Protein AF-A0A4Q2XQZ0-F1 (afdb_monomer_lite)

Radius of gyration: 27.6 Å; chains: 1; bounding box: 77×58×76 Å

Secondary structure (DSSP, 8-state):
------EEEE-SPPEEEE--SSTT-----BPPPP--TT--EEEEEEEEEEESS-EEEEEEEEESS-EEEEEESS-SS-SSS-TT--S--TTT-PPPTTEEEEEE--SS-S-EEPSPEEE-SEEEEEEEEEEESSS---EEEEEEETTEEEE--B-PPP-----SS-EEEEEES--SSS---TTS---EEEEEE--SSS-EEGGGEEEES-TT-TTSEEPPS-EEPTT-EEEEEEBS--SEETTTEEE-SSB--TT---EEEEEE-SSS-EEEEEEESSPPPPBTTBEEEEETTTTEEEEESS--TTS-----BSEEPPPPEESS-SEE-SS-EEE-EEPPTT-SSGGG-EEEEESSSPPP-SSSSEE--SPEEE-S-EEEEEEEE-TTEE----EEEEEE-HHHHTT--HHHHHHTT--SS-BTTBPP--S--HHHHHH-HHHHHHHHHTS-EEEEEE-HHHHH-TTTS----TTSPPPEEEEEEEEEPTTSS-TT-EEEEEEEE-------S--

Structure (mmCIF, N/CA/C/O backbone):
data_AF-A0A4Q2XQZ0-F1
#
_entry.id   AF-A0A4Q2XQZ0-F1
#
loop_
_atom_site.group_PDB
_atom_site.id
_atom_site.type_symbol
_atom_site.label_atom_id
_atom_site.label_alt_id
_atom_site.label_comp_id
_atom_site.label_asym_id
_atom_site.label_entity_id
_atom_site.label_seq_id
_atom_site.pdbx_PDB_ins_code
_atom_site.Cartn_x
_atom_site.Cartn_y
_atom_site.Cartn_z
_atom_site.occupancy
_atom_site.B_iso_or_equiv
_atom_site.auth_seq_id
_atom_site.auth_comp_id
_atom_site.auth_asym_id
_atom_site.auth_atom_id
_atom_site.pdbx_PDB_model_num
ATOM 1 N N . ALA A 1 1 ? -6.280 -11.729 -5.870 1.00 20.44 1 ALA A N 1
ATOM 2 C CA . ALA A 1 1 ? -6.634 -10.898 -7.041 1.00 20.44 1 ALA A CA 1
ATOM 3 C C . ALA A 1 1 ? -7.101 -9.523 -6.558 1.00 20.44 1 ALA A C 1
ATOM 5 O O . ALA A 1 1 ? -8.278 -9.340 -6.271 1.00 20.44 1 ALA A O 1
ATOM 6 N N . ARG A 1 2 ? -6.156 -8.602 -6.333 1.00 21.66 2 ARG A N 1
ATOM 7 C CA . ARG A 1 2 ? -6.397 -7.234 -5.843 1.00 21.66 2 ARG A CA 1
ATOM 8 C C . ARG A 1 2 ? -5.993 -6.278 -6.948 1.00 21.66 2 ARG A C 1
ATOM 10 O O . ARG A 1 2 ? -5.000 -6.516 -7.622 1.00 21.66 2 ARG A O 1
ATOM 17 N N . LEU A 1 3 ? -6.809 -5.266 -7.166 1.00 25.25 3 LEU A N 1
ATOM 18 C CA . LEU A 1 3 ? -6.782 -4.486 -8.382 1.00 25.25 3 LEU A CA 1
ATOM 19 C C . LEU A 1 3 ? -6.524 -3.029 -8.056 1.00 25.25 3 LEU A C 1
ATOM 21 O O . LEU A 1 3 ? -7.097 -2.482 -7.117 1.00 25.25 3 LEU A O 1
ATOM 25 N N . SER A 1 4 ? -5.606 -2.458 -8.827 1.00 28.22 4 SER A N 1
ATOM 26 C CA . SER A 1 4 ? -5.172 -1.069 -8.815 1.00 28.22 4 SER A CA 1
ATOM 27 C C . SER A 1 4 ? -6.320 -0.094 -8.834 1.00 28.22 4 SER A C 1
ATOM 29 O O . SER A 1 4 ? -7.181 -0.181 -9.709 1.00 28.22 4 SER A O 1
ATOM 31 N N . LYS A 1 5 ? -6.187 0.885 -7.933 1.00 31.66 5 LYS A N 1
ATOM 32 C CA . LYS A 1 5 ? -6.328 2.323 -8.182 1.00 31.66 5 LYS A CA 1
ATOM 33 C C . LYS A 1 5 ? -7.072 2.650 -9.472 1.00 31.66 5 LYS A C 1
ATOM 35 O O . LYS A 1 5 ? -6.501 2.561 -10.557 1.00 31.66 5 LYS A O 1
ATOM 40 N N . ALA A 1 6 ? -8.302 3.124 -9.314 1.00 28.19 6 ALA A N 1
ATOM 41 C CA . ALA A 1 6 ? -8.831 4.026 -10.306 1.00 28.19 6 ALA A CA 1
ATOM 42 C C . ALA A 1 6 ? -8.125 5.380 -10.144 1.00 28.19 6 ALA A C 1
ATOM 44 O O . ALA A 1 6 ? -8.208 5.976 -9.070 1.00 28.19 6 ALA A O 1
ATOM 45 N N . SER A 1 7 ? -7.346 5.814 -11.137 1.00 29.33 7 SER A N 1
ATOM 46 C CA . SER A 1 7 ? -6.726 7.145 -11.119 1.00 29.33 7 SER A CA 1
ATOM 47 C C . SER A 1 7 ? -7.700 8.165 -11.688 1.00 29.33 7 SER A C 1
ATOM 49 O O . SER A 1 7 ? -8.451 7.853 -12.604 1.00 29.33 7 SER A O 1
ATOM 51 N N . VAL A 1 8 ? -7.715 9.367 -11.121 1.00 30.70 8 VAL A N 1
ATOM 52 C CA . VAL A 1 8 ? -8.523 10.499 -11.583 1.00 30.70 8 VAL A CA 1
ATOM 53 C C . VAL A 1 8 ? -7.554 11.504 -12.209 1.00 30.70 8 VAL A C 1
ATOM 55 O O . VAL A 1 8 ? -6.859 12.210 -11.485 1.00 30.70 8 VAL A O 1
ATOM 58 N N . SER A 1 9 ? -7.452 11.529 -13.543 1.00 30.14 9 SER A N 1
ATOM 59 C CA . SER A 1 9 ? -6.588 12.444 -14.305 1.00 30.14 9 SER A CA 1
ATOM 60 C C . SER A 1 9 ? -7.202 13.841 -14.344 1.00 30.14 9 SER A C 1
ATOM 62 O O . SER A 1 9 ? -8.100 14.109 -15.129 1.00 30.14 9 SER A O 1
ATOM 64 N N . ALA A 1 10 ? -6.802 14.730 -13.436 1.00 29.39 10 ALA A N 1
ATOM 65 C CA . ALA A 1 10 ? -7.298 16.106 -13.432 1.00 29.39 10 ALA A CA 1
ATOM 66 C C . ALA A 1 10 ? -6.640 16.888 -14.578 1.00 29.39 10 ALA A C 1
ATOM 68 O O . ALA A 1 10 ? -5.494 17.313 -14.470 1.00 29.39 10 ALA A O 1
ATOM 69 N N . ALA A 1 11 ? -7.353 17.079 -15.688 1.00 24.34 11 ALA A N 1
ATOM 70 C CA . ALA A 1 11 ? -6.839 17.850 -16.820 1.00 24.34 11 ALA A CA 1
ATOM 71 C C . ALA A 1 11 ? -6.917 19.372 -16.607 1.00 24.34 11 ALA A C 1
ATOM 73 O O . ALA A 1 11 ? -6.368 20.112 -17.413 1.00 24.34 11 ALA A O 1
ATOM 74 N N . ASN A 1 12 ? -7.557 19.866 -15.539 1.00 25.55 12 ASN A N 1
ATOM 75 C CA . ASN A 1 12 ? -7.627 21.295 -15.239 1.00 25.55 12 ASN A CA 1
ATOM 76 C C . ASN A 1 12 ? -7.651 21.574 -13.726 1.00 25.55 12 ASN A C 1
ATOM 78 O O . ASN A 1 12 ? -8.337 20.899 -12.961 1.00 25.55 12 ASN A O 1
ATOM 82 N N . VAL A 1 13 ? -6.891 22.598 -13.328 1.00 24.20 13 VAL A N 1
ATOM 83 C CA . VAL A 1 13 ? -6.850 23.237 -11.997 1.00 24.20 13 VAL A CA 1
ATOM 84 C C . VAL A 1 13 ? -8.279 23.611 -11.542 1.00 24.20 13 VAL A C 1
ATOM 86 O O . VAL A 1 13 ? -9.074 24.005 -12.395 1.00 24.20 13 VAL A O 1
ATOM 89 N N . PRO A 1 14 ? -8.639 23.503 -10.242 1.00 26.66 14 PRO A N 1
ATOM 90 C CA . PRO A 1 14 ? -10.006 23.728 -9.763 1.00 26.66 14 PRO A CA 1
ATOM 91 C C . PRO A 1 14 ? -10.538 25.122 -1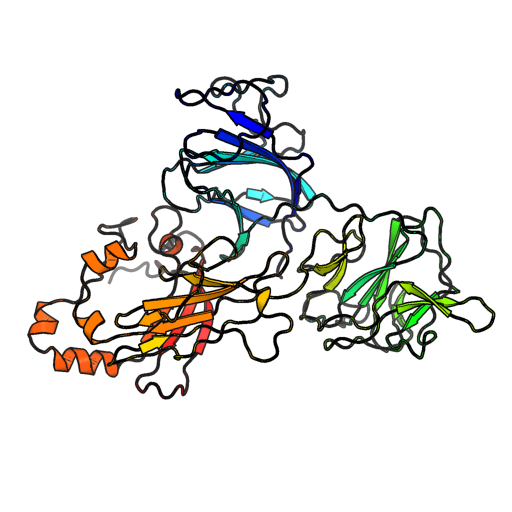0.118 1.00 26.66 14 PRO A C 1
ATOM 93 O O . PRO A 1 14 ? -9.919 26.140 -9.801 1.00 26.66 14 PRO A O 1
ATOM 96 N N . PHE A 1 15 ? -11.719 25.154 -10.737 1.00 29.52 15 PHE A N 1
ATOM 97 C CA . PHE A 1 15 ? -12.512 26.366 -10.931 1.00 29.52 15 PHE A CA 1
ATOM 98 C C . PHE A 1 15 ? -13.484 26.511 -9.744 1.00 29.52 15 PHE A C 1
ATOM 100 O O . PHE A 1 15 ? -14.143 25.543 -9.359 1.00 29.52 15 PHE A O 1
ATOM 107 N N . ILE A 1 16 ? -13.542 27.705 -9.141 1.00 30.09 16 ILE A N 1
ATOM 108 C CA . ILE A 1 16 ? -14.365 28.027 -7.959 1.00 30.09 16 ILE A CA 1
ATOM 109 C C . ILE A 1 16 ? -15.537 28.909 -8.402 1.00 30.09 16 ILE A C 1
ATOM 111 O O . ILE A 1 16 ? -15.321 29.931 -9.061 1.00 30.09 16 ILE A O 1
ATOM 115 N N . ASP A 1 17 ? -16.760 28.523 -8.033 1.00 32.28 17 ASP A N 1
ATOM 116 C CA . ASP A 1 17 ? -17.987 29.278 -8.314 1.00 32.28 17 ASP A CA 1
ATOM 117 C C . ASP A 1 17 ? -18.670 29.709 -7.001 1.00 32.28 17 ASP A C 1
ATOM 119 O O . ASP A 1 17 ? -18.692 28.955 -6.023 1.00 32.28 17 ASP A O 1
ATOM 123 N N . TYR A 1 18 ? -19.214 30.928 -6.960 1.00 29.53 18 TYR A N 1
ATOM 124 C CA . TYR A 1 18 ? -19.845 31.503 -5.762 1.00 29.53 18 TYR A CA 1
ATOM 125 C C . TYR A 1 18 ? -21.365 31.538 -5.920 1.00 29.53 18 TYR A C 1
ATOM 127 O O . TYR A 1 18 ? -21.873 32.110 -6.885 1.00 29.53 18 TYR A O 1
ATOM 135 N N . ALA A 1 19 ? -22.106 31.008 -4.942 1.00 32.41 19 ALA A N 1
ATOM 136 C CA . ALA A 1 19 ? -23.568 31.033 -4.957 1.00 32.41 19 ALA A CA 1
ATOM 137 C C . ALA A 1 19 ? -24.158 32.110 -4.024 1.00 32.41 19 ALA A C 1
ATOM 139 O O . ALA A 1 19 ? -23.759 32.275 -2.872 1.00 32.41 19 ALA A O 1
ATOM 140 N N . SER A 1 20 ? -25.171 32.813 -4.539 1.00 30.05 20 SER A N 1
ATOM 141 C CA . SER A 1 20 ? -26.143 33.627 -3.790 1.00 30.05 20 SER A CA 1
ATOM 142 C C . SER A 1 20 ? -27.056 32.724 -2.929 1.00 30.05 20 SER A C 1
ATOM 144 O O . SER A 1 20 ? -27.250 31.564 -3.287 1.00 30.05 20 SER A O 1
ATOM 146 N N . PRO A 1 21 ? -27.662 33.211 -1.822 1.00 31.39 21 PRO A N 1
ATOM 147 C CA . PRO A 1 21 ? -28.359 32.389 -0.815 1.00 31.39 21 PRO A CA 1
ATOM 148 C C . PRO A 1 21 ? -29.692 31.739 -1.257 1.00 31.39 21 PRO A C 1
ATOM 150 O O . PRO A 1 21 ? -30.498 31.356 -0.411 1.00 31.39 21 PRO A O 1
ATOM 153 N N . ALA A 1 22 ? -29.952 31.590 -2.556 1.00 29.28 22 ALA A N 1
ATOM 154 C CA . ALA A 1 22 ? -31.099 30.851 -3.075 1.00 29.28 22 ALA A CA 1
ATOM 155 C C . ALA A 1 22 ? -30.618 29.540 -3.712 1.00 29.28 22 ALA A C 1
ATOM 157 O O . ALA A 1 22 ? -29.774 29.552 -4.604 1.00 29.28 22 ALA A O 1
ATOM 158 N N . ALA A 1 23 ? -31.157 28.418 -3.230 1.00 32.28 23 ALA A N 1
ATOM 159 C CA . ALA A 1 23 ? -30.808 27.076 -3.675 1.00 32.28 23 ALA A CA 1
ATOM 160 C C . ALA A 1 23 ? -30.816 26.949 -5.212 1.00 32.28 23 ALA A C 1
ATOM 162 O O . ALA A 1 23 ? -31.841 27.179 -5.852 1.00 32.28 23 ALA A O 1
ATOM 163 N N . GLY A 1 24 ? -29.679 26.525 -5.775 1.00 33.84 24 GLY A N 1
ATOM 164 C CA . GLY A 1 24 ? -29.621 25.878 -7.087 1.00 33.84 24 GLY A CA 1
ATOM 165 C C . GLY A 1 24 ? -29.402 26.747 -8.330 1.00 33.84 24 GLY A C 1
ATOM 166 O O . GLY A 1 24 ? -29.757 26.284 -9.405 1.00 33.84 24 GLY A O 1
ATOM 167 N N . VAL A 1 25 ? -28.817 27.948 -8.254 1.00 31.05 25 VAL A N 1
ATOM 168 C CA . VAL A 1 25 ? -28.464 28.721 -9.469 1.00 31.05 25 VAL A CA 1
ATOM 169 C C . VAL A 1 25 ? -26.987 29.129 -9.442 1.00 31.05 25 VAL A C 1
ATOM 171 O O . VAL A 1 25 ? -26.564 29.813 -8.511 1.00 31.05 25 VAL A O 1
ATOM 174 N N . PHE A 1 26 ? -26.211 28.732 -10.460 1.00 38.56 26 PHE A N 1
ATOM 175 C CA . PHE A 1 26 ? -24.772 29.022 -10.580 1.00 38.56 26 PHE A CA 1
ATOM 176 C C . PHE A 1 26 ? -24.524 30.078 -11.665 1.00 38.56 26 PHE A C 1
ATOM 178 O O . PHE A 1 26 ? -24.969 29.922 -12.803 1.00 38.56 26 PHE A O 1
ATOM 185 N N . THR A 1 27 ? -23.816 31.162 -11.333 1.00 31.44 27 THR A N 1
ATOM 186 C CA . THR A 1 27 ? -23.431 32.194 -12.308 1.00 31.44 27 THR A CA 1
ATOM 187 C C . THR A 1 27 ? -21.955 32.593 -12.173 1.00 31.44 27 THR A C 1
ATOM 189 O O . THR A 1 27 ? -21.615 33.407 -11.322 1.00 31.44 27 THR A O 1
ATOM 192 N N . PHE A 1 28 ? -21.162 32.119 -13.140 1.00 36.78 28 PHE A N 1
ATOM 193 C CA . PHE A 1 28 ? -19.859 32.582 -13.657 1.00 36.78 28 PHE A CA 1
ATOM 194 C C . PHE A 1 28 ? -18.585 32.581 -12.772 1.00 36.78 28 PHE A C 1
ATOM 196 O O . PHE A 1 28 ? -18.402 33.401 -11.875 1.00 36.78 28 PHE A O 1
ATOM 203 N N . ASN A 1 29 ? -17.603 31.816 -13.279 1.00 33.75 29 ASN A N 1
ATOM 204 C CA . ASN A 1 29 ? -16.130 31.897 -13.205 1.00 33.75 29 ASN A CA 1
ATOM 205 C C . ASN A 1 29 ? -15.503 33.109 -12.481 1.00 33.75 29 ASN A C 1
ATOM 207 O O . ASN A 1 29 ? -15.409 34.206 -13.048 1.00 33.75 29 ASN A O 1
ATOM 211 N N . ARG A 1 30 ? -14.913 32.875 -11.297 1.00 35.62 30 ARG A N 1
ATOM 212 C CA . ARG A 1 30 ? -14.011 33.821 -10.610 1.00 35.62 30 ARG A CA 1
ATOM 213 C C . ARG A 1 30 ? -12.788 33.133 -9.987 1.00 35.62 30 ARG A C 1
ATOM 215 O O . ARG A 1 30 ? -12.743 31.919 -9.837 1.00 35.62 30 ARG A O 1
ATOM 222 N N . ALA A 1 31 ? -11.764 33.928 -9.665 1.00 33.50 31 ALA A N 1
ATOM 223 C CA . ALA A 1 31 ? -10.567 33.471 -8.957 1.00 33.50 31 ALA A CA 1
ATOM 224 C C . ALA A 1 31 ? -10.862 33.161 -7.476 1.00 33.50 31 ALA A C 1
ATOM 226 O O . ALA A 1 31 ? -11.778 33.747 -6.902 1.00 33.50 31 ALA A O 1
ATOM 227 N N . ALA A 1 32 ? -10.054 32.277 -6.877 1.00 36.91 32 ALA A N 1
ATOM 228 C CA . ALA A 1 32 ? -10.199 31.802 -5.501 1.00 36.91 32 ALA A CA 1
ATOM 229 C C . ALA A 1 32 ? -10.293 32.948 -4.467 1.00 36.91 32 ALA A C 1
ATOM 231 O O . ALA A 1 32 ? -9.446 33.850 -4.498 1.00 36.91 32 ALA A O 1
ATOM 232 N N . PRO A 1 33 ? -11.242 32.907 -3.510 1.00 41.44 33 PRO A N 1
ATOM 233 C CA . PRO A 1 33 ? -11.195 33.792 -2.353 1.00 41.44 33 PRO A CA 1
ATOM 234 C C . PRO A 1 33 ? -10.003 33.393 -1.485 1.00 41.44 33 PRO A C 1
ATOM 236 O O . PRO A 1 33 ? -9.776 32.211 -1.228 1.00 41.44 33 PRO A O 1
ATOM 239 N N . GLY A 1 34 ? -9.245 34.372 -0.990 1.00 40.88 34 GLY A N 1
ATOM 240 C CA . GLY A 1 34 ? -8.356 34.124 0.143 1.00 40.88 34 GLY A CA 1
ATOM 241 C C . GLY A 1 34 ? -9.200 33.614 1.313 1.00 40.88 34 GLY A C 1
ATOM 242 O O . GLY A 1 34 ? -10.158 34.283 1.682 1.00 40.88 34 GLY A O 1
ATOM 243 N N . GLY A 1 35 ? -8.873 32.426 1.832 1.00 38.00 35 GLY A N 1
ATOM 244 C CA . GLY A 1 35 ? -9.691 31.648 2.770 1.00 38.00 35 GLY A CA 1
ATOM 245 C C . GLY A 1 35 ? -10.087 32.386 4.051 1.00 38.00 35 GLY A C 1
ATOM 246 O O . GLY A 1 35 ? -9.419 32.271 5.078 1.00 38.00 35 GLY A O 1
ATOM 247 N N . GLY A 1 36 ? -11.194 33.124 3.987 1.00 43.72 36 GLY A N 1
ATOM 248 C CA . GLY A 1 36 ? -11.877 33.726 5.122 1.00 43.72 36 GLY A CA 1
ATOM 249 C C . GLY A 1 36 ? -13.106 32.911 5.518 1.00 43.72 36 GLY A C 1
ATOM 250 O O . GLY A 1 36 ? -13.794 32.338 4.680 1.00 43.72 36 GLY A O 1
ATOM 251 N N . THR A 1 37 ? -13.391 32.864 6.817 1.00 41.81 37 THR A N 1
ATOM 252 C CA . THR A 1 37 ? -14.593 32.236 7.377 1.00 41.81 37 THR A CA 1
ATOM 253 C C . THR A 1 37 ? -15.838 33.038 6.975 1.00 41.81 37 THR A C 1
ATOM 255 O O . THR A 1 37 ? -16.014 34.152 7.473 1.00 41.81 37 THR A O 1
ATOM 258 N N . GLY A 1 38 ? -16.699 32.491 6.110 1.00 48.22 38 GLY A N 1
ATOM 259 C CA . GLY A 1 38 ? -18.007 33.087 5.789 1.00 48.22 38 GLY A CA 1
ATOM 260 C C . GLY A 1 38 ? -18.486 32.994 4.336 1.00 48.22 38 GLY A C 1
ATOM 261 O O . GLY A 1 38 ? -19.594 33.455 4.067 1.00 48.22 38 GLY A O 1
ATOM 262 N N . ASP A 1 39 ? -17.706 32.416 3.421 1.00 51.38 39 ASP A N 1
ATOM 263 C CA . ASP A 1 39 ? -18.089 32.316 2.008 1.00 51.38 39 ASP A CA 1
ATOM 264 C C . ASP A 1 39 ? -18.716 30.948 1.692 1.00 51.38 39 ASP A C 1
ATOM 266 O O . ASP A 1 39 ? -18.111 29.915 1.965 1.00 51.38 39 ASP A O 1
ATOM 270 N N . ASN A 1 40 ? -19.902 30.946 1.071 1.00 57.38 40 ASN A N 1
ATOM 271 C CA . ASN A 1 40 ? -20.477 29.750 0.450 1.00 57.38 40 ASN A CA 1
ATOM 272 C C . ASN A 1 40 ? -19.904 29.608 -0.964 1.00 57.38 40 ASN A C 1
ATOM 274 O O . ASN A 1 40 ? -20.041 30.524 -1.785 1.00 57.38 40 ASN A O 1
ATOM 278 N N . PHE A 1 41 ? -19.311 28.462 -1.278 1.00 55.91 41 PHE A N 1
ATOM 279 C CA . PHE A 1 41 ? -18.758 28.201 -2.606 1.00 55.91 41 PHE A CA 1
ATOM 280 C C . PHE A 1 41 ? -18.980 26.749 -3.033 1.00 55.91 41 PHE A C 1
ATOM 282 O O . PHE A 1 41 ? -19.238 25.865 -2.216 1.00 55.91 41 PHE A O 1
ATOM 289 N N . ALA A 1 42 ? -18.871 26.520 -4.339 1.00 56.41 42 ALA A N 1
ATOM 290 C CA . ALA A 1 42 ? -18.780 25.194 -4.926 1.00 56.41 42 ALA A CA 1
ATOM 291 C C . ALA A 1 42 ? -17.460 25.072 -5.694 1.00 56.41 42 ALA A C 1
ATOM 293 O O . ALA A 1 42 ? -17.058 25.990 -6.415 1.00 56.41 42 ALA A O 1
ATOM 294 N N . ILE A 1 43 ? -16.792 23.931 -5.555 1.00 59.09 43 ILE A N 1
ATOM 295 C CA . ILE A 1 43 ? -15.647 23.570 -6.394 1.00 59.09 43 ILE A CA 1
ATOM 296 C C . ILE A 1 43 ? -16.106 22.502 -7.363 1.00 59.09 43 ILE A C 1
ATOM 298 O O . ILE A 1 43 ? -16.624 21.477 -6.931 1.00 59.09 43 ILE A O 1
ATOM 302 N N . ARG A 1 44 ? -15.867 22.734 -8.655 1.00 64.75 44 ARG A N 1
ATOM 303 C CA . ARG A 1 44 ? -16.060 21.752 -9.723 1.00 64.75 44 ARG A CA 1
ATOM 304 C C . ARG A 1 44 ? -14.700 21.369 -10.296 1.00 64.75 44 ARG A C 1
ATOM 306 O O . ARG A 1 44 ? -13.927 22.228 -10.721 1.00 64.75 44 ARG A O 1
ATOM 313 N N . ALA A 1 45 ? -14.424 20.074 -10.325 1.00 61.81 45 ALA A N 1
ATOM 314 C CA . ALA A 1 45 ? -13.221 19.487 -10.889 1.00 61.81 45 ALA A CA 1
ATOM 315 C C . ALA A 1 45 ? -13.608 18.435 -11.928 1.00 61.81 45 ALA A C 1
ATOM 317 O O . ALA A 1 45 ? -14.395 17.536 -11.651 1.00 61.81 45 ALA A O 1
ATOM 318 N N . THR A 1 46 ? -13.037 18.529 -13.123 1.00 62.97 46 THR A N 1
ATOM 319 C CA . THR A 1 46 ? -13.173 17.501 -14.160 1.00 62.97 46 THR A CA 1
ATOM 320 C C . THR A 1 46 ? -11.909 16.671 -14.231 1.00 62.97 46 THR A C 1
ATOM 322 O O . THR A 1 46 ? -10.804 17.217 -14.143 1.00 62.97 46 THR A O 1
ATOM 325 N N . ALA A 1 47 ? -12.060 15.373 -14.448 1.00 62.28 47 ALA A N 1
ATOM 326 C CA . ALA A 1 47 ? -10.935 14.475 -14.549 1.00 62.28 47 ALA A CA 1
ATOM 327 C C . ALA A 1 47 ? -11.231 13.208 -15.362 1.00 62.28 47 ALA A C 1
ATOM 329 O O . ALA A 1 47 ? -12.345 13.018 -15.830 1.00 62.28 47 ALA A O 1
ATOM 330 N N . THR A 1 48 ? -10.239 12.334 -15.526 1.00 61.25 48 THR A N 1
ATOM 331 C CA . THR A 1 48 ? -10.393 11.032 -16.186 1.00 61.25 48 THR A CA 1
ATOM 332 C C . THR A 1 48 ? -10.260 9.903 -15.177 1.00 61.25 48 THR A C 1
ATOM 334 O O . THR A 1 48 ? -9.169 9.676 -14.671 1.00 61.25 48 THR A O 1
ATOM 337 N N . LEU A 1 49 ? -11.331 9.162 -14.917 1.00 67.31 49 LEU A N 1
ATOM 338 C CA . LEU A 1 49 ? -11.307 7.927 -14.143 1.00 67.31 49 LEU A CA 1
ATOM 339 C C . LEU A 1 49 ? -10.731 6.780 -14.985 1.00 67.31 49 LEU A C 1
ATOM 341 O O . LEU A 1 49 ? -11.332 6.361 -15.974 1.00 67.31 49 LEU A O 1
ATOM 345 N N . VAL A 1 50 ? -9.579 6.243 -14.592 1.00 60.09 50 VAL A N 1
ATOM 346 C CA . VAL A 1 50 ? -8.957 5.079 -15.234 1.00 60.09 50 VAL A CA 1
ATOM 347 C C . VAL A 1 50 ? -9.387 3.815 -14.511 1.00 60.09 50 VAL A C 1
ATOM 349 O O . VAL A 1 50 ? -9.082 3.626 -13.347 1.00 60.09 50 VAL A O 1
ATOM 352 N N . VAL A 1 51 ? -10.061 2.911 -15.199 1.00 58.09 51 VAL A N 1
ATOM 353 C CA . VAL A 1 51 ? -10.463 1.609 -14.677 1.00 58.09 51 VAL A CA 1
ATOM 354 C C . VAL A 1 51 ? -9.532 0.569 -15.273 1.00 58.09 51 VAL A C 1
ATOM 356 O O . VAL A 1 51 ? -9.623 0.240 -16.453 1.00 58.09 51 VAL A O 1
ATOM 359 N N . ASN A 1 52 ? -8.627 0.029 -14.466 1.00 48.91 52 ASN A N 1
ATOM 360 C CA . ASN A 1 52 ? -7.696 -0.994 -14.951 1.00 48.91 52 ASN A CA 1
ATOM 361 C C . ASN A 1 52 ? -8.354 -2.371 -15.076 1.00 48.91 52 ASN A C 1
ATOM 363 O O . ASN A 1 52 ? -7.801 -3.278 -15.692 1.00 48.91 52 ASN A O 1
ATOM 367 N N . VAL A 1 53 ? -9.535 -2.551 -14.480 1.00 48.12 53 VAL A N 1
ATOM 368 C CA . VAL A 1 53 ? -10.161 -3.864 -14.351 1.00 48.12 53 VAL A CA 1
ATOM 369 C C . VAL A 1 53 ? -11.654 -3.750 -14.492 1.00 48.12 53 VAL A C 1
ATOM 371 O O . VAL A 1 53 ? -12.259 -2.956 -13.784 1.00 48.12 53 VAL A O 1
ATOM 374 N N . PRO A 1 54 ? -12.280 -4.557 -15.352 1.00 58.88 54 PRO A N 1
ATOM 375 C CA . PRO A 1 54 ? -13.724 -4.603 -15.372 1.00 58.88 54 PRO A CA 1
ATOM 376 C C . PRO A 1 54 ? -14.283 -5.083 -14.025 1.00 58.88 54 PRO A C 1
ATOM 378 O O . PRO A 1 54 ? -13.805 -6.065 -13.453 1.00 58.88 54 PRO A O 1
ATOM 381 N N . GLY A 1 55 ? -15.330 -4.428 -13.539 1.00 62.28 55 GLY A N 1
ATOM 382 C CA . GLY A 1 55 ? -15.960 -4.796 -12.280 1.00 62.28 55 GLY A CA 1
ATOM 383 C C . GLY A 1 55 ? -17.153 -3.925 -11.927 1.00 62.28 55 GLY A C 1
ATOM 384 O O . GLY A 1 55 ? -17.464 -2.950 -12.607 1.00 62.28 55 GLY A O 1
ATOM 385 N N . THR A 1 56 ? -17.819 -4.299 -10.843 1.00 72.69 56 THR A N 1
ATOM 386 C CA . THR A 1 56 ? -18.885 -3.504 -10.239 1.00 72.69 56 THR A CA 1
ATOM 387 C C . THR A 1 56 ? -18.330 -2.806 -8.999 1.00 72.69 56 THR A C 1
ATOM 389 O O . THR A 1 56 ? -17.782 -3.465 -8.114 1.00 72.69 56 THR A O 1
ATOM 392 N N . TYR A 1 57 ? -18.459 -1.483 -8.954 1.00 65.88 57 TYR A N 1
ATOM 393 C CA . TYR A 1 57 ? -17.846 -0.597 -7.971 1.00 65.88 57 TYR A CA 1
ATOM 394 C C . TYR A 1 57 ? -18.907 0.150 -7.174 1.00 65.88 57 TYR A C 1
ATOM 396 O O . TYR A 1 57 ? -19.838 0.711 -7.747 1.00 65.88 57 TYR A O 1
ATOM 404 N N . ASN A 1 58 ? -18.725 0.221 -5.857 1.00 69.88 58 ASN A N 1
ATOM 405 C CA . ASN A 1 58 ? -19.498 1.123 -5.012 1.00 69.88 58 ASN A CA 1
ATOM 406 C C . ASN A 1 58 ? -18.708 2.419 -4.883 1.00 69.88 58 ASN A C 1
ATOM 408 O O . ASN A 1 58 ? -17.712 2.468 -4.164 1.00 69.88 58 ASN A O 1
ATOM 412 N N . LEU A 1 59 ? -19.120 3.455 -5.599 1.00 72.06 59 LEU A N 1
ATOM 413 C CA . LEU A 1 59 ? -18.464 4.755 -5.548 1.00 72.06 59 LEU A CA 1
ATOM 414 C C . LEU A 1 59 ? -19.206 5.658 -4.571 1.00 72.06 59 LEU A C 1
ATOM 416 O O . LEU A 1 59 ? -20.437 5.627 -4.498 1.00 72.06 59 LEU A O 1
ATOM 420 N N . GLY A 1 60 ? -18.462 6.450 -3.812 1.00 67.94 60 GLY A N 1
ATOM 421 C CA . GLY A 1 60 ? -19.042 7.396 -2.878 1.00 67.94 60 GLY A CA 1
ATOM 422 C C . GLY A 1 60 ? -18.188 8.635 -2.712 1.00 67.94 60 GLY A C 1
ATOM 423 O O . GLY A 1 60 ? -17.044 8.707 -3.166 1.00 67.94 60 GLY A O 1
ATOM 424 N N . ILE A 1 61 ? -18.794 9.624 -2.077 1.00 67.94 61 ILE A N 1
ATOM 425 C CA . ILE A 1 61 ? -18.172 10.909 -1.790 1.00 67.94 61 ILE A CA 1
ATOM 426 C C . ILE A 1 61 ? -18.342 11.236 -0.306 1.00 67.94 61 ILE A C 1
ATOM 428 O O . ILE A 1 61 ? -19.265 10.741 0.345 1.00 67.94 61 ILE A O 1
ATOM 432 N N . ASN A 1 62 ? -17.407 11.998 0.254 1.00 63.53 62 ASN A N 1
ATOM 433 C CA . ASN A 1 62 ? -17.424 12.437 1.645 1.00 63.53 62 ASN A CA 1
ATOM 434 C C . ASN A 1 62 ? -17.096 13.926 1.685 1.00 63.53 62 ASN A C 1
ATOM 436 O O . ASN A 1 62 ? -15.975 14.342 1.394 1.00 63.53 62 ASN A O 1
ATOM 440 N N . ASN A 1 63 ? -18.107 14.716 2.020 1.00 62.69 63 ASN A N 1
ATOM 441 C CA . ASN A 1 63 ? -18.012 16.151 2.215 1.00 62.69 63 ASN A CA 1
ATOM 442 C C . ASN A 1 63 ? -19.034 16.566 3.290 1.00 62.69 63 ASN A C 1
ATOM 444 O O . ASN A 1 63 ? -20.073 15.924 3.435 1.00 62.69 63 ASN A O 1
ATOM 448 N N . ALA A 1 64 ? -18.718 17.600 4.072 1.00 56.91 64 ALA A N 1
ATOM 449 C CA . ALA A 1 64 ? -19.559 18.039 5.187 1.00 56.91 64 ALA A CA 1
ATOM 450 C C . ALA A 1 64 ? -20.865 18.728 4.746 1.00 56.91 64 ALA A C 1
ATOM 452 O O . ALA A 1 64 ? -21.871 18.612 5.445 1.00 56.91 64 ALA A O 1
ATOM 453 N N . ASP A 1 65 ? -20.851 19.376 3.580 1.00 58.44 65 ASP A N 1
ATOM 454 C CA . ASP A 1 65 ? -21.909 20.261 3.081 1.00 58.44 65 ASP A CA 1
ATOM 455 C C . ASP A 1 65 ? -22.511 19.778 1.747 1.00 58.44 65 ASP A C 1
ATOM 457 O O . ASP A 1 65 ? -23.372 20.430 1.152 1.00 58.44 65 ASP A O 1
ATOM 461 N N . GLY A 1 66 ? -22.097 18.588 1.306 1.00 65.25 66 GLY A N 1
ATOM 462 C CA . GLY A 1 66 ? -22.620 17.865 0.155 1.00 65.25 66 GLY A CA 1
ATOM 463 C C . GLY A 1 66 ? -21.695 17.870 -1.061 1.00 65.25 66 GLY A C 1
ATOM 464 O O . GLY A 1 66 ? -20.714 18.609 -1.171 1.00 65.25 66 GLY A O 1
ATOM 465 N N . GLY A 1 67 ? -22.037 17.036 -2.035 1.00 68.31 67 GLY A N 1
ATOM 466 C CA . GLY A 1 67 ? -21.305 16.979 -3.292 1.00 68.31 67 GLY A CA 1
ATOM 467 C C . GLY A 1 67 ? -21.948 16.071 -4.325 1.00 68.31 67 GLY A C 1
ATOM 468 O O . GLY A 1 67 ? -23.011 15.480 -4.110 1.00 68.31 67 GLY A O 1
ATOM 469 N N . ARG A 1 68 ? -21.281 15.953 -5.470 1.00 76.25 68 ARG A N 1
ATOM 470 C CA . ARG A 1 68 ? -21.702 15.139 -6.602 1.00 76.25 68 ARG A CA 1
ATOM 471 C C . ARG A 1 68 ? -20.504 14.609 -7.382 1.00 76.25 68 ARG A C 1
ATOM 473 O O . ARG A 1 68 ? -19.599 15.378 -7.673 1.00 76.25 68 ARG A O 1
ATOM 480 N N . LEU A 1 69 ? -20.529 13.340 -7.783 1.00 76.38 69 LEU A N 1
ATOM 481 C CA . LEU A 1 69 ? -19.633 12.772 -8.797 1.00 76.38 69 LEU A CA 1
ATOM 482 C C . LEU A 1 69 ? -20.465 12.323 -10.008 1.00 76.38 69 LEU A C 1
ATOM 484 O O . LEU A 1 69 ? -21.449 11.608 -9.847 1.00 76.38 69 LEU A O 1
ATOM 488 N N . LEU A 1 70 ? -20.075 12.743 -11.207 1.00 78.25 70 LEU A N 1
ATOM 489 C CA . LEU A 1 70 ? -20.623 12.287 -12.485 1.00 78.25 70 LEU A CA 1
ATOM 490 C C . LEU A 1 70 ? -19.589 11.419 -13.195 1.00 78.25 70 LEU A C 1
ATOM 492 O O . LEU A 1 70 ? -18.395 11.717 -13.119 1.00 78.25 70 LEU A O 1
ATOM 496 N N . ILE A 1 71 ? -20.042 10.364 -13.872 1.00 80.50 71 ILE A N 1
ATOM 497 C CA . ILE A 1 71 ? -19.194 9.462 -14.660 1.00 80.50 71 ILE A CA 1
ATOM 498 C C . ILE A 1 71 ? -19.840 9.243 -16.020 1.00 80.50 71 ILE A C 1
ATOM 500 O O . ILE A 1 71 ? -20.938 8.696 -16.096 1.00 80.50 71 ILE A O 1
ATOM 504 N N . ASP A 1 72 ? -19.115 9.618 -17.064 1.00 80.94 72 ASP A N 1
ATOM 505 C CA . ASP A 1 72 ? -19.493 9.457 -18.466 1.00 80.94 72 ASP A CA 1
ATOM 506 C C . ASP A 1 72 ? -19.333 7.984 -18.886 1.00 80.94 72 ASP A C 1
ATOM 508 O O . ASP A 1 72 ? -18.222 7.544 -19.196 1.00 80.94 72 ASP A O 1
ATOM 512 N N . LEU A 1 73 ? -20.410 7.183 -18.818 1.00 82.06 73 LEU A N 1
ATOM 513 C CA . LEU A 1 73 ? -20.357 5.737 -19.115 1.00 82.06 73 LEU A CA 1
ATOM 514 C C . LEU A 1 73 ? -20.481 5.430 -20.616 1.00 82.06 73 LEU A C 1
ATOM 516 O O . LEU A 1 73 ? -19.949 4.418 -21.083 1.00 82.06 73 LEU A O 1
ATOM 520 N N . ASN A 1 74 ? -21.194 6.283 -21.346 1.00 81.25 74 ASN A N 1
ATOM 521 C CA . ASN A 1 74 ? -21.444 6.283 -22.791 1.00 81.25 74 ASN A CA 1
ATOM 522 C C . ASN A 1 74 ? -20.238 6.768 -23.607 1.00 81.25 74 ASN A C 1
ATOM 524 O O . ASN A 1 74 ? -20.096 6.361 -24.763 1.00 81.25 74 ASN A O 1
ATOM 528 N N . ARG A 1 75 ? -19.321 7.516 -22.989 1.00 79.38 75 ARG A N 1
ATOM 529 C CA . ARG A 1 75 ? -18.072 8.036 -23.568 1.00 79.38 75 ARG A CA 1
ATOM 530 C C . ARG A 1 75 ? -18.295 8.950 -24.768 1.00 79.38 75 ARG A C 1
ATOM 532 O O . ARG A 1 75 ? -17.494 8.945 -25.707 1.00 79.38 75 ARG A O 1
ATOM 539 N N . ASP A 1 76 ? -19.384 9.699 -24.763 1.00 78.19 76 ASP A N 1
ATOM 540 C CA . ASP A 1 76 ? -19.658 10.755 -25.739 1.00 78.19 76 ASP A CA 1
ATOM 541 C C . ASP A 1 76 ? -19.086 12.111 -25.310 1.00 78.19 76 ASP A C 1
ATOM 543 O O . ASP A 1 76 ? -18.997 13.021 -26.139 1.00 78.19 76 ASP A O 1
ATOM 547 N N . GLY A 1 77 ? -18.560 12.205 -24.085 1.00 71.12 77 GLY A N 1
ATOM 548 C CA . GLY A 1 77 ? -17.813 13.361 -23.609 1.00 71.12 77 GLY A CA 1
ATOM 549 C C . GLY A 1 77 ? -18.696 14.502 -23.120 1.00 71.12 77 GLY A C 1
ATOM 550 O O . GLY A 1 77 ? -18.186 15.615 -22.948 1.00 71.12 77 GLY A O 1
ATOM 551 N N . ASP A 1 78 ? -19.983 14.249 -22.886 1.00 77.31 78 ASP A N 1
ATOM 552 C CA . ASP A 1 78 ? -20.856 15.144 -22.144 1.00 77.31 78 ASP A CA 1
ATOM 553 C C . ASP A 1 78 ? -21.340 14.507 -20.829 1.00 77.31 78 ASP A C 1
ATOM 555 O O . ASP A 1 78 ? -21.142 13.334 -20.544 1.00 77.31 78 ASP A O 1
ATOM 559 N N . PHE A 1 79 ? -21.827 15.359 -19.927 1.00 72.00 79 PHE A N 1
ATOM 560 C CA . PHE A 1 79 ? -22.370 14.952 -18.620 1.00 72.00 79 PHE A CA 1
ATOM 561 C C . PHE A 1 79 ? -23.820 15.417 -18.439 1.00 72.00 79 PHE A C 1
ATOM 563 O O . PHE A 1 79 ? -24.400 15.336 -17.353 1.00 72.00 79 PHE A O 1
ATOM 570 N N . TYR A 1 80 ? -24.359 16.063 -19.470 1.00 74.44 80 TYR A N 1
ATOM 571 C CA . TYR A 1 80 ? -25.590 16.825 -19.411 1.00 74.44 80 TYR A CA 1
ATOM 572 C C . TYR A 1 80 ? -26.276 16.710 -20.757 1.00 74.44 80 TYR A C 1
ATOM 574 O O . TYR A 1 80 ? -25.671 16.991 -21.789 1.00 74.44 80 TYR A O 1
ATOM 582 N N . LYS A 1 81 ? -27.583 16.445 -20.730 1.00 69.12 81 LYS A 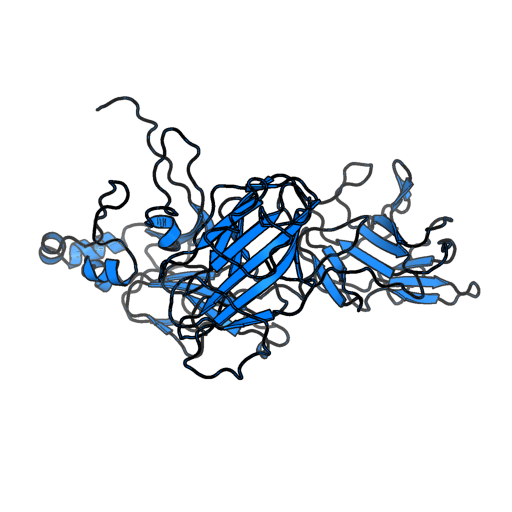N 1
ATOM 583 C CA . LYS A 1 81 ? -28.436 16.293 -21.917 1.00 69.12 81 LYS A CA 1
ATOM 584 C C . LYS A 1 81 ? -28.382 17.481 -22.891 1.00 69.12 81 LYS A C 1
ATOM 586 O O . LYS A 1 81 ? -28.820 17.368 -24.037 1.00 69.12 81 LYS A O 1
ATOM 591 N N . ASN A 1 82 ? -27.915 18.644 -22.434 1.00 66.88 82 ASN A N 1
ATOM 592 C CA . ASN A 1 82 ? -27.687 19.816 -23.266 1.00 66.88 82 ASN A CA 1
ATOM 593 C C . ASN A 1 82 ? -26.243 20.340 -23.126 1.00 66.88 82 ASN A C 1
ATOM 595 O O . ASN A 1 82 ? -25.999 21.297 -22.389 1.00 66.88 82 ASN A O 1
ATOM 599 N N . PRO A 1 83 ? -25.277 19.774 -23.869 1.00 58.03 83 PRO A N 1
ATOM 600 C CA . PRO A 1 83 ? -23.859 20.121 -23.737 1.00 58.03 83 PRO A CA 1
ATOM 601 C C . PRO A 1 83 ? -23.517 21.547 -24.203 1.00 58.03 83 PRO A C 1
ATOM 603 O O . PRO A 1 83 ? -22.429 22.050 -23.929 1.00 58.03 83 PRO A O 1
ATOM 606 N N . ALA A 1 84 ? -24.431 22.222 -24.914 1.00 55.72 84 ALA A N 1
ATOM 607 C CA . ALA A 1 84 ? -24.252 23.597 -25.385 1.00 55.72 84 ALA A CA 1
ATOM 608 C C . ALA A 1 84 ? -24.582 24.657 -24.317 1.00 55.72 84 ALA A C 1
ATOM 610 O O . ALA A 1 84 ? -24.332 25.848 -24.531 1.00 55.72 84 ALA A O 1
ATOM 611 N N . VAL A 1 85 ? -25.164 24.249 -23.187 1.00 49.16 85 VAL A N 1
ATOM 612 C CA . VAL A 1 85 ? -25.539 25.153 -22.103 1.00 49.16 85 VAL A CA 1
ATOM 613 C C . VAL A 1 85 ? -24.332 25.382 -21.203 1.00 49.16 85 VAL A C 1
ATOM 615 O O . VAL A 1 85 ? -23.822 24.488 -20.539 1.00 49.16 85 VAL A O 1
ATOM 618 N N . THR A 1 86 ? -23.848 26.619 -21.199 1.00 46.38 86 THR A N 1
ATOM 619 C CA . THR A 1 86 ? -22.699 27.055 -20.393 1.00 46.38 86 THR A CA 1
ATOM 620 C C . THR A 1 86 ? -23.105 27.603 -19.020 1.00 46.38 86 THR A C 1
ATOM 622 O O . THR A 1 86 ? -22.244 28.047 -18.262 1.00 46.38 86 THR A O 1
ATOM 625 N N . VAL A 1 87 ? -24.406 27.584 -18.702 1.00 45.47 87 VAL A N 1
ATOM 626 C CA . VAL A 1 87 ? -25.003 28.097 -17.461 1.00 45.47 87 VAL A CA 1
ATOM 627 C C . VAL A 1 87 ? -25.893 27.007 -16.871 1.00 45.47 87 VAL A C 1
ATOM 629 O O . VAL A 1 87 ? -26.967 26.771 -17.405 1.00 45.47 87 VAL A O 1
ATOM 632 N N . PHE A 1 88 ? -25.447 26.368 -15.787 1.00 45.75 88 PHE A N 1
ATOM 633 C CA . PHE A 1 88 ? -26.173 25.259 -15.164 1.00 45.75 88 PHE A CA 1
ATOM 634 C C . PHE A 1 88 ? -27.547 25.707 -14.636 1.00 45.75 88 PHE A C 1
ATOM 636 O O . PHE A 1 88 ? -27.622 26.504 -13.695 1.00 45.75 88 PHE A O 1
ATOM 643 N N . ASP A 1 89 ? -28.618 25.157 -15.203 1.00 49.84 89 ASP A N 1
ATOM 644 C CA . ASP A 1 89 ? -29.999 25.271 -14.733 1.00 49.84 89 ASP A CA 1
ATOM 645 C C . ASP A 1 89 ? -30.519 23.878 -14.322 1.00 49.84 89 ASP A C 1
ATOM 647 O O . ASP A 1 89 ? -30.737 23.023 -15.183 1.00 49.84 89 ASP A O 1
ATOM 651 N N . PRO A 1 90 ? -30.786 23.617 -13.028 1.00 45.69 90 PRO A N 1
ATOM 652 C CA . PRO A 1 90 ? -31.247 22.309 -12.556 1.00 45.69 90 PRO A CA 1
ATOM 653 C C . PRO A 1 90 ? -32.606 21.868 -13.127 1.00 45.69 90 PRO A C 1
ATOM 655 O O . PRO A 1 90 ? -32.965 20.698 -12.987 1.00 45.69 90 PRO A O 1
ATOM 658 N N . ALA A 1 91 ? -33.380 22.766 -13.748 1.00 46.84 91 ALA A N 1
ATOM 659 C CA . ALA A 1 91 ? -34.639 22.428 -14.403 1.00 46.84 91 ALA A CA 1
ATOM 660 C C . ALA A 1 91 ? -34.472 22.005 -15.876 1.00 46.84 91 ALA A C 1
ATOM 662 O O . ALA A 1 91 ? -35.310 21.248 -16.376 1.00 46.84 91 ALA A O 1
ATOM 663 N N . SER A 1 92 ? -33.422 22.464 -16.572 1.00 49.34 92 SER A N 1
ATOM 664 C CA . SER A 1 92 ? -33.185 22.168 -17.997 1.00 49.34 92 SER A CA 1
ATOM 665 C C . SER A 1 92 ? -31.941 21.324 -18.280 1.00 49.34 92 SER A C 1
ATOM 667 O O . SER A 1 92 ? -31.918 20.630 -19.296 1.00 49.34 92 SER A O 1
ATOM 669 N N . ASP A 1 93 ? -30.965 21.315 -17.373 1.00 52.41 93 ASP A N 1
ATOM 670 C CA . ASP A 1 93 ? -29.706 20.563 -17.462 1.00 52.41 93 ASP A CA 1
ATOM 671 C C . ASP A 1 93 ? -29.790 19.270 -16.651 1.00 52.41 93 ASP A C 1
ATOM 673 O O . ASP A 1 93 ? -28.968 18.957 -15.786 1.00 52.41 93 ASP A O 1
ATOM 677 N N . ILE A 1 94 ? -30.845 18.507 -16.935 1.00 61.12 94 ILE A N 1
ATOM 678 C CA . ILE A 1 94 ? -30.940 17.115 -16.507 1.00 61.12 94 ILE A CA 1
ATOM 679 C C . ILE A 1 94 ? -29.755 16.335 -17.086 1.00 61.12 94 ILE A C 1
ATOM 681 O O . ILE A 1 94 ? -29.422 16.491 -18.263 1.00 61.12 94 ILE A O 1
ATOM 685 N N . TYR A 1 95 ? -29.134 15.512 -16.242 1.00 66.88 95 TYR A N 1
ATOM 686 C CA . TYR A 1 95 ? -28.022 14.632 -16.611 1.00 66.88 95 TYR A CA 1
ATOM 687 C C . TYR A 1 95 ? -28.380 13.812 -17.848 1.00 66.88 95 TYR A C 1
ATOM 689 O O . TYR A 1 95 ? -29.560 13.472 -18.044 1.00 66.88 95 TYR A O 1
ATOM 697 N N . ASP A 1 96 ? -27.392 13.535 -18.692 1.00 66.75 96 ASP A N 1
ATOM 698 C CA . ASP A 1 96 ? -27.628 12.594 -19.767 1.00 66.75 96 ASP A CA 1
ATOM 699 C C . ASP A 1 96 ? -27.903 11.199 -19.134 1.00 66.75 96 ASP A C 1
ATOM 701 O O . ASP A 1 96 ? -27.289 10.780 -18.144 1.00 66.75 96 ASP A O 1
ATOM 705 N N . PRO A 1 97 ? -28.976 10.507 -19.573 1.00 67.62 97 PRO A N 1
ATOM 706 C CA . PRO A 1 97 ? -29.308 9.170 -19.088 1.00 67.62 97 PRO A CA 1
ATOM 707 C C . PRO A 1 97 ? -28.183 8.128 -19.221 1.00 67.62 97 PRO A C 1
ATOM 709 O O . PRO A 1 97 ? -28.324 7.037 -18.661 1.00 67.62 97 PRO A O 1
ATOM 712 N N . GLY A 1 98 ? -27.135 8.417 -19.995 1.00 69.44 98 GLY A N 1
ATOM 713 C CA . GLY A 1 98 ? -25.937 7.607 -20.150 1.00 69.44 98 GLY A CA 1
ATOM 714 C C . GLY A 1 98 ? -24.952 7.688 -18.983 1.00 69.44 98 GLY A C 1
ATOM 715 O O . GLY A 1 98 ? -24.120 6.790 -18.861 1.00 69.44 98 GLY A O 1
ATOM 716 N N . GLU A 1 99 ? -25.068 8.658 -18.072 1.00 74.38 99 GLU A N 1
ATOM 717 C CA . GLU A 1 99 ? -24.093 8.841 -16.993 1.00 74.38 99 GLU A CA 1
ATOM 718 C C . GLU A 1 99 ? -24.517 8.229 -15.660 1.00 74.38 99 GLU A C 1
ATOM 720 O O . GLU A 1 99 ? -25.690 8.175 -15.278 1.00 74.38 99 GLU A O 1
ATOM 725 N N . ALA A 1 100 ? -23.516 7.824 -14.876 1.00 73.38 100 ALA A N 1
ATOM 726 C CA . ALA A 1 100 ? -23.732 7.553 -13.463 1.00 73.38 100 ALA A CA 1
ATOM 727 C C . ALA A 1 100 ? -23.680 8.859 -12.667 1.00 73.38 100 ALA A C 1
ATOM 729 O O . ALA A 1 100 ? -22.700 9.604 -12.735 1.00 73.38 100 ALA A O 1
ATOM 730 N N . VAL A 1 101 ? -24.709 9.088 -11.851 1.00 70.12 101 VAL A N 1
ATOM 731 C CA . VAL A 1 101 ? -24.808 10.244 -10.957 1.00 70.12 101 VAL A CA 1
ATOM 732 C C . VAL A 1 101 ? -24.698 9.784 -9.509 1.00 70.12 101 VAL A C 1
ATOM 734 O O . VAL A 1 101 ? -25.507 8.994 -9.023 1.00 70.12 101 VAL A O 1
ATOM 737 N N . ILE A 1 102 ? -23.707 10.318 -8.805 1.00 69.75 102 ILE A N 1
ATOM 738 C CA . ILE A 1 102 ? -23.450 10.080 -7.387 1.00 69.75 102 ILE A CA 1
ATOM 739 C C . ILE A 1 102 ? -23.700 11.374 -6.644 1.00 69.75 102 ILE A C 1
ATOM 741 O O . ILE A 1 102 ? -23.050 12.365 -6.946 1.00 69.75 102 ILE A O 1
ATOM 745 N N . THR A 1 103 ? -24.589 11.383 -5.660 1.00 64.88 103 THR A N 1
ATOM 746 C CA . THR A 1 103 ? -24.875 12.585 -4.867 1.00 64.88 103 THR A CA 1
ATOM 747 C C . THR A 1 103 ? -24.787 12.295 -3.383 1.00 64.88 103 THR A C 1
ATOM 749 O O . THR A 1 103 ? -25.317 11.287 -2.920 1.00 64.88 103 THR A O 1
ATOM 752 N N . ASP A 1 104 ? -24.214 13.233 -2.642 1.00 58.78 104 ASP A N 1
ATOM 753 C CA . ASP A 1 104 ? -24.337 13.333 -1.194 1.00 58.78 104 ASP A CA 1
ATOM 754 C C . ASP A 1 104 ? -25.085 14.631 -0.894 1.00 58.78 104 ASP A C 1
ATOM 756 O O . ASP A 1 104 ? -24.587 15.724 -1.160 1.00 58.78 104 ASP A O 1
ATOM 760 N N . ASN A 1 105 ? -26.331 14.493 -0.444 1.00 52.97 105 ASN A N 1
ATOM 761 C CA . ASN A 1 105 ? -27.285 15.593 -0.277 1.00 52.97 105 ASN A CA 1
ATOM 762 C C . ASN A 1 105 ? -27.647 15.808 1.203 1.00 52.97 105 ASN A C 1
ATOM 764 O O . ASN A 1 105 ? -28.768 16.209 1.520 1.00 52.97 105 ASN A O 1
ATOM 768 N N . THR A 1 106 ? -26.757 15.449 2.134 1.00 46.59 106 THR A N 1
ATOM 769 C CA . THR A 1 106 ? -27.073 15.495 3.567 1.00 46.59 106 THR A CA 1
ATOM 770 C C . THR A 1 106 ? -26.108 16.373 4.354 1.00 46.59 106 THR A C 1
ATOM 772 O O . THR A 1 106 ? -24.904 16.153 4.342 1.00 46.59 106 THR A O 1
ATOM 775 N N . LEU A 1 107 ? -26.670 17.323 5.113 1.00 48.00 107 LEU A N 1
ATOM 776 C CA . LEU A 1 107 ? -26.007 18.022 6.220 1.00 48.00 107 LEU A CA 1
ATOM 777 C C . LEU A 1 107 ? -25.798 17.032 7.389 1.00 48.00 107 LEU A C 1
ATOM 779 O O . LEU A 1 107 ? -26.472 17.115 8.416 1.00 48.00 107 LEU A O 1
ATOM 783 N N . HIS A 1 108 ? -24.874 16.084 7.177 1.00 42.94 108 HIS A N 1
ATOM 784 C CA . HIS A 1 108 ? -24.463 14.932 7.999 1.00 42.94 108 HIS A CA 1
ATOM 785 C C . HIS A 1 108 ? -25.236 13.602 7.822 1.00 42.94 108 HIS A C 1
ATOM 787 O O . HIS A 1 108 ? -26.264 13.369 8.450 1.00 42.94 108 HIS A O 1
ATOM 793 N N . THR A 1 109 ? -24.623 12.645 7.113 1.00 44.19 109 THR A N 1
ATOM 794 C CA . THR A 1 109 ? -23.883 11.490 7.680 1.00 44.19 109 THR A CA 1
ATOM 795 C C . THR A 1 109 ? -22.770 11.122 6.695 1.00 44.19 109 THR A C 1
ATOM 797 O O . THR A 1 109 ? -23.053 10.949 5.520 1.00 44.19 109 THR A O 1
ATOM 800 N N . ALA A 1 110 ? -21.516 11.009 7.148 1.00 48.31 110 ALA A N 1
ATOM 801 C CA . ALA A 1 110 ? -20.367 10.810 6.258 1.00 48.31 110 ALA A CA 1
ATOM 802 C C . ALA A 1 110 ? -20.508 9.567 5.353 1.00 48.31 110 ALA A C 1
ATOM 804 O O . ALA A 1 110 ? -20.844 8.490 5.848 1.00 48.31 110 ALA A O 1
ATOM 805 N N . ALA A 1 111 ? -20.102 9.694 4.086 1.00 52.12 111 ALA A N 1
ATOM 806 C CA . ALA A 1 111 ? -20.067 8.661 3.044 1.00 52.12 111 ALA A CA 1
ATOM 807 C C . ALA A 1 111 ? -21.436 8.151 2.558 1.00 52.12 111 ALA A C 1
ATOM 809 O O . ALA A 1 111 ? -21.917 7.097 2.990 1.00 52.12 111 ALA A O 1
ATOM 810 N N . THR A 1 112 ? -22.003 8.838 1.564 1.00 52.78 112 THR A N 1
ATOM 811 C CA . THR A 1 112 ? -23.080 8.278 0.737 1.00 52.78 112 THR A CA 1
ATOM 812 C C . THR A 1 112 ? -22.459 7.462 -0.401 1.00 52.78 112 THR A C 1
ATOM 814 O O . THR A 1 112 ? -21.704 7.985 -1.221 1.00 52.78 112 THR A O 1
ATOM 817 N N . PHE A 1 113 ? -22.742 6.157 -0.428 1.00 55.00 113 PHE A N 1
ATOM 818 C CA . PHE A 1 113 ? -22.406 5.283 -1.554 1.00 55.00 113 PHE A CA 1
ATOM 819 C C . PHE A 1 113 ? -23.548 5.283 -2.566 1.00 55.00 113 PHE A C 1
ATOM 821 O O . PHE A 1 113 ? -24.718 5.365 -2.193 1.00 55.00 113 PHE A O 1
ATOM 828 N N . THR A 1 114 ? -23.200 5.150 -3.838 1.00 54.84 114 THR A N 1
ATOM 829 C CA . THR A 1 114 ? -24.170 4.905 -4.906 1.00 54.84 114 THR A CA 1
ATOM 830 C C . THR A 1 114 ? -24.650 3.471 -4.972 1.00 54.84 114 THR A C 1
ATOM 832 O O . THR A 1 114 ? -24.070 2.565 -4.371 1.00 54.84 114 THR A O 1
ATOM 835 N N . GLU A 1 115 ? -25.706 3.283 -5.767 1.00 61.22 115 GLU A N 1
ATOM 836 C CA . GLU A 1 115 ? -25.958 2.003 -6.412 1.00 61.22 115 GLU A CA 1
ATOM 837 C C . GLU A 1 115 ? -24.698 1.530 -7.163 1.00 61.22 115 GLU A C 1
ATOM 839 O O . GLU A 1 115 ? -24.002 2.351 -7.767 1.00 61.22 115 GLU A O 1
ATOM 844 N N . PRO A 1 116 ? -24.386 0.225 -7.147 1.00 69.88 116 PRO A N 1
ATOM 845 C CA . PRO A 1 116 ? -23.151 -0.277 -7.731 1.00 69.88 116 PRO A CA 1
ATOM 846 C C . PRO A 1 116 ? -23.037 0.046 -9.234 1.00 69.88 116 PRO A C 1
ATOM 848 O O . PRO A 1 116 ? -23.906 -0.320 -10.027 1.00 69.88 116 PRO A O 1
ATOM 851 N N . VAL A 1 117 ? -21.932 0.670 -9.649 1.00 74.25 117 VAL A N 1
ATOM 852 C CA . VAL A 1 117 ? -21.657 1.033 -11.050 1.00 74.25 117 VAL A CA 1
ATOM 853 C C . VAL A 1 117 ? -20.774 -0.032 -11.691 1.00 74.25 117 VAL A C 1
ATOM 855 O O . VAL A 1 117 ? -19.697 -0.343 -11.186 1.00 74.25 117 VAL A O 1
ATOM 858 N N . THR A 1 118 ? -21.205 -0.607 -12.816 1.00 78.75 118 THR A N 1
ATOM 859 C CA . THR A 1 118 ? -20.376 -1.564 -13.566 1.00 78.75 118 THR A CA 1
ATOM 860 C C . THR A 1 118 ? -19.528 -0.829 -14.590 1.00 78.75 118 THR A C 1
ATOM 862 O O . THR A 1 118 ? -20.056 -0.220 -15.514 1.00 78.75 118 THR A O 1
ATOM 865 N N . LEU A 1 119 ? -18.212 -0.920 -14.436 1.00 74.69 119 LEU A N 1
ATOM 866 C CA . LEU A 1 119 ? -17.237 -0.282 -15.305 1.00 74.69 119 LEU A CA 1
ATOM 867 C C . LEU A 1 119 ? -16.427 -1.365 -16.007 1.00 74.69 119 LEU A C 1
ATOM 869 O O . LEU A 1 119 ? -15.905 -2.271 -15.364 1.00 74.69 119 LEU A O 1
ATOM 873 N N . ALA A 1 120 ? -16.308 -1.277 -17.329 1.00 76.44 120 ALA A N 1
ATOM 874 C CA . ALA A 1 120 ? -15.297 -2.024 -18.071 1.00 76.44 120 ALA A CA 1
ATOM 875 C C . ALA A 1 120 ? -13.914 -1.386 -17.877 1.00 76.44 120 ALA A C 1
ATOM 877 O O . ALA A 1 120 ? -13.825 -0.200 -17.546 1.00 76.44 120 ALA A O 1
ATOM 878 N N . ALA A 1 121 ? -12.841 -2.132 -18.157 1.00 63.50 121 ALA A N 1
ATOM 879 C CA . ALA A 1 121 ? -11.518 -1.522 -18.231 1.00 63.50 121 ALA A CA 1
ATOM 880 C C . ALA A 1 121 ? -11.487 -0.403 -19.290 1.00 63.50 121 ALA A C 1
ATOM 882 O O . ALA A 1 121 ? -12.094 -0.519 -20.362 1.00 63.50 121 ALA A O 1
ATOM 883 N N . GLY A 1 122 ? -10.801 0.692 -18.984 1.00 58.56 122 GLY A N 1
ATOM 884 C CA . GLY A 1 122 ? -10.719 1.868 -19.842 1.00 58.56 122 GLY A CA 1
ATOM 885 C C . GLY A 1 122 ? -10.787 3.177 -19.068 1.00 58.56 122 GLY A C 1
ATOM 886 O O . GLY A 1 122 ? -10.741 3.201 -17.845 1.00 58.56 122 GLY A O 1
ATOM 887 N N . LYS A 1 123 ? -10.876 4.278 -19.807 1.00 66.44 123 LYS A N 1
ATOM 888 C CA . LYS A 1 123 ? -10.924 5.639 -19.273 1.00 66.44 123 LYS A CA 1
ATOM 889 C C . LYS A 1 123 ? -12.350 6.182 -19.373 1.00 66.44 123 LYS A C 1
ATOM 891 O O . LYS A 1 123 ? -13.004 5.944 -20.388 1.00 66.44 123 LYS A O 1
ATOM 896 N N . TYR A 1 124 ? -12.797 6.896 -18.347 1.00 69.88 124 TYR A N 1
ATOM 897 C CA . TYR A 1 124 ? -14.105 7.551 -18.270 1.00 69.88 124 TYR A CA 1
ATOM 898 C C . TYR A 1 124 ? -13.895 9.009 -17.885 1.00 69.88 124 TYR A C 1
ATOM 900 O O . TYR A 1 124 ? -13.099 9.283 -16.986 1.00 69.88 124 TYR A O 1
ATOM 908 N N . ALA A 1 125 ? -14.588 9.944 -18.527 1.00 74.81 125 ALA A N 1
ATOM 909 C CA . ALA A 1 125 ? -14.608 11.306 -18.018 1.00 74.81 125 ALA A CA 1
ATOM 910 C C . ALA A 1 125 ? -15.395 11.322 -16.699 1.00 74.81 125 ALA A C 1
ATOM 912 O O . ALA A 1 125 ? -16.401 10.628 -16.546 1.00 74.81 125 ALA A O 1
ATOM 913 N N . VAL A 1 126 ? -14.922 12.101 -15.731 1.00 75.06 126 VAL A N 1
ATOM 914 C CA . VAL A 1 126 ? -15.631 12.358 -14.481 1.00 75.06 126 VAL A CA 1
ATOM 915 C C . VAL A 1 126 ? -15.678 13.837 -14.146 1.00 75.06 126 VAL A C 1
ATOM 917 O O . VAL A 1 126 ? -14.761 14.598 -14.454 1.00 75.06 126 VAL A O 1
ATOM 920 N N . GLU A 1 127 ? -16.733 14.230 -13.450 1.00 78.06 127 GLU A N 1
ATOM 921 C CA . GLU A 1 127 ? -16.861 15.542 -12.832 1.00 78.06 127 GLU A CA 1
ATOM 922 C C . GLU A 1 127 ? -17.176 15.364 -11.354 1.00 78.06 127 GLU A C 1
ATOM 924 O O . GLU A 1 127 ? -18.194 14.774 -11.005 1.00 78.06 127 GLU A O 1
ATOM 929 N N . TYR A 1 128 ? -16.331 15.908 -10.486 1.00 74.81 128 TYR A N 1
ATOM 930 C CA . TYR A 1 128 ? -16.593 16.002 -9.061 1.00 74.81 128 TYR A CA 1
ATOM 931 C C . TYR A 1 128 ? -16.901 17.445 -8.674 1.00 74.81 128 TYR A C 1
ATOM 933 O O . TYR A 1 128 ? -16.109 18.349 -8.938 1.00 74.81 128 TYR A O 1
ATOM 941 N N . THR A 1 129 ? -18.033 17.649 -8.013 1.00 70.31 129 THR A N 1
ATOM 942 C CA . THR A 1 129 ? -18.455 18.931 -7.458 1.00 70.31 129 THR A CA 1
ATOM 943 C C . THR A 1 129 ? -18.666 18.781 -5.957 1.00 70.31 129 THR A C 1
ATOM 945 O O . THR A 1 129 ? -19.326 17.838 -5.536 1.00 70.31 129 THR A O 1
ATOM 948 N N . PHE A 1 130 ? -18.154 19.691 -5.134 1.00 69.12 130 PHE A N 1
ATOM 949 C CA . PHE A 1 130 ? -18.458 19.711 -3.697 1.00 69.12 130 PHE A CA 1
ATOM 950 C C . PHE A 1 130 ? -18.752 21.121 -3.195 1.00 69.12 130 PHE A C 1
ATOM 952 O O . PHE A 1 130 ? -18.313 22.101 -3.804 1.00 69.12 130 PHE A O 1
ATOM 959 N N . PHE A 1 131 ? -19.504 21.200 -2.099 1.00 65.69 131 PHE A N 1
ATOM 960 C CA . PHE A 1 131 ? -19.999 22.442 -1.510 1.00 65.69 131 PHE A CA 1
ATOM 961 C C . PHE A 1 131 ? -19.308 22.728 -0.168 1.00 65.69 131 PHE A C 1
ATOM 963 O O . PHE A 1 131 ? -18.776 21.819 0.469 1.00 65.69 131 PHE A O 1
ATOM 970 N N . ASP A 1 132 ? -19.303 23.996 0.238 1.00 61.38 132 ASP A N 1
ATOM 971 C CA . ASP A 1 132 ? -18.973 24.428 1.601 1.00 61.38 132 ASP A CA 1
ATOM 972 C C . ASP A 1 132 ? -20.025 25.445 2.060 1.00 61.38 132 ASP A C 1
ATOM 974 O O . ASP A 1 132 ? -20.319 26.418 1.352 1.00 61.38 132 ASP A O 1
ATOM 978 N N . GLN A 1 133 ? -20.605 25.193 3.232 1.00 55.31 133 GLN A N 1
ATOM 979 C CA . GLN A 1 133 ? -21.530 26.082 3.923 1.00 55.31 133 GLN A CA 1
ATOM 980 C C . GLN A 1 133 ? -20.986 26.405 5.329 1.00 55.31 133 GLN A C 1
ATOM 982 O O . GLN A 1 133 ? -21.651 26.195 6.341 1.00 55.31 133 GLN A O 1
ATOM 987 N N . ALA A 1 134 ? -19.787 26.992 5.359 1.00 51.25 134 ALA A N 1
ATOM 988 C CA . ALA A 1 134 ? -19.037 27.479 6.517 1.00 51.25 134 ALA A CA 1
ATOM 989 C C . ALA A 1 134 ? -18.342 26.387 7.354 1.00 51.25 134 ALA A C 1
ATOM 991 O O . ALA A 1 134 ? -18.924 25.803 8.266 1.00 51.25 134 ALA A O 1
ATOM 992 N N . GLY A 1 135 ? -17.027 26.228 7.177 1.00 50.47 135 GLY A N 1
ATOM 993 C CA . GLY A 1 135 ? -16.237 25.343 8.032 1.00 50.47 135 GLY A CA 1
ATOM 994 C C . GLY A 1 135 ? -14.824 25.065 7.531 1.00 50.47 135 GLY A C 1
ATOM 995 O O . GLY A 1 135 ? -14.271 25.801 6.720 1.00 50.47 135 GLY A O 1
ATOM 996 N N . ALA A 1 136 ? -14.208 24.012 8.081 1.00 42.97 136 ALA A N 1
ATOM 997 C CA . ALA A 1 136 ? -12.946 23.470 7.585 1.00 42.97 136 ALA A CA 1
ATOM 998 C C . ALA A 1 136 ? -13.204 22.498 6.420 1.00 42.97 136 ALA A C 1
ATOM 1000 O O . ALA A 1 136 ? -14.132 21.694 6.461 1.00 42.97 136 ALA A O 1
ATOM 1001 N N . MET A 1 137 ? -12.341 22.562 5.408 1.00 53.88 137 MET A N 1
ATOM 1002 C CA . MET A 1 137 ? -12.537 21.966 4.086 1.00 53.88 137 MET A CA 1
ATOM 1003 C C . MET A 1 137 ? -12.089 20.496 4.021 1.00 53.88 137 MET A C 1
ATOM 1005 O O . MET A 1 137 ? -10.935 20.195 4.327 1.00 53.88 137 MET A O 1
ATOM 1009 N N . SER A 1 138 ? -12.940 19.594 3.518 1.00 51.41 138 SER A N 1
ATOM 1010 C CA . SER A 1 138 ? -12.488 18.373 2.828 1.00 51.41 138 SER A CA 1
ATOM 1011 C C . SER A 1 138 ? -13.580 17.830 1.901 1.00 51.41 138 SER A C 1
ATOM 1013 O O . SER A 1 138 ? -14.760 17.818 2.245 1.00 51.41 138 SER A O 1
ATOM 1015 N N . GLY A 1 139 ? -13.189 17.422 0.696 1.00 52.66 139 GLY A N 1
ATOM 1016 C CA . GLY A 1 139 ? -14.042 16.723 -0.254 1.00 52.66 139 GLY A CA 1
ATOM 1017 C C . GLY A 1 139 ? -13.280 15.512 -0.764 1.00 52.66 139 GLY A C 1
ATOM 1018 O O . GLY A 1 139 ? -12.226 15.664 -1.376 1.00 52.66 139 GLY A O 1
ATOM 1019 N N . GLU A 1 140 ? -13.793 14.322 -0.490 1.00 59.72 140 GLU A N 1
ATOM 1020 C CA . GLU A 1 140 ? -13.149 13.060 -0.839 1.00 59.72 140 GLU A CA 1
ATOM 1021 C C . GLU A 1 140 ? -14.051 12.264 -1.771 1.00 59.72 140 GLU A C 1
ATOM 1023 O O . GLU A 1 140 ? -15.254 12.164 -1.544 1.00 59.72 140 GLU A O 1
ATOM 1028 N N . VAL A 1 141 ? -13.459 11.646 -2.786 1.00 59.09 141 VAL A N 1
ATOM 1029 C CA . VAL A 1 141 ? -14.110 10.602 -3.576 1.00 59.09 141 VAL A CA 1
ATOM 1030 C C . VAL A 1 141 ? -13.459 9.286 -3.181 1.00 59.09 141 VAL A C 1
ATOM 1032 O O . VAL A 1 141 ? -12.246 9.224 -3.013 1.00 59.09 141 VAL A O 1
ATOM 1035 N N . PHE A 1 142 ? -14.234 8.227 -3.010 1.00 58.22 142 PHE A N 1
ATOM 1036 C CA . PHE A 1 142 ? -13.719 6.906 -2.668 1.00 58.22 142 PHE A CA 1
ATOM 1037 C C . PHE A 1 142 ? -14.477 5.816 -3.419 1.00 58.22 142 PHE A C 1
ATOM 1039 O O . PHE A 1 142 ? -15.598 6.010 -3.890 1.00 58.22 142 PHE A O 1
ATOM 1046 N N . TYR A 1 143 ? -13.868 4.639 -3.499 1.00 58.19 143 TYR A N 1
ATOM 1047 C CA . TYR A 1 143 ? -14.522 3.424 -3.960 1.00 58.19 143 TYR A CA 1
ATOM 1048 C C . TYR A 1 143 ? -14.433 2.346 -2.892 1.00 58.19 143 TYR A C 1
ATOM 1050 O O . TYR A 1 143 ? -13.442 2.245 -2.174 1.00 58.19 143 TYR A O 1
ATOM 1058 N N . GLU A 1 144 ? -15.470 1.527 -2.788 1.00 53.47 144 GLU A N 1
ATOM 1059 C CA . GLU A 1 144 ? -15.452 0.307 -1.996 1.00 53.47 144 GLU A CA 1
ATOM 1060 C C . GLU A 1 144 ? -15.352 -0.898 -2.930 1.00 53.47 144 GLU A C 1
ATOM 1062 O O . GLU A 1 144 ? -16.124 -1.054 -3.881 1.00 53.47 144 GLU A O 1
ATOM 1067 N N . MET A 1 145 ? -14.386 -1.764 -2.636 1.00 47.16 145 MET A N 1
ATOM 1068 C CA . MET A 1 145 ? -14.222 -3.056 -3.289 1.00 47.16 145 MET A CA 1
ATOM 1069 C C . MET A 1 145 ? -13.990 -4.117 -2.220 1.00 47.16 145 MET A C 1
ATOM 1071 O O . MET A 1 145 ? -13.116 -3.963 -1.369 1.00 47.16 145 MET A O 1
ATOM 1075 N N . ASN A 1 146 ? -14.768 -5.203 -2.263 1.00 46.69 146 ASN A N 1
ATOM 1076 C CA . ASN A 1 146 ? -14.717 -6.280 -1.264 1.00 46.69 146 ASN A CA 1
ATOM 1077 C C . ASN A 1 146 ? -14.823 -5.764 0.186 1.00 46.69 146 ASN A C 1
ATOM 1079 O O . ASN A 1 146 ? -14.155 -6.279 1.079 1.00 46.69 146 ASN A O 1
ATOM 1083 N N . GLY A 1 147 ? -15.614 -4.711 0.407 1.00 46.56 147 GLY A N 1
ATOM 1084 C CA . GLY A 1 147 ? -15.793 -4.121 1.729 1.00 46.56 147 GLY A CA 1
ATOM 1085 C C . GLY A 1 147 ? -14.618 -3.281 2.232 1.00 46.56 147 GLY A C 1
ATOM 1086 O O . GLY A 1 147 ? -14.628 -2.908 3.394 1.00 46.56 147 GLY A O 1
ATOM 1087 N N . ILE A 1 148 ? -13.604 -2.970 1.417 1.00 42.62 148 ILE A N 1
ATOM 1088 C CA . ILE A 1 148 ? -12.531 -2.034 1.788 1.00 42.62 148 ILE A CA 1
ATOM 1089 C C . ILE A 1 148 ? -12.743 -0.727 1.030 1.00 42.62 148 ILE A C 1
ATOM 1091 O O . ILE A 1 148 ? -12.881 -0.741 -0.193 1.00 42.62 148 ILE A O 1
ATOM 1095 N N . GLN A 1 149 ? -12.766 0.389 1.762 1.00 49.31 149 GLN A N 1
ATOM 1096 C CA . GLN A 1 149 ? -12.849 1.734 1.200 1.00 49.31 149 GLN A CA 1
ATOM 1097 C C . GLN A 1 149 ? -11.452 2.221 0.807 1.00 49.31 149 GLN A C 1
ATOM 1099 O O . GLN A 1 149 ? -10.507 2.148 1.592 1.00 49.31 149 GLN A O 1
ATOM 1104 N N . TYR A 1 150 ? -11.343 2.749 -0.402 1.00 47.38 150 TYR A N 1
ATOM 1105 C CA . TYR A 1 150 ? -10.130 3.311 -0.970 1.00 47.38 150 TYR A CA 1
ATOM 1106 C C . TYR A 1 150 ? -10.412 4.742 -1.410 1.00 47.38 150 TYR A C 1
ATOM 1108 O O . TYR A 1 150 ? -11.359 4.978 -2.159 1.00 47.38 150 TYR A O 1
ATOM 1116 N N . LEU A 1 151 ? -9.583 5.689 -0.981 1.00 52.31 151 LEU A N 1
ATOM 1117 C CA . LEU A 1 151 ? -9.631 7.061 -1.479 1.00 52.31 151 LEU A CA 1
ATOM 1118 C C . LEU A 1 151 ? -9.249 7.085 -2.974 1.00 52.31 151 LEU A C 1
ATOM 1120 O O . LEU A 1 151 ? -8.241 6.487 -3.361 1.00 52.31 151 LEU A O 1
ATOM 1124 N N . LEU A 1 152 ? -10.043 7.759 -3.813 1.00 54.53 152 LEU A N 1
ATOM 1125 C CA . LEU A 1 152 ? -9.643 8.130 -5.172 1.00 54.53 152 LEU A CA 1
ATOM 1126 C C . LEU A 1 152 ? -8.741 9.354 -5.060 1.00 54.53 152 LEU A C 1
ATOM 1128 O O . LEU A 1 152 ? -9.196 10.472 -4.824 1.00 54.53 152 LEU A O 1
ATOM 1132 N N . GLU A 1 153 ? -7.448 9.130 -5.240 1.00 49.00 153 GLU A N 1
ATOM 1133 C CA . GLU A 1 153 ? -6.473 10.206 -5.350 1.00 49.00 153 GLU A CA 1
ATOM 1134 C C . GLU A 1 153 ? -6.473 10.737 -6.788 1.00 49.00 153 GLU A C 1
ATOM 1136 O O . GLU A 1 153 ? -6.293 9.979 -7.747 1.00 49.00 153 GLU A O 1
ATOM 1141 N N . ALA A 1 154 ? -6.670 12.047 -6.939 1.00 47.22 154 ALA A N 1
ATOM 1142 C CA . ALA A 1 154 ? -6.435 12.716 -8.207 1.00 47.22 154 ALA A CA 1
ATOM 1143 C C . ALA A 1 154 ? -4.927 12.784 -8.465 1.00 47.22 154 ALA A C 1
ATOM 1145 O O . ALA A 1 154 ? -4.167 13.340 -7.673 1.00 47.22 154 ALA A O 1
ATOM 1146 N N . THR A 1 155 ? -4.500 12.221 -9.587 1.00 44.44 155 THR A N 1
ATOM 1147 C CA . THR A 1 155 ? -3.122 12.286 -10.074 1.00 44.44 155 THR A CA 1
ATOM 1148 C C . THR A 1 155 ? -3.179 12.876 -11.468 1.00 44.44 155 THR A C 1
ATOM 1150 O O . THR A 1 155 ? -4.031 12.458 -12.244 1.00 44.44 155 THR A O 1
ATOM 1153 N N . LEU A 1 156 ? -2.306 13.822 -11.817 1.00 43.22 156 LEU A N 1
ATOM 1154 C CA . LEU A 1 156 ? -2.195 14.259 -13.214 1.00 43.22 156 LEU A CA 1
ATOM 1155 C C . LEU A 1 156 ? -1.980 13.031 -14.107 1.00 43.22 156 LEU A C 1
ATOM 1157 O O . LEU A 1 156 ? -1.332 12.075 -13.672 1.00 43.22 156 LEU A O 1
ATOM 1161 N N . GLU A 1 157 ? -2.574 13.028 -15.307 1.00 43.91 157 GLU A N 1
ATOM 1162 C CA . GLU A 1 157 ? -2.310 11.947 -16.254 1.00 43.91 157 GLU A CA 1
ATOM 1163 C C . GLU A 1 157 ? -0.818 11.898 -16.488 1.00 43.91 157 GLU A C 1
ATOM 1165 O O . GLU A 1 157 ? -0.205 12.877 -16.920 1.00 43.91 157 GLU A O 1
ATOM 1170 N N . ASP A 1 158 ? -0.246 10.760 -16.141 1.00 56.28 158 ASP A N 1
ATOM 1171 C CA . ASP A 1 158 ? 1.148 10.563 -16.379 1.00 56.28 158 ASP A CA 1
ATOM 1172 C C . ASP A 1 158 ? 1.357 10.459 -17.883 1.00 56.28 158 ASP A C 1
ATOM 1174 O O . ASP A 1 158 ? 0.626 9.757 -18.585 1.00 56.28 158 ASP A O 1
ATOM 1178 N N . THR A 1 159 ? 2.346 11.169 -18.398 1.00 61.94 159 THR A N 1
ATOM 1179 C CA . THR A 1 159 ? 2.840 10.936 -19.749 1.00 61.94 159 THR A CA 1
ATOM 1180 C C . THR A 1 159 ? 4.258 10.452 -19.586 1.00 61.94 159 THR A C 1
ATOM 1182 O O . THR A 1 159 ? 5.064 11.185 -19.013 1.00 61.94 159 THR A O 1
ATOM 1185 N N . GLN A 1 160 ? 4.579 9.262 -20.105 1.00 70.50 160 GLN A N 1
ATOM 1186 C CA . GLN A 1 160 ? 5.963 8.802 -20.100 1.00 70.50 160 GLN A CA 1
ATOM 1187 C C . GLN A 1 160 ? 6.780 9.815 -20.897 1.00 70.50 160 GLN A C 1
ATOM 1189 O O . GLN A 1 160 ? 6.528 9.989 -22.097 1.00 70.50 160 GLN A O 1
ATOM 1194 N N . PRO A 1 161 ? 7.711 10.527 -20.247 1.00 77.50 161 PRO A N 1
ATOM 1195 C CA . PRO A 1 161 ? 8.402 11.609 -20.906 1.00 77.50 161 PRO A CA 1
ATOM 1196 C C . PRO A 1 161 ? 9.314 11.032 -21.992 1.00 77.50 161 PRO A C 1
ATOM 1198 O O . PRO A 1 161 ? 9.838 9.922 -21.848 1.00 77.50 161 PRO A O 1
ATOM 1201 N N . PRO A 1 162 ? 9.538 11.769 -23.091 1.00 84.38 162 PRO A N 1
ATOM 1202 C CA . PRO A 1 162 ? 10.625 11.435 -23.989 1.00 84.38 162 PRO A CA 1
ATOM 1203 C C . PRO A 1 162 ? 11.947 11.489 -23.213 1.00 84.38 162 PRO A C 1
ATOM 1205 O O . PRO A 1 162 ? 12.215 12.429 -22.464 1.00 84.38 162 PRO A O 1
ATOM 1208 N N . THR A 1 163 ? 12.784 10.480 -23.407 1.00 88.69 163 THR A N 1
ATOM 1209 C CA . THR A 1 163 ? 14.073 10.322 -22.734 1.00 88.69 163 THR A CA 1
ATOM 1210 C C . THR A 1 163 ? 15.216 10.419 -23.739 1.00 88.69 163 THR A C 1
ATOM 1212 O O . THR A 1 163 ? 15.041 10.257 -24.947 1.00 88.69 163 THR A O 1
ATOM 1215 N N . GLN A 1 164 ? 16.421 10.707 -23.247 1.00 90.38 164 GLN A N 1
ATOM 1216 C CA . GLN A 1 164 ? 17.618 10.748 -24.097 1.00 90.38 164 GLN A CA 1
ATOM 1217 C C . GLN A 1 164 ? 18.211 9.353 -24.353 1.00 90.38 164 GLN A C 1
ATOM 1219 O O . GLN A 1 164 ? 18.945 9.175 -25.322 1.00 90.38 164 GLN A O 1
ATOM 1224 N N . ASP A 1 165 ? 17.883 8.371 -23.510 1.00 93.75 165 ASP A N 1
ATOM 1225 C CA . ASP A 1 165 ? 18.308 6.973 -23.633 1.00 93.75 165 ASP A CA 1
ATOM 1226 C C . ASP A 1 165 ? 17.239 6.036 -23.023 1.00 93.75 165 ASP A C 1
ATOM 1228 O O . ASP A 1 165 ? 16.206 6.498 -22.534 1.00 93.75 165 ASP A O 1
ATOM 1232 N N . LEU A 1 166 ? 17.463 4.725 -23.066 1.00 96.44 166 LEU A N 1
ATOM 1233 C CA . LEU A 1 166 ? 16.618 3.722 -22.424 1.00 96.44 166 LEU A CA 1
ATOM 1234 C C . LEU A 1 166 ? 16.576 3.915 -20.907 1.00 96.44 166 LEU A C 1
ATOM 1236 O O . LEU A 1 166 ? 17.589 4.249 -20.285 1.00 96.44 166 LEU A O 1
ATOM 1240 N N . ILE A 1 167 ? 15.423 3.623 -20.310 1.00 96.06 167 ILE A N 1
ATOM 1241 C CA . ILE A 1 167 ? 15.252 3.638 -18.857 1.00 96.06 167 ILE A CA 1
ATOM 1242 C C . ILE A 1 167 ? 14.767 2.291 -18.344 1.00 96.06 167 ILE A C 1
ATOM 1244 O O . ILE A 1 167 ? 14.043 1.593 -19.047 1.00 96.06 167 ILE A O 1
ATOM 1248 N N . ILE A 1 168 ? 15.133 1.946 -17.112 1.00 97.88 168 ILE A N 1
ATOM 1249 C CA . ILE A 1 168 ? 14.394 0.946 -16.344 1.00 97.88 168 ILE A CA 1
ATOM 1250 C C . ILE A 1 168 ? 13.096 1.629 -15.908 1.00 97.88 168 ILE A C 1
ATOM 1252 O O . ILE A 1 168 ? 13.136 2.539 -15.081 1.00 97.88 168 ILE A O 1
ATOM 1256 N N . SER A 1 169 ? 11.968 1.256 -16.515 1.00 95.94 169 SER A N 1
ATOM 1257 C CA . SER A 1 169 ? 10.664 1.850 -16.201 1.00 95.94 169 SER A CA 1
ATOM 1258 C C . SER A 1 169 ? 10.105 1.281 -14.910 1.00 95.94 169 SER A C 1
ATOM 1260 O O . SER A 1 169 ? 9.604 2.034 -14.084 1.00 95.94 169 SER A O 1
ATOM 1262 N N . GLU A 1 170 ? 10.196 -0.030 -14.721 1.00 97.38 170 GLU A N 1
ATOM 1263 C CA . GLU A 1 170 ? 9.551 -0.741 -13.622 1.00 97.38 170 GLU A CA 1
ATOM 1264 C C . GLU A 1 170 ? 10.293 -2.049 -13.329 1.00 97.38 170 GLU A C 1
ATOM 1266 O O . GLU A 1 170 ? 10.882 -2.647 -14.225 1.00 97.38 170 GLU A O 1
ATOM 1271 N N . PHE A 1 171 ? 10.285 -2.515 -12.086 1.00 98.50 171 PHE A N 1
ATOM 1272 C CA . PHE A 1 171 ? 10.738 -3.854 -11.724 1.00 98.50 171 PHE A CA 1
ATOM 1273 C C . PHE A 1 171 ? 9.954 -4.388 -10.522 1.00 98.50 171 PHE A C 1
ATOM 1275 O O . PHE A 1 171 ? 9.354 -3.627 -9.763 1.00 98.50 171 PHE A O 1
ATOM 1282 N N . LEU A 1 172 ? 9.977 -5.705 -10.330 1.00 98.12 172 LEU A N 1
ATOM 1283 C CA . LEU A 1 172 ? 9.408 -6.387 -9.168 1.00 98.12 172 LEU A CA 1
ATOM 1284 C C . LEU A 1 172 ? 10.410 -7.433 -8.679 1.00 98.12 172 LEU A C 1
ATOM 1286 O O . LEU A 1 172 ? 10.764 -8.322 -9.448 1.00 98.12 172 LEU A O 1
ATOM 1290 N N . ALA A 1 173 ? 10.843 -7.321 -7.421 1.00 97.81 173 ALA A N 1
ATOM 1291 C CA . ALA A 1 173 ? 11.821 -8.227 -6.795 1.00 97.81 173 ALA A CA 1
ATOM 1292 C C . ALA A 1 173 ? 11.212 -9.191 -5.756 1.00 97.81 173 ALA A C 1
ATOM 1294 O O . ALA A 1 173 ? 11.937 -9.861 -5.026 1.00 97.81 173 ALA A O 1
ATOM 1295 N N . ASP A 1 174 ? 9.885 -9.182 -5.609 1.00 96.94 174 ASP A N 1
ATOM 1296 C CA . ASP A 1 174 ? 9.154 -10.124 -4.762 1.00 96.94 174 ASP A CA 1
ATOM 1297 C C . ASP A 1 174 ? 7.778 -10.396 -5.386 1.00 96.94 174 ASP A C 1
ATOM 1299 O O . ASP A 1 174 ? 6.835 -9.613 -5.245 1.00 96.94 174 ASP A O 1
ATOM 1303 N N . ASN A 1 175 ? 7.691 -11.477 -6.161 1.00 95.31 175 ASN A N 1
ATOM 1304 C CA . ASN A 1 175 ? 6.530 -11.831 -6.977 1.00 95.31 175 ASN A CA 1
ATOM 1305 C C . ASN A 1 175 ? 5.842 -13.091 -6.430 1.00 95.31 175 ASN A C 1
ATOM 1307 O O . ASN A 1 175 ? 6.292 -14.215 -6.664 1.00 95.31 175 ASN A O 1
ATOM 1311 N N . SER A 1 176 ? 4.710 -12.919 -5.745 1.00 93.56 176 SER A N 1
ATOM 1312 C CA . SER A 1 176 ? 3.944 -14.022 -5.145 1.00 93.56 176 SER A CA 1
ATOM 1313 C C . SER A 1 176 ? 2.597 -14.268 -5.822 1.00 93.56 176 SER A C 1
ATOM 1315 O O . SER A 1 176 ? 2.126 -15.406 -5.862 1.00 93.56 176 SER A O 1
ATOM 1317 N N . GLU A 1 177 ? 2.007 -13.234 -6.424 1.00 88.50 177 GLU A N 1
ATOM 1318 C CA . GLU A 1 177 ? 0.707 -13.263 -7.091 1.00 88.50 177 GLU A CA 1
ATOM 1319 C C . GLU A 1 177 ? 0.697 -12.660 -8.509 1.00 88.50 177 GLU A C 1
ATOM 1321 O O . GLU A 1 177 ? -0.255 -12.910 -9.254 1.00 88.50 177 GLU A O 1
ATOM 1326 N N . GLY A 1 178 ? 1.783 -12.007 -8.940 1.00 89.12 178 GLY A N 1
ATOM 1327 C CA . GLY A 1 178 ? 1.942 -11.340 -10.242 1.00 89.12 178 GLY A CA 1
ATOM 1328 C C . GLY A 1 178 ? 2.140 -12.229 -11.485 1.00 89.12 178 GLY A C 1
ATOM 1329 O O . GLY A 1 178 ? 1.512 -13.279 -11.648 1.00 89.12 178 GLY A O 1
ATOM 1330 N N . LEU A 1 179 ? 2.971 -11.765 -12.425 1.00 92.31 179 LEU A N 1
ATOM 1331 C CA . LEU A 1 179 ? 3.226 -12.462 -13.690 1.00 92.31 179 LEU A CA 1
ATOM 1332 C C . LEU A 1 179 ? 3.955 -13.798 -13.476 1.00 92.31 179 LEU A C 1
ATOM 1334 O O . LEU A 1 179 ? 4.649 -13.997 -12.478 1.00 92.31 179 LEU A O 1
ATOM 1338 N N . ARG A 1 180 ? 3.808 -14.703 -14.445 1.00 96.00 180 ARG A N 1
ATOM 1339 C CA . ARG A 1 180 ? 4.571 -15.951 -14.537 1.00 96.00 180 ARG A CA 1
ATOM 1340 C C . ARG A 1 180 ? 5.364 -15.962 -15.833 1.00 96.00 180 ARG A C 1
ATOM 1342 O O . ARG A 1 180 ? 4.876 -15.433 -16.831 1.00 96.00 180 ARG A O 1
ATOM 1349 N N . ASP A 1 181 ? 6.540 -16.565 -15.797 1.00 95.62 181 ASP A N 1
ATOM 1350 C CA . ASP A 1 181 ? 7.334 -16.822 -16.993 1.00 95.62 181 ASP A CA 1
ATOM 1351 C C . ASP A 1 181 ? 6.780 -18.017 -17.794 1.00 95.62 181 ASP A C 1
ATOM 1353 O O . ASP A 1 181 ? 5.777 -18.648 -17.430 1.00 95.62 181 ASP A O 1
ATOM 1357 N N . ALA A 1 182 ? 7.446 -18.341 -18.900 1.00 95.56 182 ALA A N 1
ATOM 1358 C CA . ALA A 1 182 ? 7.065 -19.404 -19.819 1.00 95.56 182 ALA A CA 1
ATOM 1359 C C . ALA A 1 182 ? 7.091 -20.815 -19.206 1.00 95.56 182 ALA A C 1
ATOM 1361 O O . ALA A 1 182 ? 6.486 -21.723 -19.782 1.00 95.56 182 ALA A O 1
ATOM 1362 N N . ASP A 1 183 ? 7.776 -21.030 -18.077 1.00 94.25 183 ASP A N 1
ATOM 1363 C CA . ASP A 1 183 ? 7.742 -22.309 -17.356 1.00 94.25 183 ASP A CA 1
ATOM 1364 C C . ASP A 1 183 ? 6.696 -22.338 -16.228 1.00 94.25 183 ASP A C 1
ATOM 1366 O O . ASP A 1 183 ? 6.452 -23.381 -15.614 1.00 94.25 183 ASP A O 1
ATOM 1370 N N . GLY A 1 184 ? 5.997 -21.219 -16.032 1.00 94.44 184 GLY A N 1
ATOM 1371 C CA . GLY A 1 184 ? 4.948 -21.052 -15.041 1.00 94.44 184 GLY A CA 1
ATOM 1372 C C . GLY A 1 184 ? 5.466 -20.585 -13.682 1.00 94.44 184 GLY A C 1
ATOM 1373 O O . GLY A 1 184 ? 4.658 -20.479 -12.748 1.00 94.44 184 GLY A O 1
ATOM 1374 N N . SER A 1 185 ? 6.760 -20.290 -13.547 1.00 95.94 185 SER A N 1
ATOM 1375 C CA . SER A 1 185 ? 7.356 -19.778 -12.314 1.00 95.94 185 SER A CA 1
ATOM 1376 C C . SER A 1 185 ? 7.063 -18.298 -12.123 1.00 95.94 185 SER A C 1
ATOM 1378 O O . SER A 1 185 ? 6.926 -17.533 -13.074 1.00 95.94 185 SER A O 1
ATOM 1380 N N . ARG A 1 186 ? 6.965 -17.882 -10.859 1.00 96.06 186 ARG A N 1
ATOM 1381 C CA . ARG A 1 186 ? 6.928 -16.467 -10.492 1.00 96.06 186 ARG A CA 1
ATOM 1382 C C . ARG A 1 186 ? 8.359 -16.024 -10.243 1.00 96.06 186 ARG A C 1
ATOM 1384 O O . ARG A 1 186 ? 8.955 -16.412 -9.244 1.00 96.06 186 ARG A O 1
ATOM 1391 N N . GLU A 1 187 ? 8.905 -15.285 -11.195 1.00 97.62 187 GLU A N 1
ATOM 1392 C CA . GLU A 1 187 ? 10.251 -14.730 -11.110 1.00 97.62 187 GLU A CA 1
ATOM 1393 C C . GLU A 1 187 ? 10.175 -13.217 -10.912 1.00 97.62 187 GLU A C 1
ATOM 1395 O O . GLU A 1 187 ? 9.160 -12.578 -11.229 1.00 97.62 187 GLU A O 1
ATOM 1400 N N . ASP A 1 188 ? 11.275 -12.656 -10.423 1.00 98.31 188 ASP A N 1
ATOM 1401 C CA . ASP A 1 188 ? 11.506 -11.221 -10.458 1.00 98.31 188 ASP A CA 1
ATOM 1402 C C . ASP A 1 188 ? 11.597 -10.770 -11.916 1.00 98.31 188 ASP A C 1
ATOM 1404 O O . ASP A 1 188 ? 11.980 -11.537 -12.810 1.00 98.31 188 ASP A O 1
ATOM 1408 N N . TRP A 1 189 ? 11.279 -9.514 -12.186 1.00 98.56 189 TRP A N 1
ATOM 1409 C CA . TRP A 1 189 ? 11.385 -8.967 -13.534 1.00 98.56 189 TRP A CA 1
ATOM 1410 C C . TRP A 1 189 ? 11.770 -7.500 -13.519 1.00 98.56 189 TRP A C 1
ATOM 1412 O O . TRP A 1 189 ? 11.530 -6.781 -12.555 1.00 98.56 189 TRP A O 1
ATOM 1422 N N . ILE A 1 190 ? 12.380 -7.083 -14.621 1.00 98.81 190 ILE A N 1
ATOM 1423 C CA . ILE A 1 190 ? 12.850 -5.736 -14.911 1.00 98.81 190 ILE A CA 1
ATOM 1424 C C . ILE A 1 190 ? 12.262 -5.350 -16.262 1.00 98.81 190 ILE A C 1
ATOM 1426 O O . ILE A 1 190 ? 12.366 -6.096 -17.238 1.00 98.81 190 ILE A O 1
ATOM 1430 N N . GLU A 1 191 ? 11.669 -4.174 -16.339 1.00 98.31 191 GLU A N 1
ATOM 1431 C CA . GLU A 1 191 ? 11.138 -3.603 -17.558 1.00 98.31 191 GLU A CA 1
ATOM 1432 C C . GLU A 1 191 ? 11.971 -2.415 -18.022 1.00 98.31 191 GLU A C 1
ATOM 1434 O O . GLU A 1 191 ? 12.294 -1.507 -17.256 1.00 98.31 191 GLU A O 1
ATOM 1439 N N . ILE A 1 192 ? 12.297 -2.425 -19.312 1.00 97.94 192 ILE A N 1
ATOM 1440 C CA . ILE A 1 192 ? 12.980 -1.333 -19.991 1.00 97.94 192 ILE A CA 1
ATOM 1441 C C . ILE A 1 192 ? 12.003 -0.593 -20.895 1.00 97.94 192 ILE A C 1
ATOM 1443 O O . ILE A 1 192 ? 11.285 -1.223 -21.669 1.00 97.94 192 ILE A O 1
ATOM 1447 N N . TYR A 1 193 ? 12.048 0.736 -20.871 1.00 96.81 193 TYR A N 1
ATOM 1448 C CA . TYR A 1 193 ? 11.302 1.618 -21.762 1.00 96.81 193 TYR A CA 1
ATOM 1449 C C . TYR A 1 193 ? 12.243 2.365 -22.713 1.00 96.81 193 TYR A C 1
ATOM 1451 O O . TYR A 1 193 ? 13.257 2.935 -22.295 1.00 96.81 193 TYR A O 1
ATOM 1459 N N . ASN A 1 194 ? 11.897 2.390 -24.004 1.00 97.00 194 ASN A N 1
ATOM 1460 C CA . ASN A 1 194 ? 12.550 3.257 -24.982 1.00 97.00 194 ASN A CA 1
ATOM 1461 C C . ASN A 1 194 ? 11.789 4.579 -25.137 1.00 97.00 194 ASN A C 1
ATOM 1463 O O . ASN A 1 194 ? 10.941 4.706 -26.019 1.00 97.00 194 ASN A O 1
ATOM 1467 N N . GLY A 1 195 ? 12.141 5.579 -24.329 1.00 92.81 195 GLY A N 1
ATOM 1468 C CA . GLY A 1 195 ? 11.606 6.938 -24.459 1.00 92.81 195 GLY A CA 1
ATOM 1469 C C . GLY A 1 195 ? 12.308 7.804 -25.507 1.00 92.81 195 GLY A C 1
ATOM 1470 O O . GLY A 1 195 ? 11.957 8.973 -25.659 1.00 92.81 195 GLY A O 1
ATOM 1471 N N . THR A 1 196 ? 13.291 7.278 -26.240 1.00 95.56 196 THR A N 1
ATOM 1472 C CA . THR A 1 196 ? 13.986 8.060 -27.270 1.00 95.56 196 THR A CA 1
ATOM 1473 C C . THR A 1 196 ? 13.127 8.236 -28.522 1.00 95.56 196 THR A C 1
ATOM 1475 O O . THR A 1 196 ? 12.213 7.462 -28.797 1.00 95.56 196 THR A O 1
ATOM 1478 N N . ALA A 1 197 ? 13.459 9.235 -29.344 1.00 95.12 197 ALA A N 1
ATOM 1479 C CA . ALA A 1 197 ? 12.772 9.475 -30.615 1.00 95.12 197 ALA A CA 1
ATOM 1480 C C . ALA A 1 197 ? 13.127 8.459 -31.724 1.00 95.12 197 ALA A C 1
ATOM 1482 O O . ALA A 1 197 ? 12.570 8.536 -32.820 1.00 95.12 197 ALA A O 1
ATOM 1483 N N . ALA A 1 198 ? 14.060 7.529 -31.479 1.00 96.06 198 ALA A N 1
ATOM 1484 C CA . ALA A 1 198 ? 14.571 6.596 -32.481 1.00 96.06 198 ALA A CA 1
ATOM 1485 C C . ALA A 1 198 ? 14.587 5.138 -31.979 1.00 96.06 198 ALA A C 1
ATOM 1487 O O . ALA A 1 198 ? 14.586 4.876 -30.776 1.00 96.06 198 ALA A O 1
ATOM 1488 N N . PRO A 1 199 ? 14.594 4.145 -32.883 1.00 96.81 199 PRO A N 1
ATOM 1489 C CA . PRO A 1 199 ? 14.819 2.768 -32.474 1.00 96.81 199 PRO A CA 1
ATOM 1490 C C . PRO A 1 199 ? 16.207 2.600 -31.836 1.00 96.81 199 PRO A C 1
ATOM 1492 O O . PRO A 1 199 ? 17.200 3.071 -32.390 1.00 96.81 199 PRO A O 1
ATOM 1495 N N . VAL A 1 200 ? 16.286 1.897 -30.705 1.00 97.06 200 VAL A N 1
ATOM 1496 C CA . VAL A 1 200 ? 17.546 1.629 -29.989 1.00 97.06 200 VAL A CA 1
ATOM 1497 C C . VAL A 1 200 ? 17.925 0.159 -30.134 1.00 97.06 200 VAL A C 1
ATOM 1499 O O . VAL A 1 200 ? 17.096 -0.727 -29.925 1.00 97.06 200 VAL A O 1
ATOM 1502 N N . ASN A 1 201 ? 19.181 -0.111 -30.502 1.00 95.00 201 ASN A N 1
ATOM 1503 C CA . ASN A 1 201 ? 19.735 -1.464 -30.543 1.00 95.00 201 ASN A CA 1
ATOM 1504 C C . ASN A 1 201 ? 20.292 -1.852 -29.165 1.00 95.00 201 ASN A C 1
ATOM 1506 O O . ASN A 1 201 ? 21.138 -1.152 -28.616 1.00 95.00 201 ASN A O 1
ATOM 1510 N N . LEU A 1 202 ? 19.836 -2.985 -28.638 1.00 95.69 202 LEU A N 1
ATOM 1511 C CA . LEU A 1 202 ? 20.185 -3.499 -27.317 1.00 95.69 202 LEU A CA 1
ATOM 1512 C C . LEU A 1 202 ? 21.549 -4.199 -27.255 1.00 95.69 202 LEU A C 1
ATOM 1514 O O . LEU A 1 202 ? 22.021 -4.480 -26.162 1.00 95.69 202 LEU A O 1
ATOM 1518 N N . GLN A 1 203 ? 22.214 -4.459 -28.386 1.00 93.38 203 GLN A N 1
ATOM 1519 C CA . GLN A 1 203 ? 23.467 -5.235 -28.430 1.00 93.38 203 GLN A CA 1
ATOM 1520 C C . GLN A 1 203 ? 24.605 -4.678 -27.545 1.00 93.38 203 GLN A C 1
ATOM 1522 O O . GLN A 1 203 ? 25.521 -5.425 -27.185 1.00 93.38 203 GLN A O 1
ATOM 1527 N N . ASP A 1 204 ? 24.560 -3.380 -27.234 1.00 93.56 204 ASP A N 1
ATOM 1528 C CA . ASP A 1 204 ? 25.560 -2.659 -26.440 1.00 93.56 204 ASP A CA 1
ATOM 1529 C C . ASP A 1 204 ? 25.079 -2.380 -25.003 1.00 93.56 204 ASP A C 1
ATOM 1531 O O . ASP A 1 204 ? 25.772 -1.702 -24.245 1.00 93.56 204 ASP A O 1
ATOM 1535 N N . TYR A 1 205 ? 23.912 -2.907 -24.615 1.00 98.19 205 TYR A N 1
ATOM 1536 C CA . TYR A 1 205 ? 23.306 -2.707 -23.301 1.00 98.19 205 TYR A CA 1
ATOM 1537 C C . TYR A 1 205 ? 23.454 -3.935 -22.399 1.00 98.19 205 TYR A C 1
ATOM 1539 O O . TYR A 1 205 ? 23.463 -5.084 -22.854 1.00 98.19 205 TYR A O 1
ATOM 1547 N N . TRP A 1 206 ? 23.539 -3.665 -21.099 1.00 98.44 206 TRP A N 1
ATOM 1548 C CA . TRP A 1 206 ? 23.747 -4.645 -20.040 1.00 98.44 206 TRP A CA 1
ATOM 1549 C C . TRP A 1 206 ? 22.861 -4.338 -18.833 1.00 98.44 206 TRP A C 1
ATOM 1551 O O . TRP A 1 206 ? 22.623 -3.171 -18.525 1.00 98.44 206 TRP A O 1
ATOM 1561 N N . LEU A 1 207 ? 22.404 -5.378 -18.142 1.00 98.75 207 LEU A N 1
ATOM 1562 C CA . LEU A 1 207 ? 21.790 -5.278 -16.822 1.00 98.75 207 LEU A CA 1
ATOM 1563 C C . LEU A 1 207 ? 22.755 -5.783 -15.757 1.00 98.75 207 LEU A C 1
ATOM 1565 O O . LEU A 1 207 ? 23.476 -6.762 -15.975 1.00 98.75 207 LEU A O 1
ATOM 1569 N N . SER A 1 208 ? 22.728 -5.133 -14.598 1.00 98.62 208 SER A N 1
ATOM 1570 C CA . SER A 1 208 ? 23.475 -5.568 -13.425 1.00 98.62 208 SER A CA 1
ATOM 1571 C C . SER A 1 208 ? 22.798 -5.137 -12.127 1.00 98.62 208 SER A C 1
ATOM 1573 O O . SER A 1 208 ? 22.333 -4.005 -12.015 1.00 98.62 208 SER A O 1
ATOM 1575 N N . ASP A 1 209 ? 22.795 -6.042 -11.158 1.00 98.25 209 ASP A N 1
ATOM 1576 C CA . ASP A 1 209 ? 22.486 -5.870 -9.734 1.00 98.25 209 ASP A CA 1
ATOM 1577 C C . ASP A 1 209 ? 23.736 -5.510 -8.889 1.00 98.25 209 ASP A C 1
ATOM 1579 O O . ASP A 1 209 ? 23.686 -5.422 -7.667 1.00 98.25 209 ASP A O 1
ATOM 1583 N N . ASP A 1 210 ? 24.897 -5.302 -9.526 1.00 97.88 210 ASP A N 1
ATOM 1584 C CA . ASP A 1 210 ? 26.151 -4.927 -8.862 1.00 97.88 210 ASP A CA 1
ATOM 1585 C C . ASP A 1 210 ? 26.812 -3.742 -9.580 1.00 97.88 210 ASP A C 1
ATOM 1587 O O . ASP A 1 210 ? 27.328 -3.857 -10.696 1.00 97.88 210 ASP A O 1
ATOM 1591 N N . ALA A 1 211 ? 26.854 -2.587 -8.912 1.00 95.12 211 ALA A N 1
ATOM 1592 C CA . ALA A 1 211 ? 27.457 -1.376 -9.462 1.00 95.12 211 ALA A CA 1
ATOM 1593 C C . ALA A 1 211 ? 28.969 -1.507 -9.741 1.00 95.12 211 ALA A C 1
ATOM 1595 O O . ALA A 1 211 ? 29.501 -0.745 -10.553 1.00 95.12 211 ALA A O 1
ATOM 1596 N N . ALA A 1 212 ? 29.661 -2.454 -9.096 1.00 96.88 212 ALA A N 1
ATOM 1597 C CA . ALA A 1 212 ? 31.069 -2.753 -9.348 1.00 96.88 212 ALA A CA 1
ATOM 1598 C C . ALA A 1 212 ? 31.281 -3.694 -10.549 1.00 96.88 212 ALA A C 1
ATOM 1600 O O . ALA A 1 212 ? 32.408 -3.809 -11.036 1.00 96.88 212 ALA A O 1
ATOM 1601 N N . GLN A 1 213 ? 30.219 -4.338 -11.044 1.00 97.31 213 GLN A N 1
ATOM 1602 C CA . GLN A 1 213 ? 30.234 -5.242 -12.196 1.00 97.31 213 GLN A CA 1
ATOM 1603 C C . GLN A 1 213 ? 29.151 -4.827 -13.208 1.00 97.31 213 GLN A C 1
ATOM 1605 O O . GLN A 1 213 ? 28.116 -5.482 -13.320 1.00 97.31 213 GLN A O 1
ATOM 1610 N N . PRO A 1 214 ? 29.338 -3.729 -13.962 1.00 97.31 214 PRO A N 1
ATOM 1611 C CA . PRO A 1 214 ? 28.326 -3.230 -14.901 1.00 97.31 214 PRO A CA 1
ATOM 1612 C C . PRO A 1 214 ? 28.045 -4.176 -16.087 1.00 97.31 214 PRO A C 1
ATOM 1614 O O . PRO A 1 214 ? 27.098 -3.955 -16.839 1.00 97.31 214 PRO A O 1
ATOM 1617 N N . ASP A 1 215 ? 28.850 -5.224 -16.261 1.00 96.81 215 ASP A N 1
ATOM 1618 C CA . ASP A 1 215 ? 28.817 -6.198 -17.349 1.00 96.81 215 ASP A CA 1
ATOM 1619 C C . ASP A 1 215 ? 28.335 -7.596 -16.912 1.00 96.81 215 ASP A C 1
ATOM 1621 O O . ASP A 1 215 ? 28.776 -8.611 -17.450 1.00 96.81 215 ASP A O 1
ATOM 1625 N N . LYS A 1 216 ? 27.401 -7.678 -15.951 1.00 98.12 216 LYS A N 1
ATOM 1626 C CA . LYS A 1 216 ? 26.859 -8.971 -15.483 1.00 98.12 216 LYS A CA 1
ATOM 1627 C C . LYS A 1 216 ? 26.028 -9.699 -16.531 1.00 98.12 216 LYS A C 1
ATOM 1629 O O . LYS A 1 216 ? 26.276 -10.880 -16.779 1.00 98.12 216 LYS A O 1
ATOM 1634 N N . TRP A 1 217 ? 25.050 -9.033 -17.145 1.00 98.50 217 TRP A N 1
ATOM 1635 C CA . TRP A 1 217 ? 24.178 -9.664 -18.136 1.00 98.50 217 TRP A CA 1
ATOM 1636 C C . TRP A 1 217 ? 24.009 -8.811 -19.387 1.00 98.50 217 TRP A C 1
ATOM 1638 O O . TRP A 1 217 ? 23.490 -7.700 -19.326 1.00 98.50 217 TRP A O 1
ATOM 1648 N N . ARG A 1 218 ? 24.427 -9.338 -20.540 1.00 97.44 218 ARG A N 1
ATOM 1649 C CA . ARG A 1 218 ? 24.306 -8.658 -21.833 1.00 97.44 218 ARG A CA 1
ATOM 1650 C C . ARG A 1 218 ? 22.946 -8.929 -22.453 1.00 97.44 218 ARG A C 1
ATOM 1652 O O . ARG A 1 218 ? 22.560 -10.091 -22.581 1.00 97.44 218 ARG A O 1
ATOM 1659 N N . PHE A 1 219 ? 22.287 -7.893 -22.964 1.00 97.44 219 PHE A N 1
ATOM 1660 C CA . PHE A 1 219 ? 21.117 -8.109 -23.808 1.00 97.44 219 PHE A CA 1
ATOM 1661 C C . PHE A 1 219 ? 21.494 -8.853 -25.104 1.00 97.44 219 PHE A C 1
ATOM 1663 O O . PHE A 1 219 ? 22.490 -8.513 -25.756 1.00 97.44 219 PHE A O 1
ATOM 1670 N N . PRO A 1 220 ? 20.683 -9.831 -25.548 1.00 93.94 220 PRO A N 1
ATOM 1671 C CA . PRO A 1 220 ? 20.769 -10.341 -26.910 1.00 93.94 220 PRO A CA 1
ATOM 1672 C C . PRO A 1 220 ? 20.549 -9.227 -27.940 1.00 93.94 220 PRO A C 1
ATOM 1674 O O . PRO A 1 220 ? 19.863 -8.237 -27.675 1.00 93.94 220 PRO A O 1
ATOM 1677 N N . ALA A 1 221 ? 21.101 -9.405 -29.143 1.00 89.56 221 ALA A N 1
ATOM 1678 C CA . ALA A 1 221 ? 20.894 -8.455 -30.229 1.00 89.56 221 ALA A CA 1
ATOM 1679 C C . ALA A 1 221 ? 19.395 -8.302 -30.534 1.00 89.56 221 ALA A C 1
ATOM 1681 O O . ALA A 1 221 ? 18.677 -9.283 -30.728 1.00 89.56 221 ALA A O 1
ATOM 1682 N N . GLY A 1 222 ? 18.931 -7.059 -30.590 1.00 91.31 222 GLY A N 1
ATOM 1683 C CA . GLY A 1 222 ? 17.528 -6.740 -30.805 1.00 91.31 222 GLY A CA 1
ATOM 1684 C C . GLY A 1 222 ? 17.311 -5.237 -30.830 1.00 91.31 222 GLY A C 1
ATOM 1685 O O . GLY A 1 222 ? 18.113 -4.473 -30.300 1.00 91.31 222 GLY A O 1
ATOM 1686 N N . THR A 1 223 ? 16.225 -4.802 -31.459 1.00 95.75 223 THR A N 1
ATOM 1687 C CA . THR A 1 223 ? 15.870 -3.384 -31.547 1.00 95.75 223 THR A CA 1
ATOM 1688 C C . THR A 1 223 ? 14.574 -3.127 -30.791 1.00 95.75 223 THR A C 1
ATOM 1690 O O . THR A 1 223 ? 13.621 -3.899 -30.903 1.00 95.75 223 THR A O 1
ATOM 1693 N N . MET A 1 224 ? 14.539 -2.046 -30.017 1.00 96.56 224 MET A N 1
ATOM 1694 C CA . MET A 1 224 ? 13.326 -1.510 -29.402 1.00 96.56 224 MET A CA 1
ATOM 1695 C C . MET A 1 224 ? 12.883 -0.276 -30.176 1.00 96.56 224 MET A C 1
ATOM 1697 O O . MET A 1 224 ? 13.675 0.645 -30.362 1.00 96.56 224 MET A O 1
ATOM 1701 N N . ALA A 1 225 ? 11.632 -0.241 -30.631 1.00 97.25 225 ALA A N 1
ATOM 1702 C CA . ALA A 1 225 ? 11.072 0.946 -31.275 1.00 97.25 225 ALA A CA 1
ATOM 1703 C C . ALA A 1 225 ? 10.800 2.057 -30.235 1.00 97.25 225 ALA A C 1
ATOM 1705 O O . ALA A 1 225 ? 10.655 1.742 -29.049 1.00 97.25 225 ALA A O 1
ATOM 1706 N N . PRO A 1 226 ? 10.733 3.338 -30.642 1.00 95.81 226 PRO A N 1
ATOM 1707 C CA . PRO A 1 226 ? 10.284 4.424 -29.769 1.00 95.81 226 PRO A CA 1
ATOM 1708 C C . PRO A 1 226 ? 8.949 4.101 -29.098 1.00 95.81 226 PRO A C 1
ATOM 1710 O O . PRO A 1 226 ? 8.050 3.565 -29.746 1.00 95.81 226 PRO A O 1
ATOM 1713 N N . GLY A 1 227 ? 8.816 4.430 -27.816 1.00 92.06 227 GLY A N 1
ATOM 1714 C CA . GLY A 1 227 ? 7.582 4.245 -27.055 1.00 92.06 227 GLY A CA 1
ATOM 1715 C C . GLY A 1 227 ? 7.269 2.793 -26.675 1.00 92.06 227 GLY A C 1
ATOM 1716 O O . GLY A 1 227 ? 6.162 2.518 -26.225 1.00 92.06 227 GLY A O 1
ATOM 1717 N N . THR A 1 228 ? 8.199 1.852 -26.885 1.00 95.44 228 THR A N 1
ATOM 1718 C CA . THR A 1 228 ? 7.985 0.427 -26.572 1.00 95.44 228 THR A CA 1
ATOM 1719 C C . THR A 1 228 ? 8.693 -0.014 -25.299 1.00 95.44 228 THR A C 1
ATOM 1721 O O . THR A 1 228 ? 9.689 0.583 -24.880 1.00 95.44 228 THR A O 1
ATOM 1724 N N . TYR A 1 229 ? 8.179 -1.101 -24.726 1.00 95.88 229 TYR A N 1
ATOM 1725 C CA . TYR A 1 229 ? 8.653 -1.707 -23.489 1.00 95.88 229 TYR A CA 1
ATOM 1726 C C . TYR A 1 229 ? 9.260 -3.087 -23.747 1.00 95.88 229 TYR A C 1
ATOM 1728 O O . TYR A 1 229 ? 8.900 -3.780 -24.706 1.00 95.88 229 TYR A O 1
ATOM 1736 N N . ARG A 1 230 ? 10.185 -3.500 -22.883 1.00 95.94 230 ARG A N 1
ATOM 1737 C CA . ARG A 1 230 ? 10.802 -4.827 -22.891 1.00 95.94 230 ARG A CA 1
ATOM 1738 C C . ARG A 1 230 ? 10.889 -5.355 -21.467 1.00 95.94 230 ARG A C 1
ATOM 1740 O O . ARG A 1 230 ? 11.736 -4.906 -20.701 1.00 95.94 230 ARG A O 1
ATOM 1747 N N . LEU A 1 231 ? 10.077 -6.361 -21.160 1.00 97.62 231 LEU A N 1
ATOM 1748 C CA . LEU A 1 231 ? 10.182 -7.125 -19.921 1.00 97.62 231 LEU A CA 1
ATOM 1749 C C . LEU A 1 231 ? 11.308 -8.166 -20.020 1.00 97.62 231 LEU A C 1
ATOM 1751 O O . LEU A 1 231 ? 11.458 -8.841 -21.041 1.00 97.62 231 LEU A O 1
ATOM 1755 N N . THR A 1 232 ? 12.103 -8.269 -18.959 1.00 98.12 232 THR A N 1
ATOM 1756 C CA . THR A 1 232 ? 13.216 -9.209 -18.788 1.00 98.12 232 THR A CA 1
ATOM 1757 C C . THR A 1 232 ? 13.122 -9.831 -17.397 1.00 98.12 232 THR A C 1
ATOM 1759 O O . THR A 1 232 ? 13.058 -9.114 -16.405 1.00 98.12 232 THR A O 1
ATOM 1762 N N . TRP A 1 233 ? 13.133 -11.154 -17.297 1.00 98.56 233 TRP A N 1
ATOM 1763 C CA . TRP A 1 233 ? 13.049 -11.873 -16.027 1.00 98.56 233 TRP A CA 1
ATOM 1764 C C . TRP A 1 233 ? 14.395 -11.890 -15.301 1.00 98.56 233 TRP A C 1
ATOM 1766 O O . TRP A 1 233 ? 15.378 -12.438 -15.808 1.00 98.56 233 TRP A O 1
ATOM 1776 N N . ALA A 1 234 ? 14.444 -11.367 -14.081 1.00 98.38 234 ALA A N 1
ATOM 1777 C CA . ALA A 1 234 ? 15.600 -11.461 -13.199 1.00 98.38 234 ALA A CA 1
ATOM 1778 C C . ALA A 1 234 ? 15.564 -12.788 -12.423 1.00 98.38 234 ALA A C 1
ATOM 1780 O O . ALA A 1 234 ? 15.241 -12.852 -11.246 1.00 98.38 234 ALA A O 1
ATOM 1781 N N . SER A 1 235 ? 15.829 -13.889 -13.125 1.00 98.06 235 SER A N 1
ATOM 1782 C CA . SER A 1 235 ? 15.570 -15.249 -12.616 1.00 98.06 235 SER A CA 1
ATOM 1783 C C . SER A 1 235 ? 16.825 -16.073 -12.319 1.00 98.06 235 SER A C 1
ATOM 1785 O O . SER A 1 235 ? 16.731 -17.192 -11.817 1.00 98.06 235 SER A O 1
ATOM 1787 N N . GLY A 1 236 ? 18.012 -15.586 -12.678 1.00 98.00 236 GLY A N 1
ATOM 1788 C CA . GLY A 1 236 ? 19.251 -16.360 -12.584 1.00 98.00 236 GLY A CA 1
ATOM 1789 C C . GLY A 1 236 ? 19.401 -17.482 -13.619 1.00 98.00 236 GLY A C 1
ATOM 1790 O O . GLY A 1 236 ? 20.444 -18.132 -13.655 1.00 98.00 236 GLY A O 1
ATOM 1791 N N . LYS A 1 237 ? 18.398 -17.726 -14.476 1.00 97.38 237 LYS A N 1
ATOM 1792 C CA . LYS A 1 237 ? 18.397 -18.848 -15.435 1.00 97.38 237 LYS A CA 1
ATOM 1793 C C . LYS A 1 237 ? 19.347 -18.633 -16.619 1.00 97.38 237 LYS A C 1
ATOM 1795 O O . LYS A 1 237 ? 19.751 -19.609 -17.245 1.00 97.38 237 LYS A O 1
ATOM 1800 N N . ASN A 1 238 ? 19.701 -17.382 -16.924 1.00 97.19 238 ASN A N 1
ATOM 1801 C CA . ASN A 1 238 ? 20.590 -16.989 -18.023 1.00 97.19 238 ASN A CA 1
ATOM 1802 C C . ASN A 1 238 ? 20.254 -17.655 -19.370 1.00 97.19 238 ASN A C 1
ATOM 1804 O O . ASN A 1 238 ? 21.087 -18.322 -19.987 1.00 97.19 238 ASN A O 1
ATOM 1808 N N . THR A 1 239 ? 19.005 -17.530 -19.804 1.00 96.06 239 THR A N 1
ATOM 1809 C CA . THR A 1 239 ? 18.493 -18.247 -20.975 1.00 96.06 239 THR A CA 1
ATOM 1810 C C . THR A 1 239 ? 17.389 -17.453 -21.669 1.00 96.06 239 THR A C 1
ATOM 1812 O O . THR A 1 239 ? 16.979 -16.388 -21.207 1.00 96.06 239 THR A O 1
ATOM 1815 N N . VAL A 1 240 ? 16.910 -17.978 -22.793 1.00 95.25 240 VAL A N 1
ATOM 1816 C CA . VAL A 1 240 ? 15.704 -17.503 -23.465 1.00 95.25 240 VAL A CA 1
ATOM 1817 C C . VAL A 1 240 ? 14.665 -18.618 -23.422 1.00 95.25 240 VAL A C 1
ATOM 1819 O O . VAL A 1 240 ? 14.936 -19.715 -23.912 1.00 95.25 240 VAL A O 1
ATOM 1822 N N . LEU A 1 241 ? 13.498 -18.354 -22.832 1.00 92.00 241 LEU A N 1
ATOM 1823 C CA . LEU A 1 241 ? 12.402 -19.325 -22.717 1.00 92.00 241 LEU A CA 1
ATOM 1824 C C . LEU A 1 241 ? 11.198 -18.935 -23.582 1.00 92.00 241 LEU A C 1
ATOM 1826 O O . LEU A 1 241 ? 11.053 -17.793 -24.025 1.00 92.00 241 LEU A O 1
ATOM 1830 N N . GLY A 1 242 ? 10.328 -19.915 -23.841 1.00 87.19 242 GLY A N 1
ATOM 1831 C CA . GLY A 1 242 ? 9.052 -19.712 -24.528 1.00 87.19 242 GLY A CA 1
ATOM 1832 C C . GLY A 1 242 ? 9.181 -18.970 -25.860 1.00 87.19 242 GLY A C 1
ATOM 1833 O O . GLY A 1 242 ? 9.981 -19.329 -26.723 1.00 87.19 242 GLY A O 1
ATOM 1834 N N . SER A 1 243 ? 8.378 -17.919 -26.025 1.00 84.25 243 SER A N 1
ATOM 1835 C CA . SER A 1 243 ? 8.334 -17.069 -27.221 1.00 84.25 243 SER A CA 1
ATOM 1836 C C . SER A 1 243 ? 9.385 -15.948 -27.234 1.00 84.25 243 SER A C 1
ATOM 1838 O O . SER A 1 243 ? 9.158 -14.909 -27.853 1.00 84.25 243 SER A O 1
ATOM 1840 N N . GLY A 1 244 ? 10.527 -16.137 -26.566 1.00 90.88 244 GLY A N 1
ATOM 1841 C CA . GLY A 1 244 ? 11.613 -15.152 -26.531 1.00 90.88 244 GLY A CA 1
ATOM 1842 C C . GLY A 1 244 ? 11.734 -14.379 -25.216 1.00 90.88 244 GLY A C 1
ATOM 1843 O O . GLY A 1 244 ? 12.260 -13.268 -25.220 1.00 90.88 244 GLY A O 1
ATOM 1844 N N . GLU A 1 245 ? 11.243 -14.937 -24.111 1.00 95.69 245 GLU A N 1
ATOM 1845 C CA . GLU A 1 245 ? 11.388 -14.357 -22.777 1.00 95.69 245 GLU A CA 1
ATOM 1846 C C . GLU A 1 245 ? 12.856 -14.355 -22.364 1.00 95.69 245 GLU A C 1
ATOM 1848 O O . GLU A 1 245 ? 13.512 -15.395 -22.375 1.00 95.69 245 GLU A O 1
ATOM 1853 N N . LEU A 1 246 ? 13.386 -13.180 -22.034 1.00 97.50 246 LEU A N 1
ATOM 1854 C CA . LEU A 1 246 ? 14.785 -13.014 -21.666 1.00 97.50 246 LEU A CA 1
ATOM 1855 C C . LEU A 1 246 ? 14.952 -13.235 -20.166 1.00 97.50 246 LEU A C 1
ATOM 1857 O O . LEU A 1 246 ? 14.252 -12.599 -19.385 1.00 97.50 246 LEU A O 1
ATOM 1861 N N . HIS A 1 247 ? 15.898 -14.085 -19.773 1.00 98.50 247 HIS A N 1
ATOM 1862 C CA . HIS A 1 247 ? 16.220 -14.346 -18.374 1.00 98.50 247 HIS A CA 1
ATOM 1863 C C . HIS A 1 247 ? 17.654 -13.916 -18.064 1.00 98.50 247 HIS A C 1
ATOM 1865 O O . HIS A 1 247 ? 18.595 -14.400 -18.702 1.00 98.50 247 HIS A O 1
ATOM 1871 N N . THR A 1 248 ? 17.833 -13.051 -17.064 1.00 98.62 248 THR A N 1
ATOM 1872 C CA . THR A 1 248 ? 19.165 -12.649 -16.598 1.00 98.62 248 THR A CA 1
ATOM 1873 C C . THR A 1 248 ? 19.886 -13.800 -15.884 1.00 98.62 248 THR A C 1
ATOM 1875 O O . THR A 1 248 ? 19.297 -14.837 -15.559 1.00 98.62 248 THR A O 1
ATOM 1878 N N . ASN A 1 249 ? 21.187 -13.632 -15.645 1.00 98.31 249 ASN A N 1
ATOM 1879 C CA . ASN A 1 249 ? 22.010 -14.548 -14.847 1.00 98.31 249 ASN A CA 1
ATOM 1880 C C . ASN A 1 249 ? 22.025 -14.210 -13.346 1.00 98.31 249 ASN A C 1
ATOM 1882 O O .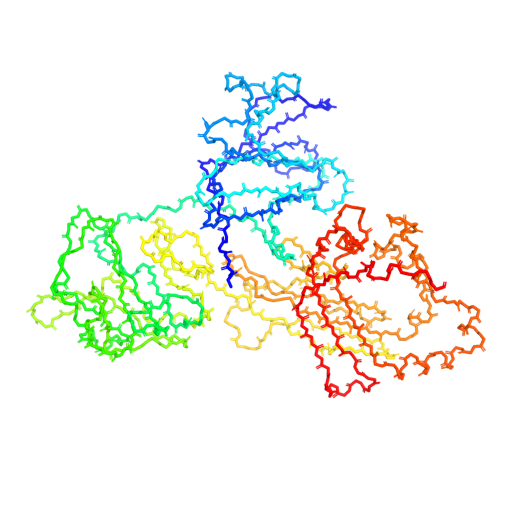 ASN A 1 249 ? 22.815 -14.794 -12.607 1.00 98.31 249 ASN A O 1
ATOM 1886 N N . PHE A 1 250 ? 21.154 -13.306 -12.895 1.00 98.62 250 PHE A N 1
ATOM 1887 C CA . PHE A 1 250 ? 21.003 -12.913 -11.495 1.00 98.62 250 PHE A CA 1
ATOM 1888 C C . PHE A 1 250 ? 19.520 -12.832 -11.100 1.00 98.62 250 PHE A C 1
ATOM 1890 O O . PHE A 1 250 ? 18.638 -12.908 -11.956 1.00 98.62 250 PHE A O 1
ATOM 1897 N N . LYS A 1 251 ? 19.253 -12.713 -9.801 1.00 98.19 251 LYS A N 1
ATOM 1898 C CA . LYS A 1 251 ? 17.926 -12.430 -9.231 1.00 98.19 251 LYS A CA 1
ATOM 1899 C C . LYS A 1 251 ? 17.962 -11.099 -8.504 1.00 98.19 251 LYS A C 1
ATOM 1901 O O . LYS A 1 251 ? 19.062 -10.623 -8.2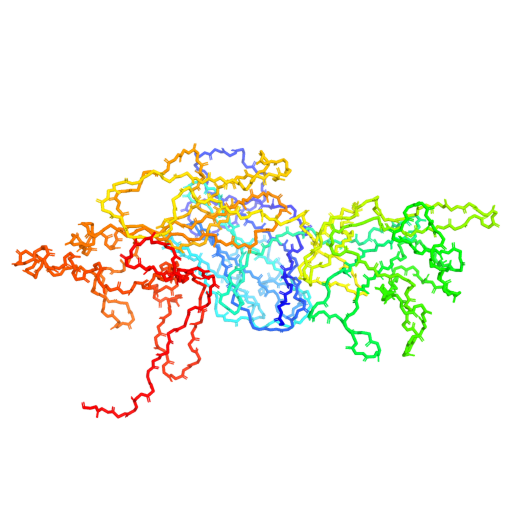43 1.00 98.19 251 LYS A O 1
ATOM 1906 N N . LEU A 1 252 ? 16.796 -10.540 -8.187 1.00 98.56 252 LEU A N 1
ATOM 1907 C CA . LEU A 1 252 ? 16.740 -9.327 -7.387 1.00 98.56 252 LEU A CA 1
ATOM 1908 C C . LEU A 1 252 ? 16.559 -9.650 -5.898 1.00 98.56 252 LEU A C 1
ATOM 1910 O O . LEU A 1 252 ? 15.831 -10.561 -5.511 1.00 98.56 252 LEU A O 1
ATOM 1914 N N . SER A 1 253 ? 17.218 -8.886 -5.036 1.00 98.00 253 SER A N 1
ATOM 1915 C CA . SER A 1 253 ? 17.050 -8.952 -3.589 1.00 98.00 253 SER A CA 1
ATOM 1916 C C . SER A 1 253 ? 15.866 -8.094 -3.146 1.00 98.00 253 SER A C 1
ATOM 1918 O O . SER A 1 253 ? 15.899 -6.866 -3.240 1.00 98.00 253 SER A O 1
ATOM 1920 N N . ALA A 1 254 ? 14.852 -8.717 -2.540 1.00 96.31 254 ALA A N 1
ATOM 1921 C CA . ALA A 1 254 ? 13.746 -7.992 -1.909 1.00 96.31 254 ALA A CA 1
ATOM 1922 C C . ALA A 1 254 ? 14.208 -7.042 -0.779 1.00 96.31 254 ALA A C 1
ATOM 1924 O O . ALA A 1 254 ? 13.497 -6.105 -0.428 1.00 96.31 254 ALA A O 1
ATOM 1925 N N . GLY A 1 255 ? 15.410 -7.235 -0.220 1.00 96.00 255 GLY A N 1
ATOM 1926 C CA . GLY A 1 255 ? 15.993 -6.338 0.785 1.00 96.00 255 GLY A CA 1
ATOM 1927 C C . GLY A 1 255 ? 16.508 -5.001 0.235 1.00 96.00 255 GLY A C 1
ATOM 1928 O O . GLY A 1 255 ? 16.831 -4.117 1.028 1.00 96.00 255 GLY A O 1
ATOM 1929 N N . GLY A 1 256 ? 16.563 -4.841 -1.091 1.00 96.44 256 GLY A N 1
ATOM 1930 C CA . GLY A 1 256 ? 17.212 -3.711 -1.751 1.00 96.44 256 GLY A CA 1
ATOM 1931 C C . GLY A 1 256 ? 18.672 -4.003 -2.096 1.00 96.44 256 GLY A C 1
ATOM 1932 O O . GLY A 1 256 ? 19.399 -4.608 -1.306 1.00 96.44 256 GLY A O 1
ATOM 1933 N N . GLU A 1 257 ? 19.089 -3.572 -3.283 1.00 97.31 257 GLU A N 1
ATOM 1934 C CA . GLU A 1 257 ? 20.459 -3.679 -3.805 1.00 97.31 257 GLU A CA 1
ATOM 1935 C C . GLU A 1 257 ? 20.658 -2.689 -4.975 1.00 97.31 257 GLU A C 1
ATOM 1937 O O . GLU A 1 257 ? 19.700 -2.008 -5.372 1.00 97.31 257 GLU A O 1
ATOM 1942 N N . PRO A 1 258 ? 21.875 -2.532 -5.530 1.00 98.31 258 PRO A N 1
ATOM 1943 C CA . PRO A 1 258 ? 22.059 -1.788 -6.770 1.00 98.31 258 PRO A CA 1
ATOM 1944 C C . PRO A 1 258 ? 21.265 -2.417 -7.917 1.00 98.31 258 PRO A C 1
ATOM 1946 O O . PRO A 1 258 ? 21.129 -3.628 -8.001 1.00 98.31 258 PRO A O 1
ATOM 1949 N N . LEU A 1 259 ? 20.779 -1.603 -8.849 1.00 98.75 259 LEU A N 1
ATOM 1950 C CA . LEU A 1 259 ? 20.229 -2.093 -10.113 1.00 98.75 259 LEU A CA 1
ATOM 1951 C C . LEU A 1 259 ? 20.516 -1.064 -11.193 1.00 98.75 259 LEU A C 1
ATOM 1953 O O . LEU A 1 259 ? 20.162 0.103 -11.040 1.00 98.75 259 LEU A O 1
ATOM 1957 N N . GLY A 1 260 ? 21.129 -1.477 -12.297 1.00 98.38 260 GLY A N 1
ATOM 1958 C CA . GLY A 1 260 ? 21.480 -0.571 -13.379 1.00 98.38 260 GLY A CA 1
ATOM 1959 C C . GLY A 1 260 ? 21.339 -1.171 -14.769 1.00 98.38 260 GLY A C 1
ATOM 1960 O O . GLY A 1 260 ? 21.663 -2.332 -15.017 1.00 98.38 260 GLY A O 1
ATOM 1961 N N . LEU A 1 261 ? 20.897 -0.313 -15.686 1.00 98.50 261 LEU A N 1
ATOM 1962 C CA . LEU A 1 261 ? 21.020 -0.471 -17.125 1.00 98.50 261 LEU A CA 1
ATOM 1963 C C . LEU A 1 261 ? 22.267 0.291 -17.572 1.00 98.50 261 LEU A C 1
ATOM 1965 O O . LEU A 1 261 ? 22.372 1.508 -17.386 1.00 98.50 261 LEU A O 1
ATOM 1969 N N . TYR A 1 262 ? 23.212 -0.425 -18.166 1.00 98.50 262 TYR A N 1
ATOM 1970 C CA . TYR A 1 262 ? 24.508 0.099 -18.576 1.00 98.50 262 TYR A CA 1
ATOM 1971 C C . TYR A 1 262 ? 24.671 0.015 -20.085 1.00 98.50 262 TYR A C 1
ATOM 1973 O O . TYR A 1 262 ? 24.304 -0.977 -20.708 1.00 98.50 262 TYR A O 1
ATOM 1981 N N . LYS A 1 263 ? 25.273 1.047 -20.670 1.00 97.50 263 LYS A N 1
ATOM 1982 C CA . LYS A 1 263 ? 25.650 1.095 -22.081 1.00 97.50 263 LYS A CA 1
ATOM 1983 C C . LYS A 1 263 ? 27.161 0.980 -22.210 1.00 97.50 263 LYS A C 1
ATOM 1985 O O . LYS A 1 263 ? 27.897 1.745 -21.584 1.00 97.50 263 LYS A O 1
ATOM 1990 N N . SER A 1 264 ? 27.621 0.027 -23.013 1.00 95.88 264 SER A N 1
ATOM 1991 C CA . SER A 1 264 ? 29.036 -0.144 -23.327 1.00 95.88 264 SER A CA 1
ATOM 1992 C C . SER A 1 264 ? 29.495 0.898 -24.346 1.00 95.88 264 SER A C 1
ATOM 1994 O O . SER A 1 264 ? 28.782 1.215 -25.296 1.00 95.88 264 SER A O 1
ATOM 1996 N N . ASN A 1 265 ? 30.718 1.400 -24.187 1.00 92.75 265 ASN A N 1
ATOM 1997 C CA . ASN A 1 265 ? 31.374 2.248 -25.184 1.00 92.75 265 ASN A CA 1
ATOM 1998 C C . ASN A 1 265 ? 32.158 1.445 -26.245 1.00 92.75 265 ASN A C 1
ATOM 2000 O O . ASN A 1 265 ? 32.857 2.040 -27.063 1.00 92.75 265 ASN A O 1
ATOM 2004 N N . GLY A 1 266 ? 32.107 0.106 -26.203 1.00 88.00 266 GLY A N 1
ATOM 2005 C CA . GLY A 1 266 ? 32.843 -0.783 -27.111 1.00 88.00 266 GLY A CA 1
ATOM 2006 C C . GLY A 1 266 ? 34.357 -0.878 -26.858 1.00 88.00 266 GLY A C 1
ATOM 2007 O O . GLY A 1 266 ? 35.028 -1.689 -27.489 1.00 88.00 266 GLY A O 1
ATOM 2008 N N . ALA A 1 267 ? 34.899 -0.100 -25.918 1.00 90.38 267 ALA A N 1
ATOM 2009 C CA . ALA A 1 267 ? 36.312 -0.057 -25.533 1.00 90.38 267 ALA A CA 1
ATOM 2010 C C . ALA A 1 267 ? 36.543 -0.529 -24.080 1.00 90.38 267 ALA A C 1
ATOM 2012 O O . ALA A 1 267 ? 37.540 -0.171 -23.456 1.00 90.38 267 ALA A O 1
ATOM 2013 N N . GLY A 1 268 ? 35.606 -1.312 -23.532 1.00 87.75 268 GLY A N 1
ATOM 2014 C CA . GLY A 1 268 ? 35.657 -1.842 -22.163 1.00 87.75 268 GLY A CA 1
ATOM 2015 C C . GLY A 1 268 ? 35.135 -0.892 -21.078 1.00 87.75 268 GLY A C 1
ATOM 2016 O O . GLY A 1 268 ? 35.208 -1.229 -19.901 1.00 87.75 268 GLY A O 1
ATOM 2017 N N . GLY A 1 269 ? 34.607 0.279 -21.446 1.00 94.94 269 GLY A N 1
ATOM 2018 C CA . GLY A 1 269 ? 33.935 1.192 -20.521 1.00 94.94 269 GLY A CA 1
ATOM 2019 C C . GLY A 1 269 ? 32.415 1.043 -20.557 1.00 94.94 269 GLY A C 1
ATOM 2020 O O . GLY A 1 269 ? 31.836 0.750 -21.605 1.00 94.94 269 GLY A O 1
ATOM 2021 N N . TYR A 1 270 ? 31.778 1.304 -19.416 1.00 97.19 270 TYR A N 1
ATOM 2022 C CA . TYR A 1 270 ? 30.329 1.240 -19.238 1.00 97.19 270 TYR A CA 1
ATOM 2023 C C . TYR A 1 270 ? 29.818 2.523 -18.589 1.00 97.19 270 TYR A C 1
ATOM 2025 O O . TYR A 1 270 ? 30.429 3.049 -17.659 1.00 97.19 270 TYR A O 1
ATOM 2033 N N . THR A 1 271 ? 28.685 3.026 -19.067 1.00 97.06 271 THR A N 1
ATOM 2034 C CA . THR A 1 271 ? 27.986 4.169 -18.471 1.00 97.06 271 THR A CA 1
ATOM 2035 C C . THR A 1 271 ? 26.601 3.724 -18.038 1.00 97.06 271 THR A C 1
ATOM 2037 O O . THR A 1 271 ? 25.865 3.159 -18.846 1.00 97.06 271 THR A O 1
ATOM 2040 N N . ARG A 1 272 ? 26.238 3.966 -16.773 1.00 97.56 272 ARG A N 1
ATOM 2041 C CA . ARG A 1 272 ? 24.868 3.735 -16.303 1.00 97.56 272 ARG A CA 1
ATOM 2042 C C . ARG A 1 272 ? 23.948 4.745 -16.981 1.00 97.56 272 ARG A C 1
ATOM 2044 O O . ARG A 1 272 ? 24.145 5.945 -16.811 1.00 97.56 272 ARG A O 1
ATOM 2051 N N . VAL A 1 273 ? 22.972 4.262 -17.743 1.00 96.50 273 VAL A N 1
ATOM 2052 C CA . VAL A 1 273 ? 21.964 5.110 -18.403 1.00 96.50 273 VAL A CA 1
ATOM 2053 C C . VAL A 1 273 ? 20.688 5.224 -17.573 1.00 96.50 273 VAL A C 1
ATOM 2055 O O . VAL A 1 273 ? 19.994 6.231 -17.654 1.00 96.50 273 VAL A O 1
ATOM 2058 N N . SER A 1 274 ? 20.398 4.224 -16.739 1.00 97.19 274 SER A N 1
ATOM 2059 C CA . SER A 1 274 ? 19.249 4.218 -15.835 1.00 97.19 274 SER A CA 1
ATOM 2060 C C . SER A 1 274 ? 19.463 3.233 -14.689 1.00 97.19 274 SER A C 1
ATOM 2062 O O . SER A 1 274 ? 20.264 2.306 -14.817 1.00 97.19 274 SER A O 1
ATOM 2064 N N . GLY A 1 275 ? 18.776 3.449 -13.570 1.00 96.69 275 GLY A N 1
ATOM 2065 C CA . GLY A 1 275 ? 18.826 2.591 -12.393 1.00 96.69 275 GLY A CA 1
ATOM 2066 C C . GLY A 1 275 ? 19.075 3.345 -11.091 1.00 96.69 275 GLY A C 1
ATOM 2067 O O . GLY A 1 275 ? 19.059 4.576 -11.049 1.00 96.69 275 GLY A O 1
ATOM 2068 N N . TRP A 1 276 ? 19.344 2.585 -10.036 1.00 97.31 276 TRP A N 1
ATOM 2069 C CA . TRP A 1 276 ? 19.503 3.055 -8.665 1.00 97.31 276 TRP A CA 1
ATOM 2070 C C . TRP A 1 276 ? 20.824 2.549 -8.087 1.00 97.31 276 TRP A C 1
ATOM 2072 O O . TRP A 1 276 ? 21.220 1.410 -8.329 1.00 97.31 276 TRP A O 1
ATOM 2082 N N . ASP A 1 277 ? 21.496 3.387 -7.293 1.00 96.81 277 ASP A N 1
ATOM 2083 C CA . ASP A 1 277 ? 22.677 2.945 -6.535 1.00 96.81 277 ASP A CA 1
ATOM 2084 C C . ASP A 1 277 ? 22.293 1.898 -5.482 1.00 96.81 277 ASP A C 1
ATOM 2086 O O . ASP A 1 277 ? 23.062 0.981 -5.218 1.00 96.81 277 ASP A O 1
ATOM 2090 N N . ASN A 1 278 ? 21.094 2.030 -4.910 1.00 95.69 278 ASN A N 1
ATOM 2091 C CA . ASN A 1 278 ? 20.431 1.011 -4.109 1.00 95.69 278 ASN A CA 1
ATOM 2092 C C . ASN A 1 278 ? 18.920 1.268 -4.150 1.00 95.69 278 ASN A C 1
ATOM 2094 O O . ASN A 1 278 ? 18.472 2.318 -3.679 1.00 95.69 278 ASN A O 1
ATOM 2098 N N . PHE A 1 279 ? 18.131 0.359 -4.720 1.00 96.19 279 PHE A N 1
ATOM 2099 C CA . PHE A 1 279 ? 16.674 0.489 -4.669 1.00 96.19 279 PHE A CA 1
ATOM 2100 C C . PHE A 1 279 ? 16.148 0.138 -3.259 1.00 96.19 279 PHE A C 1
ATOM 2102 O O . PHE A 1 279 ? 16.822 -0.580 -2.515 1.00 96.19 279 PHE A O 1
ATOM 2109 N N . PRO A 1 280 ? 14.991 0.678 -2.822 1.00 95.25 280 PRO A N 1
ATOM 2110 C CA . PRO A 1 280 ? 14.500 0.452 -1.460 1.00 95.25 280 PRO A CA 1
ATOM 2111 C C . PRO A 1 280 ? 14.059 -1.000 -1.243 1.00 95.25 280 PRO A C 1
ATOM 2113 O O . PRO A 1 280 ? 13.752 -1.702 -2.202 1.00 95.25 280 PRO A O 1
ATOM 2116 N N . ALA A 1 281 ? 13.946 -1.438 0.014 1.00 94.69 281 ALA A N 1
ATOM 2117 C CA . ALA A 1 281 ? 13.342 -2.733 0.328 1.00 94.69 281 ALA A CA 1
ATOM 2118 C C . ALA A 1 281 ? 11.962 -2.867 -0.343 1.00 94.69 281 ALA A C 1
ATOM 2120 O O . ALA A 1 281 ? 11.152 -1.935 -0.322 1.00 94.69 281 ALA A O 1
ATOM 2121 N N . GLN A 1 282 ? 11.735 -4.011 -0.975 1.00 95.12 282 GLN A N 1
ATOM 2122 C CA . GLN A 1 282 ? 10.563 -4.296 -1.788 1.00 95.12 282 GLN A CA 1
ATOM 2123 C C . GLN A 1 282 ? 9.479 -4.966 -0.948 1.00 95.12 282 GLN A C 1
ATOM 2125 O O . GLN A 1 282 ? 9.745 -5.575 0.088 1.00 95.12 282 GLN A O 1
ATOM 2130 N N . TYR A 1 283 ? 8.240 -4.826 -1.407 1.00 91.31 283 TYR A N 1
ATOM 2131 C CA . TYR A 1 283 ? 7.072 -5.420 -0.774 1.00 91.31 283 TYR A CA 1
ATOM 2132 C C . TYR A 1 283 ? 6.469 -6.414 -1.754 1.00 91.31 283 TYR A C 1
ATOM 2134 O O . TYR A 1 283 ? 6.406 -6.144 -2.953 1.00 91.31 283 TYR A O 1
ATOM 2142 N N . THR A 1 284 ? 6.013 -7.552 -1.243 1.00 91.44 284 THR A N 1
ATOM 2143 C CA . THR A 1 284 ? 5.439 -8.611 -2.068 1.00 91.44 284 THR A CA 1
ATOM 2144 C C . THR A 1 284 ? 4.341 -8.073 -2.986 1.00 91.44 284 THR A C 1
ATOM 2146 O O . THR A 1 284 ? 3.399 -7.425 -2.528 1.00 91.44 284 THR A O 1
ATOM 2149 N N . ASP A 1 285 ? 4.476 -8.345 -4.286 1.00 87.00 285 ASP A N 1
ATOM 2150 C CA . ASP A 1 285 ? 3.573 -7.926 -5.366 1.00 87.00 285 ASP A CA 1
ATOM 2151 C C . ASP A 1 285 ? 3.425 -6.406 -5.564 1.00 87.00 285 ASP A C 1
ATOM 2153 O O . ASP A 1 285 ? 2.509 -5.946 -6.252 1.00 87.00 285 ASP A O 1
ATOM 2157 N N . HIS A 1 286 ? 4.351 -5.627 -5.006 1.00 89.44 286 HIS A N 1
ATOM 2158 C CA . HIS A 1 286 ? 4.492 -4.197 -5.240 1.00 89.44 286 HIS A CA 1
ATOM 2159 C C . HIS A 1 286 ? 5.741 -3.923 -6.067 1.00 89.44 286 HIS A C 1
ATOM 2161 O O . HIS A 1 286 ? 6.859 -4.069 -5.578 1.00 89.44 286 HIS A O 1
ATOM 2167 N N . SER A 1 287 ? 5.552 -3.504 -7.314 1.00 95.25 287 SER A N 1
ATOM 2168 C CA . SER A 1 287 ? 6.657 -3.103 -8.179 1.00 95.25 287 SER A CA 1
ATOM 2169 C C . SER A 1 287 ? 7.175 -1.716 -7.806 1.00 95.25 287 SER A C 1
ATOM 2171 O O . SER A 1 287 ? 6.506 -0.938 -7.118 1.00 95.25 287 SER A O 1
ATOM 2173 N N . TYR A 1 288 ? 8.376 -1.402 -8.274 1.00 97.38 288 TYR A N 1
ATOM 2174 C CA . TYR A 1 288 ? 9.031 -0.117 -8.088 1.00 97.38 288 TYR A CA 1
ATOM 2175 C C . TYR A 1 288 ? 9.590 0.378 -9.417 1.00 97.38 288 TYR A C 1
ATOM 2177 O O . TYR A 1 288 ? 10.032 -0.408 -10.252 1.00 97.38 288 TYR A O 1
ATOM 2185 N N . GLY A 1 289 ? 9.576 1.685 -9.641 1.00 95.56 289 GLY A N 1
ATOM 2186 C CA . GLY A 1 289 ? 10.042 2.241 -10.903 1.00 95.56 289 GLY A CA 1
ATOM 2187 C C . GLY A 1 289 ? 9.770 3.725 -11.042 1.00 95.56 289 GLY A C 1
ATOM 2188 O O . GLY A 1 289 ? 9.457 4.399 -10.061 1.00 95.56 289 GLY A O 1
ATOM 2189 N N . SER A 1 290 ? 9.903 4.230 -12.264 1.00 90.62 290 SER A N 1
ATOM 2190 C CA . SER A 1 290 ? 9.720 5.642 -12.589 1.00 90.62 290 SER A CA 1
ATOM 2191 C C . SER A 1 290 ? 8.321 5.927 -13.128 1.00 90.62 290 SER A C 1
ATOM 2193 O O . SER A 1 290 ? 7.812 5.223 -13.999 1.00 90.62 290 SER A O 1
ATOM 2195 N N . TYR A 1 291 ? 7.721 7.001 -12.638 1.00 83.44 291 TYR A N 1
ATOM 2196 C CA . TYR A 1 291 ? 6.469 7.585 -13.103 1.00 83.44 291 TYR A CA 1
ATOM 2197 C C . TYR A 1 291 ? 6.639 9.107 -13.152 1.00 83.44 291 TYR A C 1
ATOM 2199 O O . TYR A 1 291 ? 7.611 9.656 -12.651 1.00 83.44 291 TYR A O 1
ATOM 2207 N N . GLY A 1 292 ? 5.718 9.810 -13.765 1.00 73.50 292 GLY A N 1
ATOM 2208 C CA . GLY A 1 292 ? 5.718 11.250 -13.930 1.00 73.50 292 GLY A CA 1
ATOM 2209 C C . GLY A 1 292 ? 6.453 11.667 -15.194 1.00 73.50 292 GLY A C 1
ATOM 2210 O O . GLY A 1 292 ? 7.407 11.025 -15.646 1.00 73.50 292 GLY A O 1
ATOM 2211 N N . SER A 1 293 ? 6.105 12.851 -15.699 1.00 74.75 293 SER A N 1
ATOM 2212 C CA . SER A 1 293 ? 6.927 13.559 -16.686 1.00 74.75 293 SER A CA 1
ATOM 2213 C C . SER A 1 293 ? 8.344 13.869 -16.174 1.00 74.75 293 SER A C 1
ATOM 2215 O O . SER A 1 293 ? 9.229 14.190 -16.961 1.00 74.75 293 SER A O 1
ATOM 2217 N N . ASP A 1 294 ? 8.553 13.816 -14.857 1.00 80.50 294 ASP A N 1
ATOM 2218 C CA . ASP A 1 294 ? 9.830 13.997 -14.168 1.00 80.50 294 ASP A CA 1
ATOM 2219 C C . ASP A 1 294 ? 10.553 12.675 -13.840 1.00 80.50 294 ASP A C 1
ATOM 2221 O O . ASP A 1 294 ? 11.642 12.717 -13.270 1.00 80.50 294 ASP A O 1
ATOM 2225 N N . LEU A 1 295 ? 9.995 11.515 -14.223 1.00 85.62 295 LEU A N 1
ATOM 2226 C CA . LEU A 1 295 ? 10.533 10.176 -13.926 1.00 85.62 295 LEU A CA 1
ATOM 2227 C C . LEU A 1 295 ? 10.780 9.924 -12.429 1.00 85.62 295 LEU A C 1
ATOM 2229 O O . LEU A 1 295 ? 11.695 9.177 -12.056 1.00 85.62 295 LEU A O 1
ATOM 2233 N N . LYS A 1 296 ? 9.955 10.524 -11.568 1.00 87.56 296 LYS A N 1
ATOM 2234 C CA . LYS A 1 296 ? 9.939 10.279 -10.130 1.00 87.56 296 LYS A CA 1
ATOM 2235 C C . LYS A 1 296 ? 9.879 8.779 -9.827 1.00 87.56 296 LYS A C 1
ATOM 2237 O O . LYS A 1 296 ? 9.067 8.046 -10.379 1.00 87.56 296 LYS A O 1
ATOM 2242 N N . ALA A 1 297 ? 10.737 8.321 -8.920 1.00 92.12 297 ALA A N 1
ATOM 2243 C CA . ALA A 1 297 ? 10.749 6.931 -8.483 1.00 92.12 297 ALA A CA 1
ATOM 2244 C C . ALA A 1 297 ? 9.674 6.664 -7.413 1.00 92.12 297 ALA A C 1
ATOM 2246 O O . ALA A 1 297 ? 9.440 7.507 -6.543 1.00 92.12 297 ALA A O 1
ATOM 2247 N N . GLY A 1 298 ? 9.045 5.489 -7.436 1.00 91.75 298 GLY A N 1
ATOM 2248 C CA . GLY A 1 298 ? 8.105 5.071 -6.397 1.00 91.75 298 GLY A CA 1
ATOM 2249 C C . GLY A 1 298 ? 7.567 3.657 -6.572 1.00 91.75 298 GLY A C 1
ATOM 2250 O O . GLY A 1 298 ? 7.860 2.973 -7.548 1.00 91.75 298 GLY A O 1
ATOM 2251 N N . PHE A 1 299 ? 6.780 3.235 -5.585 1.00 88.38 299 PHE A N 1
ATOM 2252 C CA . PHE A 1 299 ? 6.093 1.951 -5.548 1.00 88.38 299 PHE A CA 1
ATOM 2253 C C . PHE A 1 299 ? 4.744 2.009 -6.258 1.00 88.38 299 PHE A C 1
ATOM 2255 O O . PHE A 1 299 ? 3.978 2.966 -6.089 1.00 88.38 299 PHE A O 1
ATOM 2262 N N . PHE A 1 300 ? 4.391 0.914 -6.923 1.00 83.81 300 PHE A N 1
ATOM 2263 C CA . PHE A 1 300 ? 3.098 0.717 -7.558 1.00 83.81 300 PHE A CA 1
ATOM 2264 C C . PHE A 1 300 ? 2.327 -0.396 -6.842 1.00 83.81 300 PHE A C 1
ATOM 2266 O O . PHE A 1 300 ? 2.843 -1.461 -6.511 1.00 83.81 300 PHE A O 1
ATOM 2273 N N . ASN A 1 301 ? 1.048 -0.144 -6.544 1.00 78.56 301 ASN A N 1
ATOM 2274 C CA . ASN A 1 301 ? 0.176 -1.160 -5.934 1.00 78.56 301 ASN A CA 1
ATOM 2275 C C . ASN A 1 301 ? -0.226 -2.263 -6.916 1.00 78.56 301 ASN A C 1
ATOM 2277 O O . ASN A 1 301 ? -0.705 -3.320 -6.517 1.00 78.56 301 ASN A O 1
ATOM 2281 N N . THR A 1 302 ? -0.114 -1.988 -8.203 1.00 80.62 302 THR A N 1
ATOM 2282 C CA . THR A 1 302 ? -0.393 -2.960 -9.245 1.00 80.62 302 THR A CA 1
ATOM 2283 C C . THR A 1 302 ? 0.640 -2.730 -10.311 1.00 80.62 302 THR A C 1
ATOM 2285 O O . THR A 1 302 ? 0.666 -1.626 -10.857 1.00 80.62 302 THR A O 1
ATOM 2288 N N . PRO A 1 303 ? 1.478 -3.735 -10.570 1.00 84.81 303 PRO A N 1
ATOM 2289 C CA . PRO A 1 303 ? 2.470 -3.595 -11.605 1.00 84.81 303 PRO A CA 1
ATOM 2290 C C . PRO A 1 303 ? 1.851 -3.365 -12.983 1.00 84.81 303 PRO A C 1
ATOM 2292 O O . PRO A 1 303 ? 0.771 -3.896 -13.268 1.00 84.81 303 PRO A O 1
ATOM 2295 N N . THR A 1 304 ? 2.536 -2.606 -13.836 1.00 88.38 304 THR A N 1
ATOM 2296 C CA . THR A 1 304 ? 2.035 -2.146 -15.145 1.00 88.38 304 THR A CA 1
ATOM 2297 C C . THR A 1 304 ? 2.893 -2.585 -16.342 1.00 88.38 304 THR A C 1
ATOM 2299 O O . THR A 1 304 ? 3.091 -1.802 -17.277 1.00 88.38 304 THR A O 1
ATOM 2302 N N . PRO A 1 305 ? 3.314 -3.864 -16.414 1.00 90.75 305 PRO A N 1
ATOM 2303 C CA . PRO A 1 305 ? 4.196 -4.339 -17.469 1.00 90.75 305 PRO A CA 1
ATOM 2304 C C . PRO A 1 305 ? 3.575 -4.152 -18.860 1.00 90.75 305 PRO A C 1
ATOM 2306 O O . PRO A 1 305 ? 2.423 -4.507 -19.123 1.00 90.75 305 PRO A O 1
ATOM 2309 N N . GLY A 1 306 ? 4.373 -3.615 -19.771 1.00 90.62 306 GLY A N 1
ATOM 2310 C CA . GLY A 1 306 ? 4.061 -3.294 -21.153 1.00 90.62 306 GLY A CA 1
ATOM 2311 C C . GLY A 1 306 ? 3.403 -1.931 -21.338 1.00 90.62 306 GLY A C 1
ATOM 2312 O O . GLY A 1 306 ? 3.039 -1.596 -22.468 1.00 90.62 306 GLY A O 1
ATOM 2313 N N . THR A 1 307 ? 3.201 -1.167 -20.262 1.00 86.31 307 THR A N 1
ATOM 2314 C CA . THR A 1 307 ? 2.408 0.064 -20.280 1.00 86.31 307 THR A CA 1
ATOM 2315 C C . THR A 1 307 ? 3.010 1.155 -19.398 1.00 86.31 307 THR A C 1
ATOM 2317 O O . THR A 1 307 ? 4.008 0.970 -18.717 1.00 86.31 307 THR A O 1
ATOM 2320 N N . ILE A 1 308 ? 2.407 2.339 -19.442 1.00 82.19 308 ILE A N 1
ATOM 2321 C CA . ILE A 1 308 ? 2.802 3.471 -18.612 1.00 82.19 308 ILE A CA 1
ATOM 2322 C C . ILE A 1 308 ? 2.495 3.227 -17.128 1.00 82.19 308 ILE A C 1
ATOM 2324 O O . ILE A 1 308 ? 1.354 2.935 -16.762 1.00 82.19 308 ILE A O 1
ATOM 2328 N N . ASN A 1 309 ? 3.498 3.456 -16.278 1.00 81.38 309 ASN A N 1
ATOM 2329 C CA . ASN A 1 309 ? 3.312 3.556 -14.834 1.00 81.38 309 ASN A CA 1
ATOM 2330 C C . ASN A 1 309 ? 2.495 4.812 -14.516 1.00 81.38 309 ASN A C 1
ATOM 2332 O O . ASN A 1 309 ? 2.876 5.911 -14.917 1.00 81.38 309 ASN A O 1
ATOM 2336 N N . ASN A 1 310 ? 1.375 4.650 -13.812 1.00 68.00 310 ASN A N 1
ATOM 2337 C CA . ASN A 1 310 ? 0.483 5.752 -13.452 1.00 68.00 310 ASN A CA 1
ATOM 2338 C C . ASN A 1 310 ? 0.429 5.946 -11.942 1.00 68.00 310 ASN A C 1
ATOM 2340 O O . ASN A 1 310 ? -0.088 5.093 -11.212 1.00 68.00 310 ASN A O 1
ATOM 2344 N N . GLY A 1 311 ? 0.883 7.119 -11.497 1.00 63.84 311 GLY A N 1
ATOM 2345 C CA . GLY A 1 311 ? 0.974 7.446 -10.078 1.00 63.84 311 GLY A CA 1
ATOM 2346 C C . GLY A 1 311 ? 1.948 6.529 -9.340 1.00 63.84 311 GLY A C 1
ATOM 2347 O O . GLY A 1 311 ? 2.479 5.583 -9.896 1.00 63.84 311 GLY A O 1
ATOM 2348 N N . GLY A 1 312 ? 2.185 6.789 -8.062 1.00 73.69 312 GLY A N 1
ATOM 2349 C CA . GLY A 1 312 ? 3.090 5.980 -7.254 1.00 73.69 312 GLY A CA 1
ATOM 2350 C C . GLY A 1 312 ? 3.101 6.464 -5.816 1.00 73.69 312 GLY A C 1
ATOM 2351 O O . GLY A 1 312 ? 2.562 7.530 -5.512 1.00 73.69 312 GLY A O 1
ATOM 2352 N N . TYR A 1 313 ? 3.688 5.666 -4.934 1.00 82.25 313 TYR A N 1
ATOM 2353 C CA . TYR A 1 313 ? 3.911 6.053 -3.544 1.00 82.25 313 TYR A CA 1
ATOM 2354 C C . TYR A 1 313 ? 5.402 6.068 -3.251 1.00 82.25 313 TYR A C 1
ATOM 2356 O O . TYR A 1 313 ? 6.147 5.212 -3.722 1.00 82.25 313 TYR A O 1
ATOM 2364 N N . ASP A 1 314 ? 5.834 7.009 -2.429 1.00 84.06 314 ASP A N 1
ATOM 2365 C CA . ASP A 1 314 ? 7.239 7.143 -2.047 1.00 84.06 314 ASP A CA 1
ATOM 2366 C C . ASP A 1 314 ? 7.678 6.005 -1.107 1.00 84.06 314 ASP A C 1
ATOM 2368 O O . ASP A 1 314 ? 8.859 5.675 -1.019 1.00 84.06 314 ASP A O 1
ATOM 2372 N N . GLY A 1 315 ? 6.718 5.383 -0.421 1.00 86.88 315 GLY A N 1
ATOM 2373 C CA . GLY A 1 315 ? 6.943 4.271 0.487 1.00 86.88 315 GLY A CA 1
ATOM 2374 C C . GLY A 1 315 ? 5.674 3.860 1.223 1.00 86.88 315 GLY A C 1
ATOM 2375 O O . GLY A 1 315 ? 4.562 4.258 0.863 1.00 86.88 315 GLY A O 1
ATOM 2376 N N . PHE A 1 316 ? 5.863 3.069 2.272 1.00 84.44 316 PHE A N 1
ATOM 2377 C CA . PHE A 1 316 ? 4.807 2.509 3.106 1.00 84.44 316 PHE A CA 1
ATOM 2378 C C . PHE A 1 316 ? 4.953 3.013 4.537 1.00 84.44 316 PHE A C 1
ATOM 2380 O O . PHE A 1 316 ? 6.057 3.021 5.084 1.00 84.44 316 PHE A O 1
ATOM 2387 N N . SER A 1 317 ? 3.859 3.485 5.128 1.00 87.69 317 SER A N 1
ATOM 2388 C CA . SER A 1 317 ? 3.868 3.965 6.504 1.00 87.69 317 SER A CA 1
ATOM 2389 C C . SER A 1 317 ? 4.314 2.861 7.463 1.00 87.69 317 SER A C 1
ATOM 2391 O O . SER A 1 317 ? 3.900 1.715 7.296 1.00 87.69 317 SER A O 1
ATOM 2393 N N . PRO A 1 318 ? 5.120 3.185 8.486 1.00 91.50 318 PRO A N 1
ATOM 2394 C CA . PRO A 1 318 ? 5.412 2.235 9.546 1.00 91.50 318 PRO A CA 1
ATOM 2395 C C . PRO A 1 318 ? 4.169 1.990 10.421 1.00 91.50 318 PRO A C 1
ATOM 2397 O O . PRO A 1 318 ? 3.317 2.881 10.528 1.00 91.50 318 PRO A O 1
ATOM 2400 N N . PRO A 1 319 ? 4.084 0.832 11.100 1.00 91.88 319 PRO A N 1
ATOM 2401 C CA . PRO A 1 319 ? 3.034 0.586 12.084 1.00 91.88 319 PRO A CA 1
ATOM 2402 C C . PRO A 1 319 ? 3.185 1.529 13.286 1.00 91.88 319 PRO A C 1
ATOM 2404 O O . PRO A 1 319 ? 4.269 2.059 13.542 1.00 91.88 319 PRO A O 1
ATOM 2407 N N . VAL A 1 320 ? 2.116 1.725 14.053 1.00 95.69 320 VAL A N 1
ATOM 2408 C CA . VAL A 1 320 ? 2.117 2.506 15.297 1.00 95.69 320 VAL A CA 1
ATOM 2409 C C . VAL A 1 320 ? 2.301 1.578 16.493 1.00 95.69 320 VAL A C 1
ATOM 2411 O O . VAL A 1 320 ? 1.595 0.591 16.663 1.00 95.69 320 VAL A O 1
ATOM 2414 N N . GLN A 1 321 ? 3.224 1.925 17.385 1.00 95.56 321 GLN A N 1
ATOM 2415 C CA . GLN A 1 321 ? 3.455 1.198 18.629 1.00 95.56 321 GLN A CA 1
ATOM 2416 C C . GLN A 1 321 ? 2.632 1.787 19.773 1.00 95.56 321 GLN A C 1
ATOM 2418 O O . GLN A 1 321 ? 2.667 2.992 20.029 1.00 95.56 321 GLN A O 1
ATOM 2423 N N . PHE A 1 322 ? 1.929 0.912 20.488 1.00 96.44 322 PHE A N 1
ATOM 2424 C CA . PHE A 1 322 ? 1.156 1.241 21.680 1.00 96.44 322 PHE A CA 1
ATOM 2425 C C . PHE A 1 322 ? 1.980 0.920 22.929 1.00 96.44 322 PHE A C 1
ATOM 2427 O O . PHE A 1 322 ? 2.478 -0.193 23.082 1.00 96.44 322 PHE A O 1
ATOM 2434 N N . SER A 1 323 ? 2.106 1.875 23.856 1.00 96.25 323 SER A N 1
ATOM 2435 C CA . SER A 1 323 ? 2.827 1.649 25.121 1.00 96.25 323 SER A CA 1
ATOM 2436 C C . SER A 1 323 ? 2.073 0.761 26.114 1.00 96.25 323 SER A C 1
ATOM 2438 O O . SER A 1 323 ? 2.654 0.306 27.097 1.00 96.25 323 SER A O 1
ATOM 2440 N N . VAL A 1 324 ? 0.770 0.577 25.898 1.00 93.00 324 VAL A N 1
ATOM 2441 C CA . VAL A 1 324 ? -0.114 -0.268 26.703 1.00 93.00 324 VAL A CA 1
ATOM 2442 C C . VAL A 1 324 ? -0.789 -1.233 25.741 1.00 93.00 324 VAL A C 1
ATOM 2444 O O . VAL A 1 324 ? -1.391 -0.800 24.755 1.00 93.00 324 VAL A O 1
ATOM 2447 N N . ASP A 1 325 ? -0.668 -2.530 26.007 1.00 91.19 325 ASP A N 1
ATOM 2448 C CA . ASP A 1 325 ? -1.304 -3.539 25.166 1.00 91.19 325 ASP A CA 1
ATOM 2449 C C . ASP A 1 325 ? -2.838 -3.487 25.295 1.00 91.19 325 ASP A C 1
ATOM 2451 O O . ASP A 1 325 ? -3.396 -2.845 26.181 1.00 91.19 325 ASP A O 1
ATOM 2455 N N . ARG A 1 326 ? -3.544 -4.128 24.371 1.00 91.75 326 ARG A N 1
ATOM 2456 C CA . ARG A 1 326 ? -4.989 -4.353 24.478 1.00 91.75 326 ARG A CA 1
ATOM 2457 C C . ARG A 1 326 ? -5.299 -5.191 25.723 1.00 91.75 326 ARG A C 1
ATOM 2459 O O . ARG A 1 326 ? -4.488 -6.008 26.154 1.00 91.75 326 ARG A O 1
ATOM 2466 N N . GLY A 1 327 ? -6.500 -5.056 26.280 1.00 89.88 327 GLY A N 1
ATOM 2467 C CA . GLY A 1 327 ? -6.910 -5.936 27.374 1.00 89.88 327 GLY A CA 1
ATOM 2468 C C . GLY A 1 327 ? -7.912 -5.347 28.349 1.00 89.88 327 GLY A C 1
ATOM 2469 O O . GLY A 1 327 ? -8.577 -4.346 28.079 1.00 89.88 327 GLY A O 1
ATOM 2470 N N . ILE A 1 328 ? -8.028 -6.017 29.495 1.00 89.88 328 ILE A N 1
ATOM 2471 C CA . ILE A 1 328 ? -8.963 -5.676 30.564 1.00 89.88 328 ILE A CA 1
ATOM 2472 C C . ILE A 1 328 ? -8.192 -5.051 31.731 1.00 89.88 328 ILE A C 1
ATOM 2474 O O . ILE A 1 328 ? -7.279 -5.663 32.280 1.00 89.88 328 ILE A O 1
ATOM 2478 N N . TYR A 1 329 ? -8.588 -3.846 32.139 1.00 90.56 329 TYR A N 1
ATOM 2479 C CA . TYR A 1 329 ? -7.890 -3.037 33.135 1.00 90.56 329 TYR A CA 1
ATOM 2480 C C . TYR A 1 329 ? -8.816 -2.634 34.283 1.00 90.56 329 TYR A C 1
ATOM 2482 O O . TYR A 1 329 ? -9.965 -2.241 34.085 1.00 90.56 329 TYR A O 1
ATOM 2490 N N . SER A 1 330 ? -8.305 -2.710 35.512 1.00 91.12 330 SER A N 1
ATOM 2491 C CA . SER A 1 330 ? -9.012 -2.276 36.727 1.00 91.12 330 SER A CA 1
ATOM 2492 C C . SER A 1 330 ? -8.583 -0.890 37.216 1.00 91.12 330 SER A C 1
ATOM 2494 O O . SER A 1 330 ? -9.264 -0.299 38.052 1.00 91.12 330 SER A O 1
ATOM 2496 N N . THR A 1 331 ? -7.472 -0.363 36.700 1.00 93.44 331 THR A N 1
ATOM 2497 C CA . THR A 1 331 ? -6.916 0.951 37.045 1.00 93.44 331 THR A CA 1
ATOM 2498 C C . THR A 1 331 ? -6.712 1.775 35.778 1.00 93.44 331 THR A C 1
ATOM 2500 O O . THR A 1 331 ? -6.338 1.184 34.759 1.00 93.44 331 THR A O 1
ATOM 2503 N N . PRO A 1 332 ? -6.887 3.110 35.825 1.00 96.50 332 PRO A N 1
ATOM 2504 C CA . PRO A 1 332 ? -6.589 3.978 34.692 1.00 96.50 332 PRO A CA 1
ATOM 2505 C C . PRO A 1 332 ? -5.184 3.747 34.131 1.00 96.50 332 PRO A C 1
ATOM 2507 O O . PRO A 1 332 ? -4.243 3.493 34.885 1.00 96.50 332 PRO A O 1
ATOM 2510 N N . GLN A 1 333 ? -5.064 3.842 32.813 1.00 96.56 333 GLN A N 1
ATOM 2511 C CA . GLN A 1 333 ? -3.818 3.725 32.065 1.00 96.56 333 GLN A CA 1
ATOM 2512 C C . GLN A 1 333 ? -3.499 5.052 31.372 1.00 96.56 333 GLN A C 1
ATOM 2514 O O . GLN A 1 333 ? -4.379 5.885 31.147 1.00 96.56 333 GLN A O 1
ATOM 2519 N N . THR A 1 334 ? -2.238 5.219 30.985 1.00 97.81 334 THR A N 1
ATOM 2520 C CA . THR A 1 334 ? -1.796 6.325 30.131 1.00 97.81 334 THR A CA 1
ATOM 2521 C C . THR A 1 334 ? -1.166 5.732 28.881 1.00 97.81 334 THR A C 1
ATOM 2523 O O . THR A 1 334 ? -0.087 5.145 28.947 1.00 97.81 334 THR A O 1
ATOM 2526 N N . LEU A 1 335 ? -1.849 5.866 27.747 1.00 98.00 335 LEU A N 1
ATOM 2527 C CA . LEU A 1 335 ? -1.402 5.327 26.470 1.00 98.00 335 LEU A CA 1
ATOM 2528 C C . LEU A 1 335 ? -0.527 6.340 25.737 1.00 98.00 335 LEU A C 1
ATOM 2530 O O . LEU A 1 335 ? -0.948 7.461 25.462 1.00 98.00 335 LEU A O 1
ATOM 2534 N N . THR A 1 336 ? 0.678 5.917 25.377 1.00 98.56 336 THR A N 1
ATOM 2535 C CA . THR A 1 336 ? 1.556 6.638 24.458 1.00 98.56 336 THR A CA 1
ATOM 2536 C C . THR A 1 336 ? 1.581 5.908 23.121 1.00 98.56 336 THR A C 1
ATOM 2538 O O . THR A 1 336 ? 1.707 4.683 23.094 1.00 98.56 336 THR A O 1
ATOM 2541 N N . LEU A 1 337 ? 1.462 6.663 22.029 1.00 98.38 337 LEU A N 1
ATOM 2542 C CA . LEU A 1 337 ? 1.623 6.174 20.661 1.00 98.38 337 LEU A CA 1
ATOM 2543 C C . LEU A 1 337 ? 2.974 6.635 20.117 1.00 98.38 337 LEU A C 1
ATOM 2545 O O . LEU A 1 337 ? 3.315 7.815 20.229 1.00 98.38 337 LEU A O 1
ATOM 2549 N N . THR A 1 338 ? 3.746 5.719 19.540 1.00 97.50 338 THR A N 1
ATOM 2550 C CA . THR A 1 338 ? 5.070 6.017 18.977 1.00 97.50 338 THR A CA 1
ATOM 2551 C C . THR A 1 338 ? 5.280 5.328 17.640 1.00 97.50 338 THR A C 1
ATOM 2553 O O . THR A 1 338 ? 4.615 4.350 17.313 1.00 97.50 338 THR A O 1
ATOM 2556 N N . LEU A 1 339 ? 6.242 5.823 16.865 1.00 96.19 339 LEU A N 1
ATOM 2557 C CA . LEU A 1 339 ? 6.778 5.074 15.732 1.00 96.19 339 LEU A CA 1
ATOM 2558 C C . LEU A 1 339 ? 7.820 4.061 16.232 1.00 96.19 339 LEU A C 1
ATOM 2560 O O . LEU A 1 339 ? 8.459 4.315 17.259 1.00 96.19 339 LEU A O 1
ATOM 2564 N N . PRO A 1 340 ? 8.028 2.943 15.517 1.00 94.00 340 PRO A N 1
ATOM 2565 C CA . PRO A 1 340 ? 9.086 1.999 15.820 1.00 94.00 340 PRO A CA 1
ATOM 2566 C C . PRO A 1 340 ? 10.472 2.656 15.865 1.00 94.00 340 PRO A C 1
ATOM 2568 O O . PRO A 1 340 ? 10.736 3.618 15.137 1.00 94.00 340 PRO A O 1
ATOM 2571 N N . PRO A 1 341 ? 11.402 2.137 16.683 1.00 92.62 341 PRO A N 1
ATOM 2572 C CA . PRO A 1 341 ? 12.794 2.549 16.591 1.00 92.62 341 PRO A CA 1
ATOM 2573 C C . PRO A 1 341 ? 13.364 2.178 15.213 1.00 92.62 341 PRO A C 1
ATOM 2575 O O . PRO A 1 341 ? 13.009 1.152 14.638 1.00 92.62 341 PRO A O 1
ATOM 2578 N N . GLY A 1 342 ? 14.276 3.002 14.694 1.00 88.62 342 GLY A N 1
ATOM 2579 C CA . GLY A 1 342 ? 14.958 2.743 13.419 1.00 88.62 342 GLY A CA 1
ATOM 2580 C C . GLY A 1 342 ? 14.242 3.267 12.171 1.00 88.62 342 GLY A C 1
ATOM 2581 O O . GLY A 1 342 ? 14.792 3.142 11.081 1.00 88.62 342 GLY A O 1
ATOM 2582 N N . ILE A 1 343 ? 13.073 3.903 12.309 1.00 89.56 343 ILE A N 1
ATOM 2583 C CA . ILE A 1 343 ? 12.454 4.636 11.198 1.00 89.56 343 ILE A CA 1
ATOM 2584 C C . ILE A 1 343 ? 13.350 5.809 10.800 1.00 89.56 343 ILE A C 1
ATOM 2586 O O . ILE A 1 343 ? 13.726 6.633 11.635 1.00 89.56 343 ILE A O 1
ATOM 2590 N N . THR A 1 344 ? 13.698 5.878 9.516 1.00 86.06 344 THR A N 1
ATOM 2591 C CA . THR A 1 344 ? 14.395 7.026 8.932 1.00 86.06 344 THR A CA 1
ATOM 2592 C C . THR A 1 344 ? 13.434 8.207 8.822 1.00 86.06 344 THR A C 1
ATOM 2594 O O . THR A 1 344 ? 12.305 8.053 8.360 1.00 86.06 344 THR A O 1
ATOM 2597 N N . ASP A 1 345 ? 13.885 9.386 9.245 1.00 88.00 345 ASP A N 1
ATOM 2598 C CA . ASP A 1 345 ? 13.108 10.629 9.251 1.00 88.00 345 ASP A CA 1
ATOM 2599 C C . ASP A 1 345 ? 11.722 10.541 9.931 1.00 88.00 345 ASP A C 1
ATOM 2601 O O . ASP A 1 345 ? 10.704 10.895 9.322 1.00 88.00 345 ASP A O 1
ATOM 2605 N N . PRO A 1 346 ? 11.647 10.110 11.206 1.00 92.44 346 PRO A N 1
ATOM 2606 C CA . PRO A 1 346 ? 10.378 9.958 11.921 1.00 92.44 346 PRO A CA 1
ATOM 2607 C C . PRO A 1 346 ? 9.589 11.274 12.028 1.00 92.44 346 PRO A C 1
ATOM 2609 O O . PRO A 1 346 ? 8.370 11.246 12.147 1.00 92.44 346 PRO A O 1
ATOM 2612 N N . GLN A 1 347 ? 10.259 12.427 11.928 1.00 92.25 347 GLN A N 1
ATOM 2613 C CA . GLN A 1 347 ? 9.650 13.760 11.914 1.00 92.25 347 GLN A CA 1
ATOM 2614 C C . GLN A 1 347 ? 8.715 14.012 10.722 1.00 92.25 347 GLN A C 1
ATOM 2616 O O . GLN A 1 347 ? 7.921 14.946 10.766 1.00 92.25 347 GLN A O 1
ATOM 2621 N N . ASN A 1 348 ? 8.811 13.210 9.657 1.00 88.81 348 ASN A N 1
ATOM 2622 C CA . ASN A 1 348 ? 7.962 13.341 8.472 1.00 88.81 348 ASN A CA 1
ATOM 2623 C C . ASN A 1 348 ? 6.658 12.535 8.572 1.00 88.81 348 ASN A C 1
ATOM 2625 O O . ASN A 1 348 ? 5.866 12.548 7.629 1.00 88.81 348 ASN A O 1
ATOM 2629 N N . PHE A 1 349 ? 6.448 11.816 9.675 1.00 89.62 349 PHE A N 1
ATOM 2630 C CA . PHE A 1 349 ? 5.239 11.047 9.933 1.00 89.62 349 PHE A CA 1
ATOM 2631 C C . PHE A 1 349 ? 4.424 11.694 11.052 1.00 89.62 349 PHE A C 1
ATOM 2633 O O . PHE A 1 349 ? 4.941 12.014 12.121 1.00 89.62 349 PHE A O 1
ATOM 2640 N N . GLU A 1 350 ? 3.126 11.836 10.816 1.00 93.19 350 GLU A N 1
ATOM 2641 C CA . GLU A 1 350 ? 2.144 12.236 11.818 1.00 93.19 350 GLU A CA 1
ATOM 2642 C C . GLU A 1 350 ? 1.386 10.991 12.289 1.00 93.19 350 GLU A C 1
ATOM 2644 O O . GLU A 1 350 ? 0.948 10.186 11.471 1.00 93.19 350 GLU A O 1
ATOM 2649 N N . ILE A 1 351 ? 1.216 10.804 13.600 1.00 96.50 351 ILE A N 1
ATOM 2650 C CA . ILE A 1 351 ? 0.354 9.735 14.119 1.00 96.50 351 ILE A CA 1
ATOM 2651 C C . ILE A 1 351 ? -1.068 10.279 14.227 1.00 96.50 351 ILE A C 1
ATOM 2653 O O . ILE A 1 351 ? -1.308 11.290 14.893 1.00 96.50 351 ILE A O 1
ATOM 2657 N N . ARG A 1 352 ? -2.022 9.580 13.612 1.00 91.62 352 ARG A N 1
ATOM 2658 C CA . ARG A 1 352 ? -3.455 9.866 13.725 1.00 91.62 352 ARG A CA 1
ATOM 2659 C C . ARG A 1 352 ? -4.196 8.705 14.345 1.00 91.62 352 ARG A C 1
ATOM 2661 O O . ARG A 1 352 ? -3.840 7.551 14.117 1.00 91.62 352 ARG A O 1
ATOM 2668 N N . TYR A 1 353 ? -5.243 9.013 15.102 1.00 94.56 353 TYR A N 1
ATOM 2669 C CA . TYR A 1 353 ? -6.067 8.002 15.748 1.00 94.56 353 TYR A CA 1
ATOM 2670 C C . TYR A 1 353 ? -7.558 8.344 15.751 1.00 94.56 353 TYR A C 1
ATOM 2672 O O . TYR A 1 353 ? -7.963 9.502 15.656 1.00 94.56 353 TYR A O 1
ATOM 2680 N N . THR A 1 354 ? -8.398 7.324 15.887 1.00 90.12 354 THR A N 1
ATOM 2681 C CA . THR A 1 354 ? -9.846 7.460 16.063 1.00 90.12 354 THR A CA 1
ATOM 2682 C C . THR A 1 354 ? -10.304 6.676 17.287 1.00 90.12 354 THR A C 1
ATOM 2684 O O . THR A 1 354 ? -9.658 5.725 17.732 1.00 90.12 354 THR A O 1
ATOM 2687 N N . ILE A 1 355 ? -11.451 7.093 17.821 1.00 90.19 355 ILE A N 1
ATOM 2688 C CA . ILE A 1 355 ? -12.103 6.479 18.989 1.00 90.19 355 ILE A CA 1
ATOM 2689 C C . ILE A 1 355 ? -13.537 6.015 18.694 1.00 90.19 355 ILE A C 1
ATOM 2691 O O . ILE A 1 355 ? -14.233 5.513 19.570 1.00 90.19 355 ILE A O 1
ATOM 2695 N N . ASN A 1 356 ? -14.002 6.217 17.459 1.00 80.62 356 ASN A N 1
ATOM 2696 C CA . ASN A 1 356 ? -15.372 5.943 17.012 1.00 80.62 356 ASN A CA 1
ATOM 2697 C C . ASN A 1 356 ? -15.471 4.694 16.116 1.00 80.62 356 ASN A C 1
ATOM 2699 O O . ASN A 1 356 ? -16.496 4.466 15.479 1.00 80.62 356 ASN A O 1
ATOM 2703 N N . GLY A 1 357 ? -14.386 3.922 16.015 1.00 84.38 357 GLY A N 1
ATOM 2704 C CA . GLY A 1 357 ? -14.310 2.714 15.197 1.00 84.38 357 GLY A CA 1
ATOM 2705 C C . GLY A 1 357 ? -13.999 2.933 13.712 1.00 84.38 357 GLY A C 1
ATOM 2706 O O . GLY A 1 357 ? -13.667 1.960 13.037 1.00 84.38 357 GLY A O 1
ATOM 2707 N N . SER A 1 358 ? -14.030 4.172 13.205 1.00 81.12 358 SER A N 1
ATOM 2708 C CA . SER A 1 358 ? -13.614 4.479 11.825 1.00 81.12 358 SER A CA 1
ATOM 2709 C C . SER A 1 358 ? -12.106 4.286 11.624 1.00 81.12 358 SER A C 1
ATOM 2711 O O . SER A 1 358 ? -11.327 4.449 12.559 1.00 81.12 358 SER A O 1
ATOM 2713 N N . ALA A 1 359 ? -11.652 3.933 10.422 1.00 80.62 359 ALA A N 1
ATOM 2714 C CA . ALA A 1 359 ? -10.219 3.838 10.138 1.00 80.62 359 ALA A CA 1
ATOM 2715 C C . ALA A 1 359 ? -9.586 5.246 10.063 1.00 80.62 359 ALA A C 1
ATOM 2717 O O . ALA A 1 359 ? -10.070 6.058 9.272 1.00 80.62 359 ALA A O 1
ATOM 2718 N N . PRO A 1 360 ? -8.538 5.566 10.846 1.00 81.44 360 PRO A N 1
ATOM 2719 C CA . PRO A 1 360 ? -7.806 6.820 10.677 1.00 81.44 360 PRO A CA 1
ATOM 2720 C C . PRO A 1 360 ? -7.087 6.854 9.317 1.00 81.44 360 PRO A C 1
ATOM 2722 O O . PRO A 1 360 ? -6.714 5.816 8.769 1.00 81.44 360 PRO A O 1
ATOM 2725 N N . SER A 1 361 ? -6.893 8.053 8.774 1.00 77.25 361 SER A N 1
ATOM 2726 C CA . SER A 1 361 ? -6.215 8.310 7.496 1.00 77.25 361 SER A CA 1
ATOM 2727 C C . SER A 1 361 ? -5.481 9.653 7.560 1.00 77.25 361 SER A C 1
ATOM 2729 O O . SER A 1 361 ? -5.491 10.306 8.598 1.00 77.25 361 SER A O 1
ATOM 2731 N N . LEU A 1 362 ? -4.877 10.109 6.456 1.00 70.00 362 LEU A N 1
ATOM 2732 C CA . LEU A 1 362 ? -4.250 11.438 6.376 1.00 70.00 362 LEU A CA 1
ATOM 2733 C C . LEU A 1 362 ? -5.241 12.583 6.687 1.00 70.00 362 LEU A C 1
ATOM 2735 O O . LEU A 1 362 ? -4.839 13.652 7.136 1.00 70.00 362 LEU A O 1
ATOM 2739 N N . THR A 1 363 ? -6.533 12.346 6.470 1.00 68.62 363 THR A N 1
ATOM 2740 C CA . THR A 1 363 ? -7.626 13.322 6.583 1.00 68.62 363 THR A CA 1
ATOM 2741 C C . THR A 1 363 ? -8.634 12.969 7.678 1.00 68.62 363 THR A C 1
ATOM 2743 O O . THR A 1 363 ? -9.297 13.863 8.198 1.00 68.62 363 THR A O 1
ATOM 2746 N N . ASN A 1 364 ? -8.715 11.701 8.098 1.00 72.00 364 ASN A N 1
ATOM 2747 C CA . ASN A 1 364 ? -9.643 11.227 9.125 1.00 72.00 364 ASN A CA 1
ATOM 2748 C C . ASN A 1 364 ? -8.936 10.905 10.450 1.00 72.00 364 ASN A C 1
ATOM 2750 O O . ASN A 1 364 ? -7.941 10.181 10.485 1.00 72.00 364 ASN A O 1
ATOM 2754 N N . GLY A 1 365 ? -9.510 11.373 11.557 1.00 80.00 365 GLY A N 1
ATOM 2755 C CA . GLY A 1 365 ? -9.018 11.126 12.912 1.00 80.00 365 GLY A CA 1
ATOM 2756 C C . GLY A 1 365 ? -8.320 12.322 13.556 1.00 80.00 365 GLY A C 1
ATOM 2757 O O . GLY A 1 365 ? -8.080 13.358 12.938 1.00 80.00 365 GLY A O 1
ATOM 2758 N N . LEU A 1 366 ? -8.028 12.166 14.843 1.00 84.88 366 LEU A N 1
ATOM 2759 C CA . LEU A 1 366 ? -7.349 13.147 15.677 1.00 84.88 366 LEU A CA 1
ATOM 2760 C C . LEU A 1 366 ? -5.834 13.001 15.530 1.00 84.88 366 LEU A C 1
ATOM 2762 O O . LEU A 1 366 ? -5.315 11.885 15.504 1.00 84.88 366 LEU A O 1
ATOM 2766 N N . VAL A 1 367 ? -5.123 14.127 15.501 1.00 91.88 367 VAL A N 1
ATOM 2767 C CA . VAL A 1 367 ? -3.656 14.142 15.551 1.00 91.88 367 VAL A CA 1
ATOM 2768 C C . VAL A 1 367 ? -3.198 13.818 16.971 1.00 91.88 367 VAL A C 1
ATOM 2770 O O . VAL A 1 367 ? -3.655 14.430 17.941 1.00 91.88 367 VAL A O 1
ATOM 2773 N N . TYR A 1 368 ? -2.295 12.850 17.107 1.00 96.62 368 TYR A N 1
ATOM 2774 C CA . TYR A 1 368 ? -1.707 12.491 18.391 1.00 96.62 368 TYR A CA 1
ATOM 2775 C C . TYR A 1 368 ? -0.606 13.487 18.777 1.00 96.62 368 TYR A C 1
ATOM 2777 O O . TYR A 1 368 ? 0.437 13.562 18.133 1.00 96.62 368 TYR A O 1
ATOM 2785 N N . THR A 1 369 ? -0.838 14.253 19.844 1.00 95.62 369 THR A N 1
ATOM 2786 C CA . THR A 1 369 ? 0.087 15.298 20.326 1.00 95.62 369 THR A CA 1
ATOM 2787 C C . THR A 1 369 ? 0.522 15.113 21.780 1.00 95.62 369 THR A C 1
ATOM 2789 O O . THR A 1 369 ? 1.503 15.717 22.208 1.00 95.62 369 THR A O 1
ATOM 2792 N N . ALA A 1 370 ? -0.184 14.279 22.547 1.00 96.44 370 ALA A N 1
ATOM 2793 C CA . ALA A 1 370 ? 0.098 14.001 23.950 1.00 96.44 370 ALA A CA 1
ATOM 2794 C C . ALA A 1 370 ? -0.456 12.623 24.355 1.00 96.44 370 ALA A C 1
ATOM 2796 O O . ALA A 1 370 ? -1.413 12.160 23.728 1.00 96.44 370 ALA A O 1
ATOM 2797 N N . PRO A 1 371 ? 0.092 11.988 25.413 1.00 98.44 371 PRO A N 1
ATOM 2798 C CA . PRO A 1 371 ? -0.416 10.716 25.917 1.00 98.44 371 PRO A CA 1
ATOM 2799 C C . PRO A 1 371 ? -1.916 10.750 26.227 1.00 98.44 371 PRO A C 1
ATOM 2801 O O . PRO A 1 371 ? -2.428 11.720 26.791 1.00 98.44 371 PRO A O 1
ATOM 2804 N N . LEU A 1 372 ? -2.609 9.669 25.876 1.00 98.00 372 LEU A N 1
ATOM 2805 C CA . LEU A 1 372 ? -4.053 9.535 26.027 1.00 98.00 372 LEU A CA 1
ATOM 2806 C C . LEU A 1 372 ? -4.384 8.941 27.404 1.00 98.00 372 LEU A C 1
ATOM 2808 O O . LEU A 1 372 ? -3.926 7.834 27.710 1.00 98.00 372 LEU A O 1
ATOM 2812 N N . PRO A 1 373 ? -5.181 9.625 28.242 1.00 97.38 373 PRO A N 1
ATOM 2813 C CA . PRO A 1 373 ? -5.698 9.024 29.462 1.00 97.38 373 PRO A CA 1
ATOM 2814 C C . PRO A 1 373 ? -6.762 7.981 29.105 1.00 97.38 373 PRO A C 1
ATOM 2816 O O . PRO A 1 373 ? -7.720 8.276 28.390 1.00 97.38 373 PRO A O 1
ATOM 2819 N N . LEU A 1 374 ? -6.604 6.766 29.622 1.00 96.06 374 LEU A N 1
ATOM 2820 C CA . LEU A 1 374 ? -7.554 5.673 29.456 1.00 96.06 374 LEU A CA 1
ATOM 2821 C C . LEU A 1 374 ? -8.121 5.300 30.823 1.00 96.06 374 LEU A C 1
ATOM 2823 O O . LEU A 1 374 ? -7.478 4.614 31.612 1.00 96.06 374 LEU A O 1
ATOM 2827 N N . ASP A 1 375 ? -9.330 5.758 31.113 1.00 94.25 375 ASP A N 1
ATOM 2828 C CA . ASP A 1 375 ? -10.060 5.451 32.349 1.00 94.25 375 ASP A CA 1
ATOM 2829 C C . ASP A 1 375 ? -11.437 4.815 32.087 1.00 94.25 375 ASP A C 1
ATOM 2831 O O . ASP A 1 375 ? -12.186 4.517 33.020 1.00 94.25 375 ASP A O 1
ATOM 2835 N N . LYS A 1 376 ? -11.768 4.606 30.809 1.00 93.75 376 LYS A N 1
ATOM 2836 C CA . LYS A 1 376 ? -13.048 4.092 30.317 1.00 93.75 376 LYS A CA 1
ATOM 2837 C C . LYS A 1 376 ? -12.844 3.126 29.167 1.00 93.75 376 LYS A C 1
ATOM 2839 O O . LYS A 1 376 ? -11.830 3.167 28.464 1.00 93.75 376 LYS A O 1
ATOM 2844 N N . THR A 1 377 ? -13.846 2.271 28.972 1.00 93.62 377 THR A N 1
ATOM 2845 C CA . THR A 1 377 ? -13.820 1.284 27.895 1.00 93.62 377 THR A CA 1
ATOM 2846 C C . THR A 1 377 ? -13.772 2.001 26.554 1.00 93.62 377 THR A C 1
ATOM 2848 O O . THR A 1 377 ? -14.640 2.818 26.249 1.00 93.62 377 THR A O 1
ATOM 2851 N N . SER A 1 378 ? -12.736 1.726 25.769 1.00 93.00 378 SER A N 1
ATOM 2852 C CA . SER A 1 378 ? -12.458 2.436 24.524 1.00 93.00 378 SER A CA 1
ATOM 2853 C C . SER A 1 378 ? -11.716 1.545 23.536 1.00 93.00 378 SER A C 1
ATOM 2855 O O . SER A 1 378 ? -10.963 0.652 23.918 1.00 93.00 378 SER A O 1
ATOM 2857 N N . ALA A 1 379 ? -11.939 1.800 22.250 1.00 94.81 379 ALA A N 1
ATOM 2858 C CA . ALA A 1 379 ? -11.155 1.226 21.170 1.00 94.81 379 ALA A CA 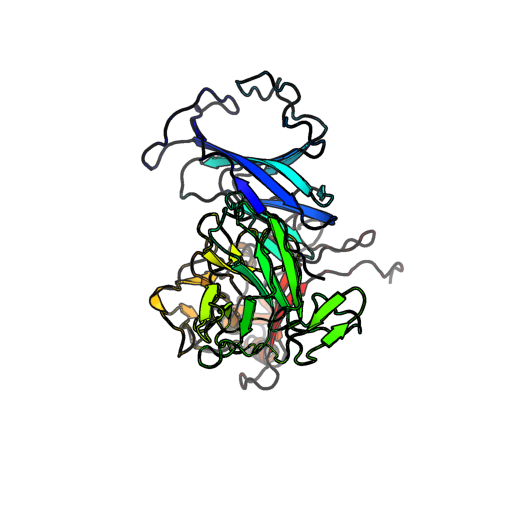1
ATOM 2859 C C . ALA A 1 379 ? -10.385 2.356 20.494 1.00 94.81 379 ALA A C 1
ATOM 2861 O O . ALA A 1 379 ? -10.992 3.321 20.027 1.00 94.81 379 ALA A O 1
ATOM 2862 N N . ILE A 1 380 ? -9.062 2.234 20.453 1.00 97.50 380 ILE A N 1
ATOM 2863 C CA . ILE A 1 380 ? -8.180 3.194 19.797 1.00 97.50 380 ILE A CA 1
ATOM 2864 C C . ILE A 1 380 ? -7.672 2.551 18.516 1.00 97.50 380 ILE A C 1
ATOM 2866 O O . ILE A 1 380 ? -7.067 1.481 18.558 1.00 97.50 380 ILE A O 1
ATOM 2870 N N . ARG A 1 381 ? -7.923 3.201 17.382 1.00 95.38 381 ARG A N 1
ATOM 2871 C CA . ARG A 1 381 ? -7.369 2.815 16.080 1.00 95.38 381 ARG A CA 1
ATOM 2872 C C . ARG A 1 381 ? -6.355 3.868 15.676 1.00 95.38 381 ARG A C 1
ATOM 2874 O O . ARG A 1 381 ? -6.713 5.039 15.721 1.00 95.38 381 ARG A O 1
ATOM 2881 N N . ALA A 1 382 ? -5.141 3.496 15.288 1.00 96.94 382 ALA A N 1
ATOM 2882 C CA . ALA A 1 382 ? -4.066 4.430 14.970 1.00 96.94 382 ALA A CA 1
ATOM 2883 C C . ALA A 1 382 ? -3.312 4.049 13.690 1.00 96.94 382 ALA A C 1
ATOM 2885 O O . ALA A 1 382 ? -3.219 2.876 13.339 1.00 96.94 382 ALA A O 1
ATOM 2886 N N . VAL A 1 383 ? -2.783 5.062 13.004 1.00 91.81 383 VAL A N 1
ATOM 2887 C CA . VAL A 1 383 ? -1.890 4.935 11.840 1.00 91.81 383 VAL A CA 1
ATOM 2888 C C . VAL A 1 383 ? -0.822 6.021 11.884 1.00 91.81 383 VAL A C 1
ATOM 2890 O O . VAL A 1 383 ? -1.070 7.126 12.374 1.00 91.81 383 VAL A O 1
ATOM 2893 N N . ALA A 1 384 ? 0.346 5.728 11.320 1.00 93.44 384 ALA A N 1
ATOM 2894 C CA . ALA A 1 384 ? 1.295 6.752 10.915 1.00 93.44 384 ALA A CA 1
ATOM 2895 C C . ALA A 1 384 ? 0.957 7.192 9.488 1.00 93.44 384 ALA A C 1
ATOM 2897 O O . ALA A 1 384 ? 0.777 6.365 8.591 1.00 93.44 384 ALA A O 1
ATOM 2898 N N . VAL A 1 385 ? 0.874 8.494 9.253 1.00 82.25 385 VAL A N 1
ATOM 2899 C CA . VAL A 1 385 ? 0.585 9.058 7.935 1.00 82.25 385 VAL A CA 1
ATOM 2900 C C . VAL A 1 385 ? 1.694 10.002 7.499 1.00 82.25 385 VAL A C 1
ATOM 2902 O O . VAL A 1 385 ? 2.245 10.762 8.292 1.00 82.25 385 VAL A O 1
ATOM 2905 N N . ARG A 1 386 ? 2.014 9.950 6.208 1.00 81.25 386 ARG A N 1
ATOM 2906 C CA . ARG A 1 386 ? 2.927 10.869 5.533 1.00 81.25 386 ARG A CA 1
ATOM 2907 C C . ARG A 1 386 ? 2.401 11.096 4.124 1.00 81.25 386 ARG A C 1
ATOM 2909 O O . ARG A 1 386 ? 1.992 10.151 3.457 1.00 81.25 386 ARG A O 1
ATOM 2916 N N . SER A 1 387 ? 2.392 12.348 3.675 1.00 76.62 387 SER A N 1
ATOM 2917 C CA . SER A 1 387 ? 1.952 12.668 2.313 1.00 76.62 387 SER A CA 1
ATOM 2918 C C . SER A 1 387 ? 2.808 11.927 1.278 1.00 76.62 387 SER A C 1
ATOM 2920 O O . SER A 1 387 ? 4.025 11.831 1.442 1.00 76.62 387 SER A O 1
ATOM 2922 N N . GLY A 1 388 ? 2.171 11.375 0.242 1.00 71.75 388 GLY A N 1
ATOM 2923 C CA . GLY A 1 388 ? 2.824 10.565 -0.794 1.00 71.75 388 GLY A CA 1
ATOM 2924 C C . GLY A 1 388 ? 3.181 9.135 -0.373 1.00 71.75 388 GLY A C 1
ATOM 2925 O O . GLY A 1 388 ? 3.668 8.371 -1.202 1.00 71.75 388 GLY A O 1
ATOM 2926 N N . TRP A 1 389 ? 2.939 8.746 0.883 1.00 82.88 389 TRP A N 1
ATOM 2927 C CA . TRP A 1 389 ? 3.190 7.395 1.387 1.00 82.88 389 TRP A CA 1
ATOM 2928 C C . TRP A 1 389 ? 1.885 6.622 1.543 1.00 82.88 389 TRP A C 1
ATOM 2930 O O . TRP A 1 389 ? 0.837 7.178 1.873 1.00 82.88 389 TRP A O 1
ATOM 2940 N N . ARG A 1 390 ? 1.954 5.311 1.328 1.00 78.44 390 ARG A N 1
ATOM 2941 C CA . ARG A 1 390 ? 0.810 4.421 1.481 1.00 78.44 390 ARG A CA 1
ATOM 2942 C C . ARG A 1 390 ? 0.687 3.954 2.926 1.00 78.44 390 ARG A C 1
ATOM 2944 O O . ARG A 1 390 ? 1.615 3.359 3.461 1.00 78.44 390 ARG A O 1
ATOM 2951 N N . VAL A 1 391 ? -0.484 4.136 3.528 1.00 77.81 391 VAL A N 1
ATOM 2952 C CA . VAL A 1 391 ? -0.806 3.501 4.814 1.00 77.81 391 VAL A CA 1
ATOM 2953 C C . VAL A 1 391 ? -0.898 1.985 4.612 1.00 77.81 391 VAL A C 1
ATOM 2955 O O . VAL A 1 391 ? -1.598 1.529 3.706 1.00 77.81 391 VAL A O 1
ATOM 2958 N N . THR A 1 392 ? -0.174 1.213 5.421 1.00 70.44 392 THR A N 1
ATOM 2959 C CA . THR A 1 392 ? -0.155 -0.256 5.354 1.00 70.44 392 THR A CA 1
ATOM 2960 C C . THR A 1 392 ? -1.405 -0.845 5.992 1.00 70.44 392 THR A C 1
ATOM 2962 O O . THR A 1 392 ? -2.258 -1.416 5.311 1.00 70.44 392 THR A O 1
ATOM 2965 N N . ASP A 1 393 ? -1.517 -0.673 7.302 1.00 78.06 393 ASP A N 1
ATOM 2966 C CA . ASP A 1 393 ? -2.494 -1.279 8.183 1.00 78.06 393 ASP A CA 1
ATOM 2967 C C . ASP A 1 393 ? -2.831 -0.339 9.343 1.00 78.06 393 ASP A C 1
ATOM 2969 O O . ASP A 1 393 ? -2.095 0.587 9.673 1.00 78.06 393 ASP A O 1
ATOM 2973 N N . VAL A 1 394 ? -4.022 -0.546 9.905 1.00 88.38 394 VAL A N 1
ATOM 2974 C CA . VAL A 1 394 ? -4.516 0.209 11.056 1.00 88.38 394 VAL A CA 1
ATOM 2975 C C . VAL A 1 394 ? -4.286 -0.630 12.302 1.00 88.38 394 VAL A C 1
ATOM 2977 O O . VAL A 1 394 ? -4.920 -1.681 12.457 1.00 88.38 394 VAL A O 1
ATOM 2980 N N . ASP A 1 395 ? -3.454 -0.134 13.209 1.00 93.56 395 ASP A N 1
ATOM 2981 C CA . ASP A 1 395 ? -3.262 -0.731 14.524 1.00 93.56 395 ASP A CA 1
ATOM 2982 C C . ASP A 1 395 ? -4.466 -0.406 15.403 1.00 93.56 395 ASP A C 1
ATOM 2984 O O . ASP A 1 395 ? -4.841 0.752 15.579 1.00 93.56 395 ASP A O 1
ATOM 2988 N N . THR A 1 396 ? -5.116 -1.430 15.948 1.00 95.94 396 THR A N 1
ATOM 2989 C CA . THR A 1 396 ? -6.289 -1.257 16.815 1.00 95.94 396 THR A CA 1
ATOM 2990 C C . THR A 1 396 ? -6.029 -1.909 18.154 1.00 95.94 396 THR A C 1
ATOM 2992 O O . THR A 1 396 ? -5.631 -3.067 18.161 1.00 95.94 396 THR A O 1
ATOM 2995 N N . HIS A 1 397 ? -6.267 -1.204 19.258 1.00 95.81 397 HIS A N 1
ATOM 2996 C CA . HIS A 1 397 ? -6.222 -1.744 20.618 1.00 95.81 397 HIS A CA 1
ATOM 2997 C C . HIS A 1 397 ? -7.525 -1.411 21.354 1.00 95.81 397 HIS A C 1
ATOM 2999 O O . HIS A 1 397 ? -7.900 -0.239 21.474 1.00 95.81 397 HIS A O 1
ATOM 3005 N N . THR A 1 398 ? -8.201 -2.439 21.870 1.00 95.69 398 THR A N 1
ATOM 3006 C CA . THR A 1 398 ? -9.354 -2.283 22.763 1.00 95.69 398 THR A CA 1
ATOM 3007 C C . THR A 1 398 ? -8.931 -2.388 24.227 1.00 95.69 398 THR A C 1
ATOM 3009 O O . THR A 1 398 ? -8.310 -3.364 24.650 1.00 95.69 398 THR A O 1
ATOM 3012 N N . PHE A 1 399 ? -9.344 -1.401 25.019 1.00 94.12 399 PHE A N 1
ATOM 3013 C CA . PHE A 1 399 ? -9.148 -1.335 26.462 1.00 94.12 399 PHE A CA 1
ATOM 3014 C C . PHE A 1 399 ? -10.506 -1.446 27.146 1.00 94.12 399 PHE A C 1
ATOM 3016 O O . PHE A 1 399 ? -11.379 -0.605 26.935 1.00 94.12 399 PHE A O 1
ATOM 3023 N N . ILE A 1 400 ? -10.702 -2.476 27.967 1.00 93.00 400 ILE A N 1
ATOM 3024 C CA . ILE A 1 400 ? -11.959 -2.729 28.675 1.00 93.00 400 ILE A CA 1
ATOM 3025 C C . ILE A 1 400 ? -11.781 -2.422 30.153 1.00 93.00 400 ILE A C 1
ATOM 3027 O O . ILE A 1 400 ? -10.921 -2.993 30.816 1.00 93.00 400 ILE A O 1
ATOM 3031 N N . PHE A 1 401 ? -12.649 -1.569 30.688 1.00 93.69 401 PHE A N 1
ATOM 3032 C CA . PHE A 1 401 ? -12.689 -1.239 32.109 1.00 93.69 401 PHE A CA 1
ATOM 3033 C C . PHE A 1 401 ? -13.981 -1.800 32.708 1.00 93.69 401 PHE A C 1
ATOM 3035 O O . PHE A 1 401 ? -15.048 -1.222 32.477 1.00 93.69 401 PHE A O 1
ATOM 3042 N N . PRO A 1 402 ? -13.937 -2.905 33.485 1.00 92.62 402 PRO A N 1
ATOM 3043 C CA . PRO A 1 402 ? -15.143 -3.553 34.002 1.00 92.62 402 PRO A CA 1
ATOM 3044 C C . PRO A 1 402 ? -16.053 -2.607 34.787 1.00 92.62 402 PRO A C 1
ATOM 3046 O O . PRO A 1 402 ? -17.270 -2.682 34.662 1.00 92.62 402 PRO A O 1
ATOM 3049 N N . GLU A 1 403 ? -15.487 -1.667 35.548 1.00 93.06 403 GLU A N 1
ATOM 3050 C CA . GLU A 1 403 ? -16.270 -0.672 36.292 1.00 93.06 403 GLU A CA 1
ATOM 3051 C C . GLU A 1 403 ? -17.077 0.263 35.377 1.00 93.06 403 GLU A C 1
ATOM 3053 O O . GLU A 1 403 ? -18.206 0.641 35.712 1.00 93.06 403 GLU A O 1
ATOM 3058 N N . ASP A 1 404 ? -16.544 0.590 34.198 1.00 93.94 404 ASP A N 1
ATOM 3059 C CA . ASP A 1 404 ? -17.255 1.371 33.189 1.00 93.94 404 ASP A CA 1
ATOM 3060 C C . ASP A 1 404 ? -18.328 0.522 32.487 1.00 93.94 404 ASP A C 1
ATOM 3062 O O . ASP A 1 404 ? -19.473 0.968 32.369 1.00 93.94 404 ASP A O 1
ATOM 3066 N N . VAL A 1 405 ? -18.016 -0.739 32.150 1.00 93.06 405 VAL A N 1
ATOM 3067 C CA . VAL A 1 405 ? -18.976 -1.704 31.573 1.00 93.06 405 VAL A CA 1
ATOM 3068 C C . VAL A 1 405 ? -20.183 -1.895 32.492 1.00 93.06 405 VAL A C 1
ATOM 3070 O O . VAL A 1 405 ? -21.323 -1.782 32.047 1.00 93.06 405 VAL A O 1
ATOM 3073 N N . LEU A 1 406 ? -19.966 -2.088 33.799 1.00 94.31 406 LEU A N 1
ATOM 3074 C CA . LEU A 1 406 ? -21.035 -2.234 34.801 1.00 94.31 406 LEU A CA 1
ATOM 3075 C C . LEU A 1 406 ? -21.987 -1.028 34.860 1.00 94.31 406 LEU A C 1
ATOM 3077 O O . LEU A 1 406 ? -23.089 -1.144 35.396 1.00 94.31 406 LEU A O 1
ATOM 3081 N N . THR A 1 407 ? -21.569 0.130 34.345 1.00 93.19 407 THR A N 1
ATOM 3082 C CA . THR A 1 407 ? -22.353 1.374 34.321 1.00 93.19 407 THR A CA 1
ATOM 3083 C C . THR A 1 407 ? -22.714 1.814 32.900 1.00 93.19 407 THR A C 1
ATOM 3085 O O . THR A 1 407 ? -23.007 2.989 32.663 1.00 93.19 407 THR A O 1
ATOM 3088 N N . GLN A 1 408 ? -22.686 0.898 31.930 1.00 91.94 408 GLN A N 1
ATOM 3089 C CA . GLN A 1 408 ? -23.068 1.178 30.550 1.00 91.94 408 GLN A CA 1
ATOM 3090 C C . GLN A 1 408 ? -24.558 1.531 30.452 1.00 91.94 408 GLN A C 1
ATOM 3092 O O . GLN A 1 408 ? -25.427 0.783 30.906 1.00 91.94 408 GLN A O 1
ATOM 3097 N N . THR A 1 409 ? -24.861 2.674 29.833 1.00 91.31 409 THR A N 1
ATOM 3098 C CA . THR A 1 409 ? -26.227 3.190 29.657 1.00 91.31 409 THR A CA 1
ATOM 3099 C C . THR A 1 409 ? -26.552 3.403 28.181 1.00 91.31 409 THR A C 1
ATOM 3101 O O . THR A 1 409 ? -25.654 3.505 27.344 1.00 91.31 409 THR A O 1
ATOM 3104 N N . ALA A 1 410 ? -27.843 3.527 27.857 1.00 89.62 410 ALA A N 1
ATOM 3105 C CA . ALA A 1 410 ? -28.278 3.885 26.507 1.00 89.62 410 ALA A CA 1
ATOM 3106 C C . ALA A 1 410 ? -27.704 5.245 26.073 1.00 89.62 410 ALA A C 1
ATOM 3108 O O . ALA A 1 410 ? -27.218 5.362 24.956 1.00 89.62 410 ALA A O 1
ATOM 3109 N N . SER A 1 411 ? -27.664 6.231 26.979 1.00 89.31 411 SER A N 1
ATOM 3110 C CA . SER A 1 411 ? -27.095 7.556 26.704 1.00 89.31 411 SER A CA 1
ATOM 3111 C C . SER A 1 411 ? -25.601 7.508 26.368 1.00 89.31 411 SER A C 1
ATOM 3113 O O . SER A 1 411 ? -25.162 8.207 25.457 1.00 89.31 411 SER A O 1
ATOM 3115 N N . LYS A 1 412 ? -24.819 6.666 27.067 1.00 86.19 412 LYS A N 1
ATOM 3116 C CA . LYS A 1 412 ? -23.402 6.436 26.736 1.00 86.19 412 LYS A CA 1
ATOM 3117 C C . LYS A 1 412 ? -23.261 5.834 25.334 1.00 86.19 412 LYS A C 1
ATOM 3119 O O . LYS A 1 412 ? -22.445 6.311 24.557 1.00 86.19 412 LYS A O 1
ATOM 3124 N N . ALA A 1 413 ? -24.081 4.838 24.993 1.00 86.19 413 ALA A N 1
ATOM 3125 C CA . ALA A 1 413 ? -24.050 4.217 23.669 1.00 86.19 413 ALA A CA 1
ATOM 3126 C C . ALA A 1 413 ? -24.408 5.217 22.554 1.00 86.19 413 ALA A C 1
ATOM 3128 O O . ALA A 1 413 ? -23.694 5.310 21.560 1.00 86.19 413 ALA A O 1
ATOM 3129 N N . THR A 1 414 ? -25.455 6.026 22.738 1.00 85.75 414 THR A N 1
ATOM 3130 C CA . THR A 1 414 ? -25.849 7.042 21.749 1.00 85.75 414 THR A CA 1
ATOM 3131 C C . THR A 1 414 ? -24.796 8.128 21.560 1.00 85.75 414 THR A C 1
ATOM 3133 O O . THR A 1 414 ? -24.593 8.586 20.441 1.00 85.75 414 THR A O 1
ATOM 3136 N N . ALA A 1 415 ? -24.074 8.505 22.621 1.00 82.00 415 ALA A N 1
ATOM 3137 C CA . ALA A 1 415 ? -22.958 9.446 22.515 1.00 82.00 415 ALA A CA 1
ATOM 3138 C C . ALA A 1 415 ? -21.780 8.888 21.692 1.00 82.00 415 ALA A C 1
ATOM 3140 O O . ALA A 1 415 ? -20.995 9.659 21.151 1.00 82.00 415 ALA A O 1
ATOM 3141 N N . LEU A 1 416 ? -21.677 7.560 21.568 1.00 76.00 416 LEU A N 1
ATOM 3142 C CA . LEU A 1 416 ? -20.699 6.861 20.729 1.00 76.00 416 LEU A CA 1
ATOM 3143 C C . LEU A 1 416 ? -21.225 6.564 19.311 1.00 76.00 416 LEU A C 1
ATOM 3145 O O . LEU A 1 416 ? -20.577 5.844 18.556 1.00 76.00 416 LEU A O 1
ATOM 3149 N N . GLY A 1 417 ? -22.395 7.097 18.944 1.00 78.38 417 GLY A N 1
ATOM 3150 C CA . GLY A 1 417 ? -22.974 6.960 17.605 1.00 78.38 417 GLY A CA 1
ATOM 3151 C C . GLY A 1 417 ? -23.887 5.748 17.405 1.00 78.38 417 GLY A C 1
ATOM 3152 O O . GLY A 1 417 ? -24.356 5.534 16.292 1.00 78.38 417 GLY A O 1
ATOM 3153 N N . PHE A 1 418 ? -24.179 4.965 18.449 1.00 84.50 418 PHE A N 1
ATOM 3154 C CA . PHE A 1 418 ? -25.164 3.885 18.343 1.00 84.50 418 PHE A CA 1
ATOM 3155 C C . PHE A 1 418 ? -26.605 4.435 18.292 1.00 84.50 418 PHE A C 1
ATOM 3157 O O . PHE A 1 418 ? -26.921 5.400 18.993 1.00 84.50 418 PHE A O 1
ATOM 3164 N N . PRO A 1 419 ? -27.527 3.816 17.531 1.00 86.81 419 PRO A N 1
ATOM 3165 C CA . PRO A 1 419 ? -28.888 4.322 17.383 1.00 86.81 419 PRO A CA 1
ATOM 3166 C C . PRO A 1 419 ? -29.695 4.230 18.681 1.00 86.81 419 PRO A C 1
ATOM 3168 O O . PRO A 1 419 ? -29.689 3.210 19.369 1.00 86.81 419 PRO A O 1
ATOM 3171 N N . ALA A 1 420 ? -30.444 5.294 18.986 1.00 87.88 420 ALA A N 1
ATOM 3172 C CA . ALA A 1 420 ? -31.342 5.360 20.143 1.00 87.88 420 ALA A CA 1
ATOM 3173 C C . ALA A 1 420 ? -32.642 4.554 19.954 1.00 87.88 420 ALA A C 1
ATOM 3175 O O . ALA A 1 420 ? -33.343 4.254 20.921 1.00 87.88 420 ALA A O 1
ATOM 3176 N N . SER A 1 421 ? -32.983 4.240 18.707 1.00 86.88 421 SER A N 1
ATOM 3177 C CA . SER A 1 421 ? -34.220 3.582 18.297 1.00 86.88 421 SER A CA 1
ATOM 3178 C C . SER A 1 421 ? -33.928 2.423 17.346 1.00 86.88 421 SER A C 1
ATOM 3180 O O . SER A 1 421 ? -32.778 2.134 17.013 1.00 86.88 421 SER A O 1
ATOM 3182 N N . SER A 1 422 ? -34.976 1.708 16.938 1.00 88.62 422 SER A N 1
ATOM 3183 C CA . SER A 1 422 ? -34.827 0.623 15.977 1.00 88.62 422 SER A CA 1
ATOM 3184 C C . SER A 1 422 ? -34.383 1.141 14.613 1.00 88.62 422 SER A C 1
ATOM 3186 O O . SER A 1 422 ? -34.969 2.099 14.108 1.00 88.62 422 SER A O 1
ATOM 3188 N N . VAL A 1 423 ? -33.444 0.440 13.983 1.00 85.94 423 VAL A N 1
ATOM 3189 C CA . VAL A 1 423 ? -33.016 0.708 12.604 1.00 85.94 423 VAL A CA 1
ATOM 3190 C C . VAL A 1 423 ? -33.315 -0.520 11.761 1.00 85.94 423 VAL A C 1
ATOM 3192 O O . VAL A 1 423 ? -32.987 -1.633 12.164 1.00 85.94 423 VAL A O 1
ATOM 3195 N N . ASN A 1 424 ? -33.997 -0.346 10.625 1.00 84.75 424 ASN A N 1
ATOM 3196 C CA . ASN A 1 424 ? -34.393 -1.446 9.734 1.00 84.75 424 ASN A CA 1
ATOM 3197 C C . ASN A 1 424 ? -35.096 -2.610 10.465 1.00 84.75 424 ASN A C 1
ATOM 3199 O O . ASN A 1 424 ? -34.854 -3.785 10.195 1.00 84.75 424 ASN A O 1
ATOM 3203 N N . GLY A 1 425 ? -35.945 -2.280 11.446 1.00 84.19 425 GLY A N 1
ATOM 3204 C CA . GLY A 1 425 ? -36.662 -3.256 12.275 1.00 84.19 425 GLY A CA 1
ATOM 3205 C C . GLY A 1 425 ? -35.812 -3.972 13.334 1.00 84.19 425 GLY A C 1
ATOM 3206 O O . GLY A 1 425 ? -36.363 -4.736 14.124 1.00 84.19 425 GLY A O 1
ATOM 3207 N N . GLN A 1 426 ? -34.501 -3.719 13.405 1.00 82.88 426 GLN A N 1
ATOM 3208 C CA . GLN A 1 426 ? -33.622 -4.252 14.446 1.00 82.88 426 GLN A CA 1
ATOM 3209 C C . GLN A 1 426 ? -33.742 -3.430 15.724 1.00 82.88 426 GLN A C 1
ATOM 3211 O O . GLN A 1 426 ? -33.661 -2.202 15.696 1.00 82.88 426 GLN A O 1
ATOM 3216 N N . VAL A 1 427 ? -33.917 -4.109 16.858 1.00 86.56 427 VAL A N 1
ATOM 3217 C CA . VAL A 1 427 ? -33.976 -3.477 18.179 1.00 86.56 427 VAL A CA 1
ATOM 3218 C C . VAL A 1 427 ? -32.630 -3.636 18.861 1.00 86.56 427 VAL A C 1
ATOM 3220 O O . VAL A 1 427 ? -32.200 -4.753 19.143 1.00 86.56 427 VAL A O 1
ATOM 3223 N N . TYR A 1 428 ? -32.003 -2.517 19.200 1.00 84.75 428 TYR A N 1
ATOM 3224 C CA . TYR A 1 428 ? -30.714 -2.528 19.863 1.00 84.75 428 TYR A CA 1
ATOM 3225 C C . TYR A 1 428 ? -30.837 -2.288 21.370 1.00 84.75 428 TYR A C 1
ATOM 3227 O O . TYR A 1 428 ? -31.547 -1.390 21.823 1.00 84.75 428 TYR A O 1
ATOM 3235 N N . ARG A 1 429 ? -30.136 -3.104 22.165 1.00 86.88 429 ARG A N 1
ATOM 3236 C CA . ARG A 1 429 ? -30.123 -3.021 23.631 1.00 86.88 429 ARG A CA 1
ATOM 3237 C C . ARG A 1 429 ? -28.690 -3.048 24.140 1.00 86.88 429 ARG A C 1
ATOM 3239 O O . ARG A 1 429 ? -28.111 -4.108 24.328 1.00 86.88 429 ARG A O 1
ATOM 3246 N N . TYR A 1 430 ? -28.147 -1.860 24.367 1.00 84.94 430 TYR A N 1
ATOM 3247 C CA . TYR A 1 430 ? -26.787 -1.663 24.864 1.00 84.94 430 TYR A CA 1
ATOM 3248 C C . TYR A 1 430 ? -26.630 -1.513 26.390 1.00 84.94 430 TYR A C 1
ATOM 3250 O O . TYR A 1 430 ? -25.514 -1.724 26.852 1.00 84.94 430 TYR A O 1
ATOM 3258 N N . PRO A 1 431 ? -27.627 -1.090 27.203 1.00 88.88 431 PRO A N 1
ATOM 3259 C CA . PRO A 1 431 ? -27.364 -0.824 28.615 1.00 88.88 431 PRO A CA 1
ATOM 3260 C C . PRO A 1 431 ? -27.225 -2.114 29.428 1.00 88.88 431 PRO A C 1
ATOM 3262 O O . PRO A 1 431 ? -27.984 -3.065 29.231 1.00 88.88 431 PRO A O 1
ATOM 3265 N N . MET A 1 432 ? -26.336 -2.095 30.423 1.00 91.25 432 MET A N 1
ATOM 3266 C CA . MET A 1 432 ? -26.353 -3.107 31.477 1.00 91.25 432 MET A CA 1
ATOM 3267 C C . MET A 1 432 ? -27.637 -2.966 32.300 1.00 91.25 432 MET A C 1
ATOM 3269 O O . MET A 1 432 ? -28.066 -1.859 32.638 1.00 91.25 432 MET A O 1
ATOM 3273 N N . GLN A 1 433 ? -28.268 -4.087 32.655 1.00 91.88 433 GLN A N 1
ATOM 3274 C CA . GLN A 1 433 ? -29.480 -4.054 33.469 1.00 91.88 433 GLN A CA 1
ATOM 3275 C C . GLN A 1 433 ? -29.134 -3.664 34.914 1.00 91.88 433 GLN A C 1
ATOM 3277 O O . GLN A 1 433 ? -28.671 -4.489 35.701 1.00 91.88 433 GLN A O 1
ATOM 3282 N N . ALA A 1 434 ? -29.409 -2.409 35.281 1.00 91.25 434 ALA A N 1
ATOM 3283 C CA . ALA A 1 434 ? -29.023 -1.838 36.575 1.00 91.25 434 ALA A CA 1
ATOM 3284 C C . ALA A 1 434 ? -29.522 -2.648 37.785 1.00 91.25 434 ALA A C 1
ATOM 3286 O O . ALA A 1 434 ? -28.799 -2.782 38.765 1.00 91.25 434 ALA A O 1
ATOM 3287 N N . ALA A 1 435 ? -30.719 -3.242 37.717 1.00 93.19 435 ALA A N 1
ATOM 3288 C CA . ALA A 1 435 ? -31.237 -4.094 38.793 1.00 93.19 435 ALA A CA 1
ATOM 3289 C C . ALA A 1 435 ? -30.366 -5.344 39.034 1.00 93.19 435 ALA A C 1
ATOM 3291 O O . ALA A 1 435 ? -30.153 -5.724 40.181 1.00 93.19 435 ALA A O 1
ATOM 3292 N N . VAL A 1 436 ? -29.827 -5.947 37.967 1.00 92.75 436 VAL A N 1
ATOM 3293 C CA . VAL A 1 436 ? -28.935 -7.117 38.051 1.00 92.75 436 VAL A CA 1
ATOM 3294 C C . VAL A 1 436 ? -27.577 -6.703 38.611 1.00 92.75 436 VAL A C 1
ATOM 3296 O O . VAL A 1 436 ? -27.075 -7.334 39.538 1.00 92.75 436 VAL A O 1
ATOM 3299 N N . VAL A 1 437 ? -27.015 -5.600 38.103 1.00 94.88 437 VAL A N 1
ATOM 3300 C CA . VAL A 1 437 ? -25.737 -5.060 38.592 1.00 94.88 437 VAL A CA 1
ATOM 3301 C C . VAL A 1 437 ? -25.833 -4.665 40.067 1.00 94.88 437 VAL A C 1
ATOM 3303 O O . VAL A 1 437 ? -24.953 -5.008 40.844 1.00 94.88 437 VAL A O 1
ATOM 3306 N N . ASN A 1 438 ? -26.905 -3.991 40.484 1.00 94.50 438 ASN A N 1
ATOM 3307 C CA . ASN A 1 438 ? -27.067 -3.537 41.867 1.00 94.50 438 ASN A CA 1
ATOM 3308 C C . ASN A 1 438 ? -27.330 -4.690 42.846 1.00 94.50 438 ASN A C 1
ATOM 3310 O O . ASN A 1 438 ? -26.945 -4.589 44.007 1.00 94.50 438 ASN A O 1
ATOM 3314 N N . ALA A 1 439 ? -27.956 -5.782 42.396 1.00 96.88 439 ALA A N 1
ATOM 3315 C CA . ALA A 1 439 ? -28.205 -6.950 43.237 1.00 96.88 439 ALA A CA 1
ATOM 3316 C C . ALA A 1 439 ? -26.915 -7.705 43.610 1.00 96.88 439 ALA A C 1
ATOM 3318 O O . ALA A 1 439 ? -26.833 -8.260 44.703 1.00 96.88 439 ALA A O 1
ATOM 3319 N N . ASN A 1 440 ? -25.912 -7.739 42.721 1.00 96.25 440 ASN A N 1
ATOM 3320 C CA . ASN A 1 440 ? -24.628 -8.395 42.983 1.00 96.25 440 ASN A CA 1
ATOM 3321 C C . ASN A 1 440 ? -23.493 -7.825 42.111 1.00 96.25 440 ASN A C 1
ATOM 3323 O O . ASN A 1 440 ? -22.987 -8.500 41.211 1.00 96.25 440 ASN A O 1
ATOM 3327 N N . ARG A 1 441 ? -23.082 -6.579 42.376 1.00 95.44 441 ARG A N 1
ATOM 3328 C CA . ARG A 1 441 ? -22.085 -5.870 41.553 1.00 95.44 441 ARG A CA 1
ATOM 3329 C C . ARG A 1 441 ? -20.785 -6.654 41.414 1.00 95.44 441 ARG A C 1
ATOM 3331 O O . ARG A 1 441 ? -20.292 -6.824 40.304 1.00 95.44 441 ARG A O 1
ATOM 3338 N N . GLU A 1 442 ? -20.261 -7.148 42.533 1.00 94.81 442 GLU A N 1
ATOM 3339 C CA . GLU A 1 442 ? -19.002 -7.892 42.554 1.00 94.81 442 GLU A CA 1
ATOM 3340 C C . GLU A 1 442 ? -19.121 -9.218 41.799 1.00 94.81 442 GLU A C 1
ATOM 3342 O O . GLU A 1 442 ? -18.242 -9.557 41.015 1.00 94.81 442 GLU A O 1
ATOM 3347 N N . GLY A 1 443 ? -20.235 -9.940 41.949 1.00 94.62 443 GLY A N 1
ATOM 3348 C CA . GLY A 1 443 ? -20.478 -11.162 41.186 1.00 94.62 443 GLY A CA 1
ATOM 3349 C C . GLY A 1 443 ? -20.535 -10.921 39.678 1.00 94.62 443 GLY A C 1
ATOM 3350 O O . GLY A 1 443 ? -19.929 -11.679 38.923 1.00 94.62 443 GLY A O 1
ATOM 3351 N N . VAL A 1 444 ? -21.199 -9.848 39.229 1.00 93.62 444 VAL A N 1
ATOM 3352 C CA . VAL A 1 444 ? -21.229 -9.475 37.802 1.00 93.62 444 VAL A CA 1
ATOM 3353 C C . VAL A 1 444 ? -19.832 -9.081 37.319 1.00 93.62 444 VAL A C 1
ATOM 3355 O O . VAL A 1 444 ? -19.408 -9.531 36.257 1.00 93.62 444 VAL A O 1
ATOM 3358 N N . ARG A 1 445 ? -19.081 -8.306 38.112 1.00 92.50 445 ARG A N 1
ATOM 3359 C CA . ARG A 1 445 ? -17.696 -7.928 37.796 1.00 92.50 445 ARG A CA 1
ATOM 3360 C C . ARG A 1 445 ? -16.803 -9.154 37.605 1.00 92.50 445 ARG A C 1
ATOM 3362 O O . ARG A 1 445 ? -16.090 -9.246 36.614 1.00 92.50 445 ARG A O 1
ATOM 3369 N N . GLN A 1 446 ? -16.871 -10.110 38.529 1.00 90.38 446 GLN A N 1
ATOM 3370 C CA . GLN A 1 446 ? -16.114 -11.362 38.462 1.00 90.38 446 GLN A CA 1
ATOM 3371 C C . GLN A 1 446 ? -16.535 -12.231 37.276 1.00 90.38 446 GLN A C 1
ATOM 3373 O O . GLN A 1 446 ? -15.696 -12.908 36.693 1.00 90.38 446 GLN A O 1
ATOM 3378 N N . ALA A 1 447 ? -17.816 -12.216 36.901 1.00 89.31 447 ALA A N 1
ATOM 3379 C CA . ALA A 1 447 ? -18.289 -12.929 35.720 1.00 89.31 447 ALA A CA 1
ATOM 3380 C C . ALA A 1 447 ? -17.722 -12.330 34.422 1.00 89.31 447 ALA A C 1
ATOM 3382 O O . ALA A 1 447 ? -17.287 -13.088 33.562 1.00 89.31 447 ALA A O 1
ATOM 3383 N N . LEU A 1 448 ? -17.665 -10.995 34.305 1.00 87.00 448 LEU A N 1
ATOM 3384 C CA . LEU A 1 448 ? -17.059 -10.316 33.150 1.00 87.00 448 LEU A CA 1
ATOM 3385 C C . LEU A 1 448 ? -15.574 -10.667 32.984 1.00 87.00 448 LEU A C 1
ATOM 3387 O O . LEU A 1 448 ? -15.109 -10.818 31.863 1.00 87.00 448 LEU A O 1
ATOM 3391 N N . LEU A 1 449 ? -14.845 -10.828 34.091 1.00 86.81 449 LEU A N 1
ATOM 3392 C CA . LEU A 1 449 ? -13.418 -11.169 34.072 1.00 86.81 449 LEU A CA 1
ATOM 3393 C C . LEU A 1 449 ? -13.120 -12.630 33.706 1.00 86.81 449 LEU A C 1
ATOM 3395 O O . LEU A 1 449 ? -11.990 -12.936 33.359 1.00 86.81 449 LEU A O 1
ATOM 3399 N N . LYS A 1 450 ? -14.109 -13.525 33.798 1.00 85.06 450 LYS A N 1
ATOM 3400 C CA . LYS A 1 450 ? -13.968 -14.963 33.497 1.00 85.06 450 LYS A CA 1
ATOM 3401 C C . LYS A 1 450 ? -14.428 -15.343 32.091 1.00 85.06 450 LYS A C 1
ATOM 3403 O O . LYS A 1 450 ? -14.595 -16.525 31.806 1.00 85.06 450 LYS A O 1
ATOM 3408 N N . ALA A 1 451 ? -14.794 -14.359 31.275 1.00 78.94 451 ALA A N 1
ATOM 3409 C CA . ALA A 1 451 ? -15.281 -14.601 29.932 1.00 78.94 451 ALA A CA 1
ATOM 3410 C C . ALA A 1 451 ? -14.182 -14.242 28.924 1.00 78.94 451 ALA A C 1
ATOM 3412 O O . ALA A 1 451 ? -13.707 -13.099 28.942 1.00 78.94 451 ALA A O 1
ATOM 3413 N N . PRO A 1 452 ? -13.826 -15.147 27.993 1.00 80.00 452 PRO A N 1
ATOM 3414 C CA . PRO A 1 452 ? -12.989 -14.765 26.869 1.00 80.00 452 PRO A CA 1
ATOM 3415 C C . PRO A 1 452 ? -13.730 -13.691 26.077 1.00 80.00 452 PRO A C 1
ATOM 3417 O O . PRO A 1 452 ? -14.913 -13.843 25.755 1.00 80.00 452 PRO A O 1
ATOM 3420 N N . THR A 1 453 ? -13.050 -12.583 25.795 1.00 87.75 453 THR A N 1
ATOM 3421 C CA . THR A 1 453 ? -13.699 -11.418 25.198 1.00 87.75 453 THR A CA 1
ATOM 3422 C C . THR A 1 453 ? -13.232 -11.230 23.767 1.00 87.75 453 THR A C 1
ATOM 3424 O O . THR A 1 453 ? -12.049 -11.045 23.502 1.00 87.75 453 THR A O 1
ATOM 3427 N N . LEU A 1 454 ? -14.182 -11.250 22.836 1.00 91.56 454 LEU A N 1
ATOM 3428 C CA . LEU A 1 454 ? -13.948 -10.907 21.441 1.00 91.56 454 LEU A CA 1
ATOM 3429 C C . LEU A 1 454 ? -14.353 -9.445 21.222 1.00 91.56 454 LEU A C 1
ATOM 3431 O O . LEU A 1 454 ? -15.536 -9.117 21.332 1.00 91.56 454 LEU A O 1
ATOM 3435 N N . SER A 1 455 ? -13.392 -8.574 20.920 1.00 93.50 455 SER A N 1
ATOM 3436 C CA . SER A 1 455 ? -13.668 -7.192 20.519 1.00 93.50 455 SER A CA 1
ATOM 3437 C C . SER A 1 455 ? -13.787 -7.102 19.003 1.00 93.50 455 SER A C 1
ATOM 3439 O O . SER A 1 455 ? -12.931 -7.598 18.270 1.00 93.50 455 SER A O 1
ATOM 3441 N N . ILE A 1 456 ? -14.855 -6.460 18.532 1.00 94.06 456 ILE A N 1
ATOM 3442 C CA . ILE A 1 456 ? -15.074 -6.148 17.120 1.00 94.06 456 ILE A CA 1
ATOM 3443 C C . ILE A 1 456 ? -15.202 -4.635 17.009 1.00 94.06 456 ILE A C 1
ATOM 3445 O O . ILE A 1 456 ? -16.184 -4.052 17.468 1.00 94.06 456 ILE A O 1
ATOM 3449 N N . VAL A 1 457 ? -14.215 -4.002 16.382 1.00 93.31 457 VAL A N 1
ATOM 3450 C CA . VAL A 1 457 ? -14.169 -2.550 16.209 1.00 93.31 457 VAL A CA 1
ATOM 3451 C C . VAL A 1 457 ? -14.488 -2.218 14.760 1.00 93.31 457 VAL A C 1
ATOM 3453 O O . VAL A 1 457 ? -13.719 -2.538 13.851 1.00 93.31 457 VAL A O 1
ATOM 3456 N N . ILE A 1 458 ? -15.621 -1.558 14.555 1.00 85.44 458 ILE A N 1
ATOM 3457 C CA . ILE A 1 458 ? -16.175 -1.207 13.249 1.00 85.44 458 ILE A CA 1
ATOM 3458 C C . ILE A 1 458 ? -16.661 0.243 13.274 1.00 85.44 458 ILE A C 1
ATOM 3460 O O . ILE A 1 458 ? -17.136 0.724 14.304 1.00 85.44 458 ILE A O 1
ATOM 3464 N N . ASP A 1 459 ? -16.566 0.932 12.140 1.00 83.81 459 ASP A N 1
ATOM 3465 C CA . ASP A 1 459 ? -17.222 2.223 11.950 1.00 83.81 459 ASP A CA 1
ATOM 3466 C C . ASP A 1 459 ? -18.740 2.068 12.136 1.00 83.81 459 ASP A C 1
ATOM 3468 O O . ASP A 1 459 ? -19.376 1.242 11.473 1.00 83.81 459 ASP A O 1
ATOM 3472 N N . GLN A 1 460 ? -19.339 2.874 13.016 1.00 80.31 460 GLN A N 1
ATOM 3473 C CA . GLN A 1 460 ? -20.777 2.803 13.291 1.00 80.31 460 GLN A CA 1
ATOM 3474 C C . GLN A 1 460 ? -21.644 2.926 12.043 1.00 80.31 460 GLN A C 1
ATOM 3476 O O . GLN A 1 460 ? -22.697 2.287 11.970 1.00 80.31 460 GLN A O 1
ATOM 3481 N N . ARG A 1 461 ? -21.188 3.677 11.034 1.00 78.44 461 ARG A N 1
ATOM 3482 C CA . ARG A 1 461 ? -21.893 3.803 9.756 1.00 78.44 461 ARG A CA 1
ATOM 3483 C C . ARG A 1 461 ? -22.102 2.440 9.105 1.00 78.44 461 ARG A C 1
ATOM 3485 O O . ARG A 1 461 ? -23.201 2.125 8.670 1.00 78.44 461 ARG A O 1
ATOM 3492 N N . PHE A 1 462 ? -21.084 1.587 9.122 1.00 79.12 462 PHE A N 1
ATOM 3493 C CA . PHE A 1 462 ? -21.171 0.249 8.547 1.00 79.12 462 PHE A CA 1
ATOM 3494 C C . PHE A 1 462 ? -21.953 -0.735 9.407 1.00 79.12 462 PHE A C 1
ATOM 3496 O O . PHE A 1 462 ? -22.343 -1.783 8.903 1.00 79.12 462 PHE A O 1
ATOM 3503 N N . PHE A 1 463 ? -22.214 -0.428 10.676 1.00 79.81 463 PHE A N 1
ATOM 3504 C CA . PHE A 1 463 ? -22.948 -1.328 11.558 1.00 79.81 463 PHE A CA 1
ATOM 3505 C C . PHE A 1 463 ? -24.443 -1.010 11.636 1.00 79.81 463 PHE A C 1
ATOM 3507 O O . PHE A 1 463 ? -25.268 -1.917 11.544 1.00 79.81 463 PHE A O 1
ATOM 3514 N N . SER A 1 464 ? -24.799 0.263 11.811 1.00 80.44 464 SER A N 1
ATOM 3515 C CA . SER A 1 464 ? -26.141 0.658 12.255 1.00 80.44 464 SER A CA 1
ATOM 3516 C C . SER A 1 464 ? -26.782 1.796 11.454 1.00 80.44 464 SER A C 1
ATOM 3518 O O . SER A 1 464 ? -27.885 2.228 11.784 1.00 80.44 464 SER A O 1
ATOM 3520 N N . ASN A 1 465 ? -26.149 2.273 10.376 1.00 83.25 465 ASN A N 1
ATOM 3521 C CA . ASN A 1 465 ? -26.782 3.223 9.456 1.00 83.25 465 ASN A CA 1
ATOM 3522 C C . ASN A 1 465 ? -27.928 2.556 8.678 1.00 83.25 465 ASN A C 1
ATOM 3524 O O . ASN A 1 465 ? -27.858 1.365 8.384 1.00 83.25 465 ASN A O 1
ATOM 3528 N N . VAL A 1 466 ? -28.970 3.311 8.317 1.00 74.56 466 VAL A N 1
ATOM 3529 C CA . VAL A 1 466 ? -30.143 2.801 7.576 1.00 74.56 466 VAL A CA 1
ATOM 3530 C C . VAL A 1 466 ? -29.786 2.241 6.193 1.00 74.56 466 VAL A C 1
ATOM 3532 O O . VAL A 1 466 ? -30.376 1.246 5.776 1.00 74.56 466 VAL A O 1
ATOM 3535 N N . THR A 1 467 ? -28.805 2.843 5.519 1.00 71.56 467 THR A N 1
ATOM 3536 C CA . THR A 1 467 ? -28.417 2.544 4.134 1.00 71.56 467 THR A CA 1
ATOM 3537 C C . THR A 1 467 ? -27.137 1.720 4.078 1.00 71.56 467 THR A C 1
ATOM 3539 O O . THR A 1 467 ? -27.062 0.724 3.365 1.00 71.56 467 THR A O 1
ATOM 3542 N N . THR A 1 468 ? -26.110 2.119 4.832 1.00 70.12 468 THR A N 1
ATOM 3543 C CA . THR A 1 468 ? -24.764 1.535 4.708 1.00 70.12 468 THR A CA 1
ATOM 3544 C C . THR A 1 468 ? -24.477 0.404 5.697 1.00 70.12 468 THR A C 1
ATOM 3546 O O . THR A 1 468 ? -23.446 -0.263 5.545 1.00 70.12 468 THR A O 1
ATOM 3549 N N . GLY A 1 469 ? -25.386 0.165 6.652 1.00 75.75 469 GLY A N 1
ATOM 3550 C CA . GLY A 1 469 ? -25.259 -0.828 7.718 1.00 75.75 469 GLY A CA 1
ATOM 3551 C C . GLY A 1 469 ? -25.321 -2.290 7.254 1.00 75.75 469 GLY A C 1
ATOM 3552 O O . GLY A 1 469 ? -26.004 -2.633 6.287 1.00 75.75 469 GLY A O 1
ATOM 3553 N N . ILE A 1 470 ? -24.635 -3.183 7.974 1.00 78.12 470 ILE A N 1
ATOM 3554 C CA . ILE A 1 470 ? -24.644 -4.631 7.718 1.00 78.12 470 ILE A CA 1
ATOM 3555 C C . ILE A 1 470 ? -25.842 -5.328 8.378 1.00 78.12 470 ILE A C 1
ATOM 3557 O O . ILE A 1 470 ? -25.777 -5.826 9.499 1.00 78.12 470 ILE A O 1
ATOM 3561 N N . TYR A 1 471 ? -26.956 -5.421 7.655 1.00 79.75 471 TYR A N 1
ATOM 3562 C CA . TYR A 1 471 ? -28.144 -6.156 8.107 1.00 79.75 471 TYR A CA 1
ATOM 3563 C C . TYR A 1 471 ? -28.240 -7.549 7.483 1.00 79.75 471 TYR A C 1
ATOM 3565 O O . TYR A 1 471 ? -27.696 -7.826 6.414 1.00 79.75 471 TYR A O 1
ATOM 3573 N N . SER A 1 472 ? -28.982 -8.441 8.142 1.00 77.00 472 SER A N 1
ATOM 3574 C CA . SER A 1 472 ? -29.322 -9.747 7.577 1.00 77.00 472 SER A CA 1
ATOM 3575 C C . SER A 1 472 ? -30.216 -9.580 6.345 1.00 77.00 472 SER A C 1
ATOM 3577 O O . SER A 1 472 ? -31.343 -9.104 6.466 1.00 77.00 472 SER A O 1
ATOM 3579 N N . THR A 1 473 ? -29.760 -10.057 5.186 1.00 68.75 473 THR A N 1
ATOM 3580 C CA . THR A 1 473 ? -30.520 -10.071 3.926 1.00 68.75 473 THR A CA 1
ATOM 3581 C C . THR A 1 473 ? -30.695 -11.511 3.418 1.00 68.75 473 THR A C 1
ATOM 3583 O O . THR A 1 473 ? -29.915 -11.984 2.596 1.00 68.75 473 THR A O 1
ATOM 3586 N N . PRO A 1 474 ? -31.727 -12.251 3.876 1.00 63.94 474 PRO A N 1
ATOM 3587 C CA . PRO A 1 474 ? -31.872 -13.688 3.598 1.00 63.94 474 PRO A CA 1
ATOM 3588 C C . PRO A 1 474 ? -31.974 -14.053 2.109 1.00 63.94 474 PRO A C 1
ATOM 3590 O O . PRO A 1 474 ? -31.686 -15.184 1.727 1.00 63.94 474 PRO A O 1
ATOM 3593 N N . ALA A 1 475 ? -32.411 -13.106 1.277 1.00 59.88 475 ALA A N 1
ATOM 3594 C CA . ALA A 1 475 ? -32.644 -13.291 -0.153 1.00 59.88 475 ALA A CA 1
ATOM 3595 C C . ALA A 1 475 ? -31.494 -12.784 -1.048 1.00 59.88 475 ALA A C 1
ATOM 3597 O O . ALA A 1 475 ? -31.586 -12.902 -2.266 1.00 59.88 475 ALA A O 1
ATOM 3598 N N . ALA A 1 476 ? -30.425 -12.220 -0.475 1.00 62.69 476 ALA A N 1
ATOM 3599 C CA . ALA A 1 476 ? -29.318 -11.623 -1.221 1.00 62.69 476 ALA A CA 1
ATOM 3600 C C . ALA A 1 476 ? -27.954 -12.043 -0.647 1.00 62.69 476 ALA A C 1
ATOM 3602 O O . ALA A 1 476 ? -27.856 -12.616 0.439 1.00 62.69 476 ALA A O 1
ATOM 3603 N N . ARG A 1 477 ? -26.866 -11.756 -1.374 1.00 60.94 477 ARG A N 1
ATOM 3604 C CA . ARG A 1 477 ? -25.526 -11.818 -0.774 1.00 60.94 477 ARG A CA 1
ATOM 3605 C C . ARG A 1 477 ? -25.396 -10.657 0.218 1.00 60.94 477 ARG A C 1
ATOM 3607 O O . ARG A 1 477 ? -25.551 -9.507 -0.171 1.00 60.94 477 ARG A O 1
ATOM 3614 N N . GLY A 1 478 ? -25.136 -10.969 1.488 1.00 63.19 478 GLY A N 1
ATOM 3615 C CA . GLY A 1 478 ? -24.917 -9.962 2.531 1.00 63.19 478 GLY A CA 1
ATOM 3616 C C . GLY A 1 478 ? -23.665 -9.115 2.277 1.00 63.19 478 GLY A C 1
ATOM 3617 O O . GLY A 1 478 ? -22.698 -9.611 1.692 1.00 63.19 478 GLY A O 1
ATOM 3618 N N . LYS A 1 479 ? -23.691 -7.861 2.742 1.00 70.88 479 LYS A N 1
ATOM 3619 C CA . LYS A 1 479 ? -22.588 -6.893 2.641 1.00 70.88 479 LYS A CA 1
ATOM 3620 C C . LYS A 1 479 ? -21.455 -7.252 3.610 1.00 70.88 479 LYS A C 1
ATOM 3622 O O . LYS A 1 479 ? -21.715 -7.570 4.770 1.00 70.88 479 LYS A O 1
ATOM 3627 N N . GLU A 1 480 ? -20.220 -7.212 3.121 1.00 74.19 480 GLU A N 1
ATOM 3628 C CA . GLU A 1 480 ? -18.999 -7.334 3.922 1.00 74.19 480 GLU A CA 1
ATOM 3629 C C . GLU A 1 480 ? -18.383 -5.945 4.095 1.00 74.19 480 GLU A C 1
ATOM 3631 O O . GLU A 1 480 ? -18.375 -5.164 3.148 1.00 74.19 480 GLU A O 1
ATOM 3636 N N . VAL A 1 481 ? -17.929 -5.619 5.302 1.00 76.06 481 VAL A N 1
ATOM 3637 C CA . VAL A 1 481 ? -17.401 -4.290 5.664 1.00 76.06 481 VAL A CA 1
ATOM 3638 C C . VAL A 1 481 ? -16.131 -4.431 6.499 1.00 76.06 481 VAL A C 1
ATOM 3640 O O . VAL A 1 481 ? -15.961 -5.460 7.157 1.00 76.06 481 VAL A O 1
ATOM 3643 N N . PRO A 1 482 ? -15.239 -3.430 6.519 1.00 78.44 482 PRO A N 1
ATOM 3644 C CA . PRO A 1 482 ? -13.949 -3.568 7.164 1.00 78.44 482 PRO A CA 1
ATOM 3645 C C . PRO A 1 482 ? -14.096 -3.375 8.676 1.00 78.44 482 PRO A C 1
ATOM 3647 O O . PRO A 1 482 ? -14.792 -2.470 9.144 1.00 78.44 482 PRO A O 1
ATOM 3650 N N . CYS A 1 483 ? -13.415 -4.203 9.459 1.00 87.31 483 CYS A N 1
ATOM 3651 C CA . CYS A 1 483 ? -13.338 -4.062 10.907 1.00 87.31 483 CYS A CA 1
ATOM 3652 C C . CYS A 1 483 ? -11.982 -4.542 11.447 1.00 87.31 483 CYS A C 1
ATOM 3654 O O . CYS A 1 483 ? -11.151 -5.096 10.726 1.00 87.31 483 CYS A O 1
ATOM 3656 N N . SER A 1 484 ? -11.754 -4.303 12.737 1.00 93.88 484 SER A N 1
ATOM 3657 C CA . SER A 1 484 ? -10.702 -4.976 13.500 1.00 93.88 484 SER A CA 1
ATOM 3658 C C . SER A 1 484 ? -11.338 -6.009 14.421 1.00 93.88 484 SER A C 1
ATOM 3660 O O . SER A 1 484 ? -12.356 -5.721 15.054 1.00 93.88 484 SER A O 1
ATOM 3662 N N . LEU A 1 485 ? -10.723 -7.185 14.503 1.00 94.38 485 LEU A N 1
ATOM 3663 C CA . LEU A 1 485 ? -11.085 -8.251 15.424 1.00 94.38 485 LEU A CA 1
ATOM 3664 C C . LEU A 1 485 ? -9.944 -8.467 16.412 1.00 94.38 485 LEU A C 1
ATOM 3666 O O . LEU A 1 485 ? -8.801 -8.650 15.996 1.00 94.38 485 LEU A O 1
ATOM 3670 N N . GLU A 1 486 ? -10.268 -8.495 17.700 1.00 93.94 486 GLU A N 1
ATOM 3671 C CA . GLU A 1 486 ? -9.311 -8.778 18.767 1.00 93.94 486 GLU A CA 1
ATOM 3672 C C . GLU A 1 486 ? -9.849 -9.869 19.689 1.00 93.94 486 GLU A C 1
ATOM 3674 O O . GLU A 1 486 ? -11.005 -9.811 20.114 1.00 93.94 486 GLU A O 1
ATOM 3679 N N . LEU A 1 487 ? -9.003 -10.835 20.044 1.00 90.38 487 LEU A N 1
ATOM 3680 C CA . LEU A 1 487 ? -9.266 -11.742 21.160 1.00 90.38 487 LEU A CA 1
ATOM 3681 C C . LEU A 1 487 ? -8.505 -11.240 22.388 1.00 90.38 487 LEU A C 1
ATOM 3683 O O . LEU A 1 487 ? -7.275 -11.201 22.390 1.00 90.38 487 LEU A O 1
ATOM 3687 N N . LEU A 1 488 ? -9.252 -10.857 23.420 1.00 87.12 488 LEU A N 1
ATOM 3688 C CA . LEU A 1 488 ? -8.746 -10.363 24.694 1.00 87.12 488 LEU A CA 1
ATOM 3689 C C . LEU A 1 488 ? -8.849 -11.489 25.730 1.00 87.12 488 LEU A C 1
ATOM 3691 O O . LEU A 1 488 ? -9.939 -12.017 25.976 1.00 87.12 488 LEU A O 1
ATOM 3695 N N . ASN A 1 489 ? -7.717 -11.845 26.336 1.00 70.69 489 ASN A N 1
ATOM 3696 C CA . ASN A 1 489 ? -7.648 -12.933 27.312 1.00 70.69 489 ASN A CA 1
ATOM 3697 C C . ASN A 1 489 ? -7.743 -12.431 28.756 1.00 70.69 489 ASN A C 1
ATOM 3699 O O . ASN A 1 489 ? -7.371 -11.301 29.073 1.00 70.69 489 ASN A O 1
ATOM 3703 N N . GLU A 1 490 ? -8.251 -13.317 29.612 1.00 60.91 490 GLU A N 1
ATOM 3704 C CA . GLU A 1 490 ? -8.758 -13.055 30.967 1.00 60.91 490 GLU A CA 1
ATOM 3705 C C . GLU A 1 490 ? -7.703 -12.567 31.977 1.00 60.91 490 GLU A C 1
ATOM 3707 O O . GLU A 1 490 ? -8.055 -11.985 33.001 1.00 60.91 490 GLU A O 1
ATOM 3712 N N . ASP A 1 491 ? -6.414 -12.784 31.711 1.00 56.66 491 ASP A N 1
ATOM 3713 C CA . ASP A 1 491 ? -5.325 -12.556 32.669 1.00 56.66 491 ASP A CA 1
ATOM 3714 C C . ASP A 1 491 ? -4.369 -11.412 32.290 1.00 56.66 491 ASP A C 1
ATOM 3716 O O . ASP A 1 491 ? -3.429 -11.131 33.035 1.00 56.66 491 ASP A O 1
ATOM 3720 N N . GLY A 1 492 ? -4.574 -10.762 31.137 1.00 51.22 492 GLY A N 1
ATOM 3721 C CA . GLY A 1 492 ? -3.658 -9.738 30.626 1.00 51.22 492 GLY A CA 1
ATOM 3722 C C . GLY A 1 492 ? -2.231 -10.244 30.352 1.00 51.22 492 GLY A C 1
ATOM 3723 O O . GLY A 1 492 ? -1.339 -9.425 30.152 1.00 51.22 492 GLY A O 1
ATOM 3724 N N . SER A 1 493 ? -1.992 -11.567 30.333 1.00 53.38 493 SER A N 1
ATOM 3725 C CA . SER A 1 493 ? -0.654 -12.162 30.158 1.00 53.38 493 SER A CA 1
ATOM 3726 C C . SER A 1 493 ? -0.191 -12.238 28.698 1.00 53.38 493 SER A C 1
ATOM 3728 O O . SER A 1 493 ? 0.915 -12.700 28.424 1.00 53.38 493 SER A O 1
ATOM 3730 N N . GLY A 1 494 ? -1.035 -11.820 27.747 1.00 55.66 494 GLY A N 1
ATOM 3731 C CA . GLY A 1 494 ? -0.749 -11.825 26.307 1.00 55.66 494 GLY A CA 1
ATOM 3732 C C . GLY A 1 494 ? -0.793 -13.208 25.638 1.00 55.66 494 GLY A C 1
ATOM 3733 O O . GLY A 1 494 ? -0.820 -13.295 24.412 1.00 55.66 494 GLY A O 1
ATOM 3734 N N . THR A 1 495 ? -0.852 -14.309 26.397 1.00 58.22 495 THR A N 1
ATOM 3735 C CA . THR A 1 495 ? -0.812 -15.668 25.833 1.00 58.22 495 THR A CA 1
ATOM 3736 C C . THR A 1 495 ? -2.075 -15.964 25.020 1.00 58.22 495 THR A C 1
ATOM 3738 O O . THR A 1 495 ? -3.135 -16.160 25.600 1.00 58.22 495 THR A O 1
ATOM 3741 N N . GLY A 1 496 ? -1.981 -16.002 23.686 1.00 68.25 496 GLY A N 1
ATOM 3742 C CA . GLY A 1 496 ? -3.108 -16.293 22.784 1.00 68.25 496 GLY A CA 1
ATOM 3743 C C . GLY A 1 496 ? -3.988 -15.091 22.414 1.00 68.25 496 GLY A C 1
ATOM 3744 O O . GLY A 1 496 ? -5.050 -15.296 21.828 1.00 68.25 496 GLY A O 1
ATOM 3745 N N . GLN A 1 497 ? -3.578 -13.865 22.753 1.00 80.50 497 GLN A N 1
ATOM 3746 C CA . GLN A 1 497 ? -4.226 -12.656 22.244 1.00 80.50 497 GLN A CA 1
ATOM 3747 C C . GLN A 1 497 ? -3.804 -12.405 20.795 1.00 80.50 497 GLN A C 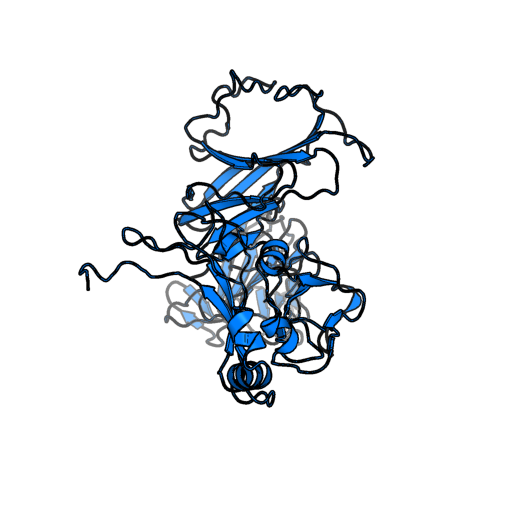1
ATOM 3749 O O . GLN A 1 497 ? -2.683 -12.726 20.399 1.00 80.50 497 GLN A O 1
ATOM 3754 N N . PHE A 1 498 ? -4.695 -11.826 19.996 1.00 87.88 498 PHE A N 1
ATOM 3755 C CA . PHE A 1 498 ? -4.358 -11.399 18.642 1.00 87.88 498 PHE A CA 1
ATOM 3756 C C . PHE A 1 498 ? -5.175 -10.185 18.232 1.00 87.88 498 PHE A C 1
ATOM 3758 O O . PHE A 1 498 ? -6.238 -9.912 18.794 1.00 87.88 498 PHE A O 1
ATOM 3765 N N . GLN A 1 499 ? -4.693 -9.531 17.181 1.00 91.19 499 GLN A N 1
ATOM 3766 C CA . GLN A 1 499 ? -5.461 -8.590 16.390 1.00 91.19 499 GLN A CA 1
ATOM 3767 C C . GLN A 1 499 ? -5.307 -8.906 14.920 1.00 91.19 499 GLN A C 1
ATOM 3769 O O . GLN A 1 499 ? -4.218 -9.241 14.460 1.00 91.19 499 GLN A O 1
ATOM 3774 N N . ILE A 1 500 ? -6.419 -8.807 14.202 1.00 90.88 500 ILE A N 1
ATOM 3775 C CA . ILE A 1 500 ? -6.429 -8.859 12.749 1.00 90.88 500 ILE A CA 1
ATOM 3776 C C . ILE A 1 500 ? -7.371 -7.793 12.201 1.00 90.88 500 ILE A C 1
ATOM 3778 O O . ILE A 1 500 ? -8.488 -7.600 12.691 1.00 90.88 500 ILE A O 1
ATOM 3782 N N . ASN A 1 501 ? -6.941 -7.135 11.130 1.00 86.25 501 ASN A N 1
ATOM 3783 C CA . ASN A 1 501 ? -7.848 -6.401 10.260 1.00 86.25 501 ASN A CA 1
ATOM 3784 C C . ASN A 1 501 ? -8.581 -7.417 9.372 1.00 86.25 501 ASN A C 1
ATOM 3786 O O . ASN A 1 501 ? -7.955 -8.297 8.778 1.00 86.25 501 ASN A O 1
ATOM 3790 N N . CYS A 1 502 ? -9.909 -7.343 9.313 1.00 83.19 502 CYS A N 1
ATOM 3791 C CA . CYS A 1 502 ? -10.730 -8.336 8.621 1.00 83.19 502 CYS A CA 1
ATOM 3792 C C . CYS A 1 502 ? -12.007 -7.730 8.025 1.00 83.19 502 CYS A C 1
ATOM 3794 O O . CYS A 1 502 ? -12.329 -6.563 8.247 1.00 83.19 502 CYS A O 1
ATOM 3796 N N . GLY A 1 503 ? -12.717 -8.535 7.233 1.00 85.81 503 GLY A N 1
ATOM 3797 C CA . GLY A 1 503 ? -14.069 -8.234 6.782 1.00 85.81 503 GLY A CA 1
ATOM 3798 C C . GLY A 1 503 ? -15.107 -8.862 7.712 1.00 85.81 503 GLY A C 1
ATOM 3799 O O . GLY A 1 503 ? -15.001 -10.030 8.093 1.00 85.81 503 GLY A O 1
ATOM 3800 N N . LEU A 1 504 ? -16.128 -8.090 8.076 1.00 84.25 504 LEU A N 1
ATOM 3801 C CA . LEU A 1 504 ? -17.285 -8.548 8.834 1.00 84.25 504 LEU A CA 1
ATOM 3802 C C . LEU A 1 504 ? -18.507 -8.607 7.927 1.00 84.25 504 LEU A C 1
ATOM 3804 O O . LEU A 1 504 ? -18.847 -7.641 7.250 1.00 84.25 504 LEU A O 1
ATOM 3808 N N . ARG A 1 505 ? -19.222 -9.728 7.977 1.00 83.19 505 ARG A N 1
ATOM 3809 C CA . ARG A 1 505 ? -20.501 -9.902 7.290 1.00 83.19 505 ARG A CA 1
ATOM 3810 C C . ARG A 1 505 ? -21.505 -10.570 8.212 1.00 83.19 505 ARG A C 1
ATOM 3812 O O . ARG A 1 505 ? -21.220 -11.615 8.796 1.00 83.19 505 ARG A O 1
ATOM 3819 N N . VAL A 1 506 ? -22.716 -10.027 8.263 1.00 80.75 506 VAL A N 1
ATOM 3820 C CA . VAL A 1 506 ? -23.842 -10.676 8.941 1.00 80.75 506 VAL A CA 1
ATOM 3821 C C . VAL A 1 506 ? -24.434 -11.747 8.028 1.00 80.75 506 VAL A C 1
ATOM 3823 O O . VAL A 1 506 ? -24.827 -11.475 6.894 1.00 80.75 506 VAL A O 1
ATOM 3826 N N . ARG A 1 507 ? -24.521 -12.983 8.526 1.00 71.94 507 ARG A N 1
ATOM 3827 C CA . ARG A 1 507 ? -25.260 -14.074 7.877 1.00 71.94 507 ARG A CA 1
ATOM 3828 C C . ARG A 1 507 ? -26.497 -14.395 8.714 1.00 71.94 507 ARG A C 1
ATOM 3830 O O . ARG A 1 507 ? -26.360 -14.786 9.867 1.00 71.94 507 ARG A O 1
ATOM 3837 N N . GLY A 1 508 ? -27.687 -14.283 8.130 1.00 66.56 508 GLY A N 1
ATOM 3838 C CA . GLY A 1 508 ? -28.951 -14.606 8.800 1.00 66.56 508 GLY A CA 1
ATOM 3839 C C . GLY A 1 508 ? -30.039 -15.059 7.822 1.00 66.56 508 GLY A C 1
ATOM 3840 O O . GLY A 1 508 ? -29.929 -14.838 6.619 1.00 66.56 508 GLY A O 1
ATOM 3841 N N . GLY A 1 509 ? -31.071 -15.738 8.343 1.00 56.00 509 GLY A N 1
ATOM 3842 C CA . GLY A 1 509 ? -32.266 -16.141 7.581 1.00 56.00 509 GLY A CA 1
ATOM 3843 C C . GLY A 1 509 ? -32.272 -17.541 6.951 1.00 56.00 509 GLY A C 1
ATOM 3844 O O . GLY A 1 509 ? -33.102 -17.798 6.087 1.00 56.00 509 GLY A O 1
ATOM 3845 N N . PHE A 1 510 ? -31.384 -18.455 7.363 1.00 50.47 510 PHE A N 1
ATOM 3846 C CA . PHE A 1 510 ? -31.342 -19.823 6.812 1.00 50.47 510 PHE A CA 1
ATOM 3847 C C . PHE A 1 510 ? -32.223 -20.850 7.556 1.00 50.47 510 PHE A C 1
ATOM 3849 O O . PHE A 1 510 ? -32.326 -21.986 7.106 1.00 50.47 510 PHE A O 1
ATOM 3856 N N . SER A 1 511 ? -32.888 -20.480 8.659 1.00 54.22 511 SER A N 1
ATOM 3857 C CA . SER A 1 511 ? -33.943 -21.328 9.237 1.00 54.22 511 SER A CA 1
ATOM 3858 C C . SER A 1 511 ? -35.273 -20.943 8.602 1.00 54.22 511 SER A C 1
ATOM 3860 O O . SER A 1 511 ? -35.833 -19.900 8.931 1.00 54.22 511 SER A O 1
ATOM 3862 N N . ARG A 1 512 ? -35.754 -21.750 7.649 1.00 46.53 512 ARG A N 1
ATOM 3863 C CA . ARG A 1 512 ? -37.106 -21.612 7.080 1.00 46.53 512 ARG A CA 1
ATOM 3864 C C . ARG A 1 512 ? -38.184 -22.296 7.924 1.00 46.53 512 ARG A C 1
ATOM 3866 O O . ARG A 1 512 ? -39.342 -22.218 7.538 1.00 46.53 512 ARG A O 1
ATOM 3873 N N . ASP A 1 513 ? -37.832 -22.872 9.070 1.00 42.06 513 ASP A N 1
ATOM 3874 C CA . ASP A 1 513 ? -38.805 -23.479 9.973 1.00 42.06 513 ASP A CA 1
ATOM 3875 C C . ASP A 1 513 ? -38.897 -22.682 11.276 1.00 42.06 513 ASP A C 1
ATOM 3877 O O . ASP A 1 513 ? -37.887 -22.365 11.917 1.00 42.06 513 ASP A O 1
ATOM 3881 N N . ALA A 1 514 ? -40.132 -22.309 11.613 1.00 39.56 514 ALA A N 1
ATOM 3882 C CA . ALA A 1 514 ? -40.497 -21.774 12.913 1.00 39.56 514 ALA A CA 1
ATOM 3883 C C . ALA A 1 514 ? -40.325 -22.885 13.959 1.00 39.56 514 ALA A C 1
ATOM 3885 O O . ALA A 1 514 ? -40.865 -23.975 13.774 1.00 39.56 514 ALA A O 1
ATOM 3886 N N . ASN A 1 515 ? -39.585 -22.602 15.032 1.00 37.97 515 ASN A N 1
ATOM 3887 C CA . ASN A 1 515 ? -39.649 -23.403 16.257 1.00 37.97 515 ASN A CA 1
ATOM 3888 C C . ASN A 1 515 ? -40.851 -22.978 17.095 1.00 37.97 515 ASN A C 1
ATOM 3890 O O . ASN A 1 515 ? -41.054 -21.746 17.217 1.00 37.97 515 ASN A O 1
#

pLDDT: mean 77.75, std 20.37, range [20.44, 98.81]

Foldseek 3Di:
DDDDAFAWAFPDDKWKWFDDPDPDWTDDTDDDDPDDFDGKIKIKTKTKGFDQAWDWKWKKKFWQQKKKKKKQQVPPPDQFPDRVDPTDDPVHGDGDPRMDMYIDHDNDDTIDTDDIDTHHGDMIMMMIMDIDDGDDDDMWMWIDDQFDIDTHDHDHWWDQAQDPAKEFAKWAQAEDPDDADQVRDGFIKIKIAHSHQAKDWQQQKAKDLDPVCRHQFGDDTDIDGHGWMDMATAHLPQDADDPGHHYGNHGDDLQKTWIFMWGHPVPPDIDGPYTDRIDHRHDHQWMWFFIHNVRDIAIGNHDDHGDHDTAHFNEEFAFKDWPAAAAEDQDKDWIDIDGDPPDDPRVQKWKFKDFLLDADAPPDGDTDDGIDIGPAWTKIWMWIDGPRHHYDDIDIGTYHHLVRQLQWDLVNCVVSVADSADAPNDGDDRHDDNVVCVVPVPVVSVVVLPDWDKDKRHRSCCDGNNPNHFDADQPDPTDKHWIKIWTHHNPSPPVPIDIDTDIDHDYDDPPPDDD

Sequence (515 aa):
ARLSKASVSAANVPFIDYASPAAGVFTFNRAAPGGGTGDNFAIRATATLVVNVPGTYNLGINNADGGRLLIDLNRDGDFYKNPAVTVFDPASDIYDPGEAVITDNTLHTAATFTEPVTLAAGKYAVEYTFFDQAGAMSGEVFYEMNGIQYLLEATLEDTQPPTQDLIISEFLADNSEGLRDADGSREDWIEIYNGTAAPVNLQDYWLSDDAAQPDKWRFPAGTMAPGTYRLTWASGKNTVLGSGELHTNFKLSAGGEPLGLYKSNGAGGYTRVSGWDNFPAQYTDHSYGSYGSDLKAGFFNTPTPGTINNGGYDGFSPPVQFSVDRGIYSTPQTLTLTLPPGITDPQNFEIRYTINGSAPSLTNGLVYTAPLPLDKTSAIRAVAVRSGWRVTDVDTHTFIFPEDVLTQTASKATALGFPASSVNGQVYRYPMQAAVVNANREGVRQALLKAPTLSIVIDQRFFSNVTTGIYSTPAARGKEVPCSLELLNEDGSGTGQFQINCGLRVRGGFSRDAN